Protein AF-0000000075851340 (afdb_homodimer)

Structure (mmCIF, N/CA/C/O backbone):
data_AF-0000000075851340-model_v1
#
loop_
_entity.id
_entity.type
_entity.pdbx_description
1 polymer 'Catechol O-methyltransferase domain-containing protein 1-like isoform X2'
#
loop_
_atom_site.group_PDB
_atom_site.id
_atom_site.type_symbol
_atom_site.label_atom_id
_atom_site.label_alt_id
_atom_site.label_comp_id
_atom_site.label_asym_id
_atom_site.label_entity_id
_atom_site.label_seq_id
_atom_site.pdbx_PDB_ins_code
_atom_site.Cartn_x
_atom_site.Cartn_y
_atom_site.Cartn_z
_atom_site.occupancy
_atom_site.B_iso_or_equiv
_atom_site.auth_seq_id
_atom_site.auth_comp_id
_atom_site.auth_asym_id
_atom_site.auth_atom_id
_atom_site.pdbx_PDB_model_num
ATOM 1 N N . MET A 1 1 ? 15.875 3.297 -7.43 1 50.62 1 MET A N 1
ATOM 2 C CA . MET A 1 1 ? 14.797 4.277 -7.371 1 50.62 1 MET A CA 1
ATOM 3 C C . MET A 1 1 ? 14.883 5.113 -6.098 1 50.62 1 MET A C 1
ATOM 5 O O . MET A 1 1 ? 15.352 4.629 -5.066 1 50.62 1 MET A O 1
ATOM 9 N N . SER A 1 2 ? 14.82 6.418 -6.262 1 59.5 2 SER A N 1
ATOM 10 C CA . SER A 1 2 ? 14.969 7.461 -5.254 1 59.5 2 SER A CA 1
ATOM 11 C C . SER A 1 2 ? 13.82 7.434 -4.254 1 59.5 2 SER A C 1
ATOM 13 O O . SER A 1 2 ? 12.695 7.066 -4.602 1 59.5 2 SER A O 1
ATOM 15 N N . ILE A 1 3 ? 14.031 7.121 -3 1 69.75 3 ILE A N 1
ATOM 16 C CA . ILE A 1 3 ? 13.062 7.348 -1.938 1 69.75 3 ILE A CA 1
ATOM 17 C C . ILE A 1 3 ? 12.836 8.844 -1.754 1 69.75 3 ILE A C 1
ATOM 19 O O . ILE A 1 3 ? 12.695 9.328 -0.626 1 69.75 3 ILE A O 1
ATOM 23 N N . ILE A 1 4 ? 12.969 9.539 -2.85 1 75.38 4 ILE A N 1
ATOM 24 C CA . ILE A 1 4 ? 12.625 10.953 -2.885 1 75.38 4 ILE A CA 1
ATOM 25 C C . ILE A 1 4 ? 11.219 11.125 -3.455 1 75.38 4 ILE A C 1
ATOM 27 O O . ILE A 1 4 ? 10.789 10.352 -4.316 1 75.38 4 ILE A O 1
ATOM 31 N N . LYS A 1 5 ? 10.578 12.086 -2.863 1 85.62 5 LYS A N 1
ATOM 32 C CA . LYS A 1 5 ? 9.234 12.359 -3.354 1 85.62 5 LYS A CA 1
ATOM 33 C C . LYS A 1 5 ? 9.242 12.672 -4.848 1 85.62 5 LYS A C 1
ATOM 35 O O . LYS A 1 5 ? 10.172 13.305 -5.348 1 85.62 5 LYS A O 1
ATOM 40 N N . SER A 1 6 ? 8.25 12.312 -5.516 1 82.44 6 SER A N 1
ATOM 41 C CA . SER A 1 6 ? 8.172 12.312 -6.973 1 82.44 6 SER A CA 1
ATOM 42 C C . SER A 1 6 ? 8.383 13.711 -7.539 1 82.44 6 SER A C 1
ATOM 44 O O . SER A 1 6 ? 8.891 13.867 -8.648 1 82.44 6 SER A O 1
ATOM 46 N N . HIS A 1 7 ? 7.973 14.711 -6.781 1 83.44 7 HIS A N 1
ATOM 47 C CA . HIS A 1 7 ? 8.055 16.078 -7.289 1 83.44 7 HIS A CA 1
ATOM 48 C C . HIS A 1 7 ? 9.414 16.703 -6.98 1 83.44 7 HIS A C 1
ATOM 50 O O . HIS A 1 7 ? 9.68 17.844 -7.371 1 83.44 7 HIS A O 1
ATOM 56 N N . CYS A 1 8 ? 10.242 16.031 -6.312 1 80.5 8 CYS A N 1
ATOM 57 C CA . CYS A 1 8 ? 11.547 16.562 -5.922 1 80.5 8 CYS A CA 1
ATOM 58 C C . CYS A 1 8 ? 12.641 16.062 -6.855 1 80.5 8 CYS A C 1
ATOM 60 O O . CYS A 1 8 ? 13.812 16.406 -6.68 1 80.5 8 CYS A O 1
ATOM 62 N N . GLY A 1 9 ? 12.328 15.312 -7.863 1 79.62 9 GLY A N 1
ATOM 63 C CA . GLY A 1 9 ? 13.352 14.797 -8.758 1 79.62 9 GLY A CA 1
ATOM 64 C C . GLY A 1 9 ? 12.844 14.555 -10.164 1 79.62 9 GLY A C 1
ATOM 65 O O . GLY A 1 9 ? 11.672 14.781 -10.453 1 79.62 9 GLY A O 1
ATOM 66 N N . ASP A 1 10 ? 13.797 14.219 -10.977 1 86 10 ASP A N 1
ATOM 67 C CA . ASP A 1 10 ? 13.469 13.93 -12.375 1 86 10 ASP A CA 1
ATOM 68 C C . ASP A 1 10 ? 13.758 12.469 -12.711 1 86 10 ASP A C 1
ATOM 70 O O . ASP A 1 10 ? 14.422 12.18 -13.703 1 86 10 ASP A O 1
ATOM 74 N N . ASP A 1 11 ? 13.344 11.602 -11.914 1 90.88 11 ASP A N 1
ATOM 75 C CA . ASP A 1 11 ? 13.5 10.164 -12.148 1 90.88 11 ASP A CA 1
ATOM 76 C C . ASP A 1 11 ? 12.539 9.68 -13.234 1 90.88 11 ASP A C 1
ATOM 78 O O . ASP A 1 11 ? 11.32 9.68 -13.031 1 90.88 11 ASP A O 1
ATOM 82 N N . PRO A 1 12 ? 13.086 9.211 -14.391 1 93.44 12 PRO A N 1
ATOM 83 C CA . PRO A 1 12 ? 12.219 8.797 -15.492 1 93.44 12 PRO A CA 1
ATOM 84 C C . PRO A 1 12 ? 11.25 7.688 -15.094 1 93.44 12 PRO A C 1
ATOM 86 O O . PRO A 1 12 ? 10.133 7.621 -15.617 1 93.44 12 PRO A O 1
ATOM 89 N N . LEU A 1 13 ? 11.688 6.816 -14.266 1 94.06 13 LEU A N 1
ATOM 90 C CA . LEU A 1 13 ? 10.812 5.738 -13.828 1 94.06 13 LEU A CA 1
ATOM 91 C C . LEU A 1 13 ? 9.648 6.281 -13 1 94.06 13 LEU A C 1
ATOM 93 O O . LEU A 1 13 ? 8.508 5.848 -13.172 1 94.06 13 LEU A O 1
ATOM 97 N N . MET A 1 14 ? 9.938 7.223 -12.078 1 94.75 14 MET A N 1
ATOM 98 C CA . MET A 1 14 ? 8.859 7.832 -11.312 1 94.75 14 MET A CA 1
ATOM 99 C C . MET A 1 14 ? 7.91 8.609 -12.219 1 94.75 14 MET A C 1
ATOM 101 O O . MET A 1 14 ? 6.695 8.594 -12.016 1 94.75 14 MET A O 1
ATOM 105 N N . GLN A 1 15 ? 8.477 9.289 -13.203 1 95.25 15 GLN A N 1
ATOM 106 C CA . GLN A 1 15 ? 7.625 9.961 -14.172 1 95.25 15 GLN A CA 1
ATOM 107 C C . GLN A 1 15 ? 6.707 8.969 -14.883 1 95.25 15 GLN A C 1
ATOM 109 O O . GLN A 1 15 ? 5.539 9.266 -15.133 1 95.25 15 GLN A O 1
ATOM 114 N N . TYR A 1 16 ? 7.309 7.805 -15.25 1 96.62 16 TYR A N 1
ATOM 115 C CA . TYR A 1 16 ? 6.496 6.746 -15.836 1 96.62 16 TYR A CA 1
ATOM 116 C C . TYR A 1 16 ? 5.352 6.363 -14.914 1 96.62 16 TYR A C 1
ATOM 118 O O . TYR A 1 16 ? 4.203 6.254 -15.352 1 96.62 16 TYR A O 1
ATOM 126 N N . VAL A 1 17 ? 5.594 6.137 -13.594 1 96.88 17 VAL A N 1
ATOM 127 C CA . VAL A 1 17 ? 4.586 5.777 -12.602 1 96.88 17 VAL A CA 1
ATOM 128 C C . VAL A 1 17 ? 3.496 6.844 -12.562 1 96.88 17 VAL A C 1
ATOM 130 O O . VAL A 1 17 ? 2.305 6.527 -12.633 1 96.88 17 VAL A O 1
ATOM 133 N N . LEU A 1 18 ? 3.92 8.078 -12.469 1 96.69 18 LEU A N 1
ATOM 134 C CA . LEU A 1 18 ? 2.965 9.172 -12.375 1 96.69 18 LEU A CA 1
ATOM 135 C C . LEU A 1 18 ? 2.109 9.258 -13.641 1 96.69 18 LEU A C 1
ATOM 137 O O . LEU A 1 18 ? 0.884 9.367 -13.555 1 96.69 18 LEU A O 1
ATOM 141 N N . ASN A 1 19 ? 2.701 9.133 -14.758 1 96.88 19 ASN A N 1
ATOM 142 C CA . ASN A 1 19 ? 2.023 9.312 -16.031 1 96.88 19 ASN A CA 1
ATOM 143 C C . ASN A 1 19 ? 1.035 8.18 -16.312 1 96.88 19 ASN A C 1
ATOM 145 O O . ASN A 1 19 ? 0.062 8.367 -17.047 1 96.88 19 ASN A O 1
ATOM 149 N N . HIS A 1 20 ? 1.25 7.043 -15.703 1 97.94 20 HIS A N 1
ATOM 150 C CA . HIS A 1 20 ? 0.432 5.895 -16.078 1 97.94 20 HIS A CA 1
ATOM 151 C C . HIS A 1 20 ? -0.328 5.348 -14.867 1 97.94 20 HIS A C 1
ATOM 153 O O . HIS A 1 20 ? -0.835 4.223 -14.906 1 97.94 20 HIS A O 1
ATOM 159 N N . SER A 1 21 ? -0.44 6.125 -13.82 1 97.25 21 SER A N 1
ATOM 160 C CA . SER A 1 21 ? -1.196 5.656 -12.664 1 97.25 21 SER A CA 1
ATOM 161 C C . SER A 1 21 ? -2.045 6.777 -12.07 1 97.25 21 SER A C 1
ATOM 163 O O . SER A 1 21 ? -3.131 6.527 -11.539 1 97.25 21 SER A O 1
ATOM 165 N N . MET A 1 22 ? -1.616 8.016 -12.125 1 97.88 22 MET A N 1
ATOM 166 C CA . MET A 1 22 ? -2.299 9.117 -11.453 1 97.88 22 MET A CA 1
ATOM 167 C C . MET A 1 22 ? -3.611 9.445 -12.156 1 97.88 22 MET A C 1
ATOM 169 O O . MET A 1 22 ? -3.662 9.531 -13.383 1 97.88 22 MET A O 1
ATOM 173 N N . ARG A 1 23 ? -4.633 9.547 -11.352 1 98 23 ARG A N 1
ATOM 174 C CA . ARG A 1 23 ? -5.953 10.016 -11.758 1 98 23 ARG A CA 1
ATOM 175 C C . ARG A 1 23 ? -6.41 11.195 -10.906 1 98 23 ARG A C 1
ATOM 177 O O . ARG A 1 23 ? -7.43 11.117 -10.219 1 98 23 ARG A O 1
ATOM 184 N N . GLU A 1 24 ? -5.812 12.273 -11.031 1 96.75 24 GLU A N 1
ATOM 185 C CA . GLU A 1 24 ? -6.07 13.43 -10.18 1 96.75 24 GLU A CA 1
ATOM 186 C C . GLU A 1 24 ? -7.363 14.141 -10.578 1 96.75 24 GLU A C 1
ATOM 188 O O . GLU A 1 24 ? -7.574 14.43 -11.758 1 96.75 24 GLU A O 1
ATOM 193 N N . HIS A 1 25 ? -8.25 14.375 -9.594 1 98.12 25 HIS A N 1
ATOM 194 C CA . HIS A 1 25 ? -9.32 15.344 -9.812 1 98.12 25 HIS A CA 1
ATOM 195 C C . HIS A 1 25 ? -8.773 16.656 -10.367 1 98.12 25 HIS A C 1
ATOM 197 O O . HIS A 1 25 ? -7.711 17.125 -9.945 1 98.12 25 HIS A O 1
ATOM 203 N N . PRO A 1 26 ? -9.469 17.266 -11.312 1 98.62 26 PRO A N 1
ATOM 204 C CA . PRO A 1 26 ? -8.938 18.484 -11.93 1 98.62 26 PRO A CA 1
ATOM 205 C C . PRO A 1 26 ? -8.57 19.547 -10.906 1 98.62 26 PRO A C 1
ATOM 207 O O . PRO A 1 26 ? -7.516 20.188 -11.016 1 98.62 26 PRO A O 1
ATOM 210 N N . VAL A 1 27 ? -9.414 19.781 -9.883 1 98.88 27 VAL A N 1
ATOM 211 C CA . VAL A 1 27 ? -9.148 20.797 -8.875 1 98.88 27 VAL A CA 1
ATOM 212 C C . VAL A 1 27 ? -7.949 20.391 -8.023 1 98.88 27 VAL A C 1
ATOM 214 O O . VAL A 1 27 ? -7.16 21.234 -7.605 1 98.88 27 VAL A O 1
ATOM 217 N N . LEU A 1 28 ? -7.82 19.094 -7.785 1 98.81 28 LEU A N 1
ATOM 218 C CA . LEU A 1 28 ? -6.656 18.594 -7.066 1 98.81 28 LEU A CA 1
ATOM 219 C C . LEU A 1 28 ? -5.375 18.859 -7.852 1 98.81 28 LEU A C 1
ATOM 221 O O . LEU A 1 28 ? -4.359 19.25 -7.277 1 98.81 28 LEU A O 1
ATOM 225 N N . LYS A 1 29 ? -5.375 18.641 -9.133 1 98.56 29 LYS A N 1
ATOM 226 C CA . LYS A 1 29 ? -4.242 18.953 -10 1 98.56 29 LYS A CA 1
ATOM 227 C C . LYS A 1 29 ? -3.896 20.438 -9.953 1 98.56 29 LYS A C 1
ATOM 229 O O . LYS A 1 29 ? -2.723 20.797 -9.883 1 98.56 29 LYS A O 1
ATOM 234 N N . GLU A 1 30 ? -4.93 21.266 -9.992 1 98.75 30 GLU A N 1
ATOM 235 C CA . GLU A 1 30 ? -4.711 22.703 -9.906 1 98.75 30 GLU A CA 1
ATOM 236 C C . GLU A 1 30 ? -4.027 23.078 -8.594 1 98.75 30 GLU A C 1
ATOM 238 O O . GLU A 1 30 ? -3.111 23.906 -8.586 1 98.75 30 GLU A O 1
ATOM 243 N N . LEU A 1 31 ? -4.508 22.484 -7.527 1 98.81 31 LEU A N 1
ATOM 244 C CA . LEU A 1 31 ? -3.893 22.766 -6.234 1 98.81 31 LEU A CA 1
ATOM 245 C C . LEU A 1 31 ? -2.445 22.281 -6.207 1 98.81 31 LEU A C 1
ATOM 247 O O . LEU A 1 31 ? -1.577 22.953 -5.641 1 98.81 31 LEU A O 1
ATOM 251 N N . ARG A 1 32 ? -2.156 21.094 -6.773 1 98.44 32 ARG A N 1
ATOM 252 C CA . ARG A 1 32 ? -0.779 20.609 -6.859 1 98.44 32 ARG A CA 1
ATOM 253 C C . ARG A 1 32 ? 0.107 21.625 -7.574 1 98.44 32 ARG A C 1
ATOM 255 O O . ARG A 1 32 ? 1.182 21.984 -7.082 1 98.44 32 ARG A O 1
ATOM 262 N N . LEU A 1 33 ? -0.328 22.109 -8.719 1 98.19 33 LEU A N 1
ATOM 263 C CA . LEU A 1 33 ? 0.446 23.062 -9.508 1 98.19 33 LEU A CA 1
ATOM 264 C C . LEU A 1 33 ? 0.667 24.359 -8.734 1 98.19 33 LEU A C 1
ATOM 266 O O . LEU A 1 33 ? 1.762 24.922 -8.766 1 98.19 33 LEU A O 1
ATOM 270 N N . ARG A 1 34 ? -0.391 24.828 -8.039 1 98.5 34 ARG A N 1
ATOM 271 C CA . ARG A 1 34 ? -0.259 26.016 -7.195 1 98.5 34 ARG A CA 1
ATOM 272 C C . ARG A 1 34 ? 0.759 25.781 -6.082 1 98.5 34 ARG A C 1
ATOM 274 O O . ARG A 1 34 ? 1.55 26.672 -5.766 1 98.5 34 ARG A O 1
ATOM 281 N N . THR A 1 35 ? 0.669 24.578 -5.453 1 98.5 35 THR A N 1
ATOM 282 C CA . THR A 1 35 ? 1.597 24.219 -4.383 1 98.5 35 THR A CA 1
ATOM 283 C C . THR A 1 35 ? 3.037 24.25 -4.887 1 98.5 35 THR A C 1
ATOM 285 O O . THR A 1 35 ? 3.945 24.672 -4.172 1 98.5 35 THR A O 1
ATOM 288 N N . MET A 1 36 ? 3.299 23.812 -6.168 1 96.81 36 MET A N 1
ATOM 289 C CA . MET A 1 36 ? 4.637 23.734 -6.75 1 96.81 36 MET A CA 1
ATOM 290 C C . MET A 1 36 ? 5.254 25.109 -6.883 1 96.81 36 MET A C 1
ATOM 292 O O . MET A 1 36 ? 6.477 25.25 -6.969 1 96.81 36 MET A O 1
ATOM 296 N N . GLU A 1 37 ? 4.457 26.141 -6.832 1 97.19 37 GLU A N 1
ATOM 297 C CA . GLU A 1 37 ? 4.945 27.516 -6.926 1 97.19 37 GLU A CA 1
ATOM 298 C C . GLU A 1 37 ? 5.457 28.016 -5.578 1 97.19 37 GLU A C 1
ATOM 300 O O . GLU A 1 37 ? 6.145 29.031 -5.504 1 97.19 37 GLU A O 1
ATOM 305 N N . HIS A 1 38 ? 5.062 27.359 -4.578 1 96.25 38 HIS A N 1
ATOM 306 C CA . HIS A 1 38 ? 5.496 27.766 -3.244 1 96.25 38 HIS A CA 1
ATOM 307 C C . HIS A 1 38 ? 6.938 27.344 -2.982 1 96.25 38 HIS A C 1
ATOM 309 O O . HIS A 1 38 ? 7.359 26.266 -3.408 1 96.25 38 HIS A O 1
ATOM 315 N N . SER A 1 39 ? 7.75 28.109 -2.221 1 95.31 39 SER A N 1
ATOM 316 C CA . SER A 1 39 ? 9.18 27.891 -2.02 1 95.31 39 SER A CA 1
ATOM 317 C C . SER A 1 39 ? 9.438 26.609 -1.21 1 95.31 39 SER A C 1
ATOM 319 O O . SER A 1 39 ? 10.508 26.016 -1.311 1 95.31 39 SER A O 1
ATOM 321 N N . TRP A 1 40 ? 8.43 26.219 -0.477 1 94.94 40 TRP A N 1
ATOM 322 C CA . TRP A 1 40 ? 8.602 25.031 0.361 1 94.94 40 TRP A CA 1
ATOM 323 C C . TRP A 1 40 ? 7.828 23.844 -0.209 1 94.94 40 TRP A C 1
ATOM 325 O O . TRP A 1 40 ? 7.301 23.031 0.542 1 94.94 40 TRP A O 1
ATOM 335 N N . ASN A 1 41 ? 7.707 23.75 -1.53 1 94.88 41 ASN A N 1
ATOM 336 C CA . ASN A 1 41 ? 6.871 22.734 -2.178 1 94.88 41 ASN A CA 1
ATOM 337 C C . ASN A 1 41 ? 7.379 21.328 -1.902 1 94.88 41 ASN A C 1
ATOM 339 O O . ASN A 1 41 ? 6.641 20.359 -2.064 1 94.88 41 ASN A O 1
ATOM 343 N N . ILE A 1 42 ? 8.625 21.172 -1.437 1 93 42 ILE A N 1
ATOM 344 C CA . ILE A 1 42 ? 9.188 19.875 -1.106 1 93 42 ILE A CA 1
ATOM 345 C C . ILE A 1 42 ? 8.391 19.234 0.037 1 93 42 ILE A C 1
ATOM 347 O O . ILE A 1 42 ? 8.43 18.016 0.229 1 93 42 ILE A O 1
ATOM 351 N N . MET A 1 43 ? 7.652 20.047 0.779 1 94.19 43 MET A N 1
ATOM 352 C CA . MET A 1 43 ? 6.906 19.578 1.94 1 94.19 43 MET A CA 1
ATOM 353 C C . MET A 1 43 ? 5.652 18.812 1.51 1 94.19 43 MET A C 1
ATOM 355 O O . MET A 1 43 ? 5.039 18.109 2.312 1 94.19 43 MET A O 1
ATOM 359 N N . MET A 1 44 ? 5.215 19.031 0.276 1 96.69 44 MET A N 1
ATOM 360 C CA . MET A 1 44 ? 3.984 18.391 -0.18 1 96.69 44 MET A CA 1
ATOM 361 C C . MET A 1 44 ? 4.133 16.875 -0.189 1 96.69 44 MET A C 1
ATOM 363 O O . MET A 1 44 ? 5.191 16.344 -0.549 1 96.69 44 MET A O 1
ATOM 367 N N . VAL A 1 45 ? 3.123 16.188 0.22 1 97.81 45 VAL A N 1
ATOM 368 C CA . VAL A 1 45 ? 3.088 14.742 0.092 1 97.81 45 VAL A CA 1
ATOM 369 C C . VAL A 1 45 ? 3.277 14.344 -1.371 1 97.81 45 VAL A C 1
ATOM 371 O O . VAL A 1 45 ? 2.879 15.078 -2.275 1 97.81 45 VAL A O 1
ATOM 374 N N . ALA A 1 46 ? 3.943 13.211 -1.587 1 96.75 46 ALA A N 1
ATOM 375 C CA . ALA A 1 46 ? 4.016 12.711 -2.957 1 96.75 46 ALA A CA 1
ATOM 376 C C . ALA A 1 46 ? 2.625 12.406 -3.506 1 96.75 46 ALA A C 1
ATOM 378 O O . ALA A 1 46 ? 1.794 11.812 -2.812 1 96.75 46 ALA A O 1
ATOM 379 N N . CYS A 1 47 ? 2.361 12.812 -4.734 1 97.12 47 CYS A N 1
ATOM 380 C CA . CYS A 1 47 ? 1.013 12.742 -5.285 1 97.12 47 CYS A CA 1
ATOM 381 C C . CYS A 1 47 ? 0.555 11.289 -5.414 1 97.12 47 CYS A C 1
ATOM 383 O O . CYS A 1 47 ? -0.599 10.977 -5.125 1 97.12 47 CYS A O 1
ATOM 385 N N . GLU A 1 48 ? 1.444 10.391 -5.895 1 97.06 48 GLU A N 1
ATOM 386 C CA . GLU A 1 48 ? 1.087 8.977 -6.027 1 97.06 48 GLU A CA 1
ATOM 387 C C . GLU A 1 48 ? 0.796 8.359 -4.664 1 97.06 48 GLU A C 1
ATOM 389 O O . GLU A 1 48 ? -0.044 7.461 -4.551 1 97.06 48 GLU A O 1
ATOM 394 N N . GLN A 1 49 ? 1.552 8.797 -3.625 1 98.19 49 GLN A N 1
ATOM 395 C CA . GLN A 1 49 ? 1.266 8.359 -2.264 1 98.19 49 GLN A CA 1
ATOM 396 C C . GLN A 1 49 ? -0.114 8.828 -1.812 1 98.19 49 GLN A C 1
ATOM 398 O O . GLN A 1 49 ? -0.869 8.062 -1.206 1 98.19 49 GLN A O 1
ATOM 403 N N . SER A 1 50 ? -0.407 10.102 -2.062 1 98.75 50 SER A N 1
ATOM 404 C CA . SER A 1 50 ? -1.715 10.648 -1.725 1 98.75 50 SER A CA 1
ATOM 405 C C . SER A 1 50 ? -2.836 9.867 -2.393 1 98.75 50 SER A C 1
ATOM 407 O O . SER A 1 50 ? -3.836 9.531 -1.752 1 98.75 50 SER A O 1
ATOM 409 N N . GLN A 1 51 ? -2.723 9.57 -3.67 1 98.81 51 GLN A N 1
ATOM 410 C CA . GLN A 1 51 ? -3.727 8.781 -4.379 1 98.81 51 GLN A CA 1
ATOM 411 C C . GLN A 1 51 ? -3.881 7.398 -3.752 1 98.81 51 GLN A C 1
ATOM 413 O O . GLN A 1 51 ? -5 6.906 -3.586 1 98.81 51 GLN A O 1
ATOM 418 N N . PHE A 1 52 ? -2.744 6.793 -3.457 1 98.88 52 PHE A N 1
ATOM 419 C CA . PHE A 1 52 ? -2.768 5.484 -2.818 1 98.88 52 PHE A CA 1
ATOM 420 C C . PHE A 1 52 ? -3.551 5.531 -1.514 1 98.88 52 PHE A C 1
ATOM 422 O O . PHE A 1 52 ? -4.426 4.695 -1.276 1 98.88 52 PHE A O 1
ATOM 429 N N . MET A 1 53 ? -3.291 6.508 -0.684 1 98.94 53 MET A N 1
ATOM 430 C CA . MET A 1 53 ? -3.977 6.652 0.597 1 98.94 53 MET A CA 1
ATOM 431 C C . MET A 1 53 ? -5.465 6.922 0.391 1 98.94 53 MET A C 1
ATOM 433 O O . MET A 1 53 ? -6.301 6.398 1.131 1 98.94 53 MET A O 1
ATOM 437 N N . ALA A 1 54 ? -5.809 7.73 -0.583 1 98.88 54 ALA A N 1
ATOM 438 C CA . ALA A 1 54 ? -7.215 7.988 -0.886 1 98.88 54 ALA A CA 1
ATOM 439 C C . ALA A 1 54 ? -7.926 6.703 -1.303 1 98.88 54 ALA A C 1
ATOM 441 O O . ALA A 1 54 ? -9.047 6.441 -0.866 1 98.88 54 ALA A O 1
ATOM 442 N N . ASN A 1 55 ? -7.293 5.926 -2.178 1 98.88 55 ASN A N 1
ATOM 443 C CA . ASN A 1 55 ? -7.863 4.652 -2.594 1 98.88 55 ASN A CA 1
ATOM 444 C C . ASN A 1 55 ? -8.039 3.703 -1.409 1 98.88 55 ASN A C 1
ATOM 446 O O . ASN A 1 55 ? -9.031 2.982 -1.327 1 98.88 55 ASN A O 1
ATOM 450 N N . LEU A 1 56 ? -7.051 3.682 -0.518 1 98.88 56 LEU A N 1
ATOM 451 C CA . LEU A 1 56 ? -7.133 2.863 0.688 1 98.88 56 LEU A CA 1
ATOM 452 C C . LEU A 1 56 ? -8.281 3.322 1.578 1 98.88 56 LEU A C 1
ATOM 454 O O . LEU A 1 56 ? -9.023 2.496 2.111 1 98.88 56 LEU A O 1
ATOM 458 N N . ALA A 1 57 ? -8.398 4.641 1.752 1 98.81 57 ALA A N 1
ATOM 459 C CA . ALA A 1 57 ? -9.492 5.195 2.543 1 98.81 57 ALA A CA 1
ATOM 460 C C . ALA A 1 57 ? -10.844 4.773 1.977 1 98.81 57 ALA A C 1
ATOM 462 O O . ALA A 1 57 ? -11.75 4.395 2.727 1 98.81 57 ALA A O 1
ATOM 463 N N . LYS A 1 58 ? -11.008 4.812 0.649 1 98.56 58 LYS A N 1
ATOM 464 C CA . LYS A 1 58 ? -12.25 4.355 0.019 1 98.56 58 LYS A CA 1
ATOM 465 C C . LYS A 1 58 ? -12.484 2.871 0.281 1 98.56 58 LYS A C 1
ATOM 467 O O . LYS A 1 58 ? -13.609 2.455 0.565 1 98.56 58 LYS A O 1
ATOM 472 N N . LEU A 1 59 ? -11.445 2.168 0.133 1 98.5 59 LEU A N 1
ATOM 473 C CA . LEU A 1 59 ? -11.516 0.718 0.273 1 98.5 59 LEU A CA 1
ATOM 474 C C . LEU A 1 59 ? -12.078 0.33 1.64 1 98.5 59 LEU A C 1
ATOM 476 O O . LEU A 1 59 ? -12.867 -0.612 1.748 1 98.5 59 LEU A O 1
ATOM 480 N N . ILE A 1 60 ? -11.68 1.041 2.701 1 98.31 60 ILE A N 1
ATOM 481 C CA . ILE A 1 60 ? -12.117 0.67 4.043 1 98.31 60 ILE A CA 1
ATOM 482 C C . ILE A 1 60 ? -13.328 1.516 4.445 1 98.31 60 ILE A C 1
ATOM 484 O O . ILE A 1 60 ? -13.688 1.571 5.621 1 98.31 60 ILE A O 1
ATOM 488 N N . LYS A 1 61 ? -13.852 2.295 3.51 1 98.06 61 LYS A N 1
ATOM 489 C CA . LYS A 1 61 ? -15.086 3.064 3.684 1 98.06 61 LYS A CA 1
ATOM 490 C C . LYS A 1 61 ? -14.922 4.121 4.773 1 98.06 61 LYS A C 1
ATOM 492 O O . LYS A 1 61 ? -15.766 4.238 5.66 1 98.06 61 LYS A O 1
ATOM 497 N N . THR A 1 62 ? -13.883 4.828 4.668 1 98.88 62 THR A N 1
ATOM 498 C CA . THR A 1 62 ? -13.547 5.875 5.629 1 98.88 62 THR A CA 1
ATOM 499 C C . THR A 1 62 ? -14.609 6.977 5.617 1 98.88 62 THR A C 1
ATOM 501 O O . THR A 1 62 ? -14.992 7.465 4.555 1 98.88 62 THR A O 1
ATOM 504 N N . LYS A 1 63 ? -15.062 7.32 6.773 1 98.81 63 LYS A N 1
ATOM 505 C CA . LYS A 1 63 ? -15.969 8.445 6.957 1 98.81 63 LYS A CA 1
ATOM 506 C C . LYS A 1 63 ? -15.312 9.555 7.77 1 98.81 63 LYS A C 1
ATOM 508 O O . LYS A 1 63 ? -15.602 10.742 7.57 1 98.81 63 LYS A O 1
ATOM 513 N N . LYS A 1 64 ? -14.508 9.188 8.68 1 98.94 64 LYS A N 1
ATOM 514 C CA . LYS A 1 64 ? -13.82 10.125 9.555 1 98.94 64 LYS A CA 1
ATOM 515 C C . LYS A 1 64 ? -12.305 9.961 9.469 1 98.94 64 LYS A C 1
ATOM 517 O O . LYS A 1 64 ? -11.766 8.93 9.859 1 98.94 64 LYS A O 1
ATOM 522 N N . ALA A 1 65 ? -11.648 10.992 8.961 1 98.94 65 ALA A N 1
ATOM 523 C CA . ALA A 1 65 ? -10.195 10.961 8.781 1 98.94 65 ALA A CA 1
ATOM 524 C C . ALA A 1 65 ? -9.516 12.062 9.594 1 98.94 65 ALA A C 1
ATOM 526 O O . ALA A 1 65 ? -10.141 13.086 9.906 1 98.94 65 ALA A O 1
ATOM 527 N N . LEU A 1 66 ? -8.297 11.812 9.984 1 98.94 66 LEU A N 1
ATOM 528 C CA . LEU A 1 66 ? -7.449 12.742 10.727 1 98.94 66 LEU A CA 1
ATOM 529 C C . LEU A 1 66 ? -6.16 13.023 9.969 1 98.94 66 LEU A C 1
ATOM 531 O O . LEU A 1 66 ? -5.543 12.102 9.422 1 98.94 66 LEU A O 1
ATOM 535 N N . GLU A 1 67 ? -5.812 14.242 9.812 1 98.94 67 GLU A N 1
ATOM 536 C CA . GLU A 1 67 ? -4.566 14.641 9.164 1 98.94 67 GLU A CA 1
ATOM 537 C C . GLU A 1 67 ? -3.744 15.555 10.055 1 98.94 67 GLU A C 1
ATOM 539 O O . GLU A 1 67 ? -4.188 16.656 10.406 1 98.94 67 GLU A O 1
ATOM 544 N N . ILE A 1 68 ? -2.576 15.109 10.438 1 98.88 68 ILE A N 1
ATOM 545 C CA . ILE A 1 68 ? -1.628 15.891 11.219 1 98.88 68 ILE A CA 1
ATOM 546 C C . ILE A 1 68 ? -0.591 16.516 10.289 1 98.88 68 ILE A C 1
ATOM 548 O O . ILE A 1 68 ? 0.328 15.844 9.828 1 98.88 68 ILE A O 1
ATOM 552 N N . GLY A 1 69 ? -0.637 17.812 10.141 1 98.62 69 GLY A N 1
ATOM 553 C CA . GLY A 1 69 ? 0.158 18.516 9.141 1 98.62 69 GLY A CA 1
ATOM 554 C C . GLY A 1 69 ? -0.554 18.656 7.805 1 98.62 69 GLY A C 1
ATOM 555 O O . GLY A 1 69 ? -0.745 17.672 7.09 1 98.62 69 GLY A O 1
ATOM 556 N N . VAL A 1 70 ? -0.918 19.938 7.473 1 98.56 70 VAL A N 1
ATOM 557 C CA . VAL A 1 70 ? -1.793 20.172 6.328 1 98.56 70 VAL A CA 1
ATOM 558 C C . VAL A 1 70 ? -0.987 20.766 5.172 1 98.56 70 VAL A C 1
ATOM 560 O O . VAL A 1 70 ? -1.188 20.391 4.012 1 98.56 70 VAL A O 1
ATOM 563 N N . TYR A 1 71 ? -0.004 21.75 5.48 1 97.94 71 TYR A N 1
ATOM 564 C CA . TYR A 1 71 ? 0.678 22.547 4.469 1 97.94 71 TYR A CA 1
ATOM 565 C C . TYR A 1 71 ? -0.324 23.219 3.541 1 97.94 71 TYR A C 1
ATOM 567 O O . TYR A 1 71 ? -1.2 23.953 3.994 1 97.94 71 TYR A O 1
ATOM 575 N N . THR A 1 72 ? -0.284 23.016 2.25 1 98.56 72 THR A N 1
ATOM 576 C CA . THR A 1 72 ? -1.213 23.703 1.362 1 98.56 72 THR A CA 1
ATOM 577 C C . THR A 1 72 ? -2.512 22.922 1.219 1 98.56 72 THR A C 1
ATOM 579 O O . THR A 1 72 ? -3.449 23.375 0.559 1 98.56 72 THR A O 1
ATOM 582 N N . GLY A 1 73 ? -2.619 21.797 1.783 1 98.75 73 GLY A N 1
ATOM 583 C CA . GLY A 1 73 ? -3.863 21.047 1.869 1 98.75 73 GLY A CA 1
ATOM 584 C C . GLY A 1 73 ? -4.109 20.156 0.669 1 98.75 73 GLY A C 1
ATOM 585 O O . GLY A 1 73 ? -5.254 19.828 0.36 1 98.75 73 GLY A O 1
ATOM 586 N N . TYR A 1 74 ? -3.049 19.766 -0.084 1 98.81 74 TYR A N 1
ATOM 587 C CA . TYR A 1 74 ? -3.197 18.875 -1.218 1 98.81 74 TYR A CA 1
ATOM 588 C C . TYR A 1 74 ? -3.777 17.531 -0.775 1 98.81 74 TYR A C 1
ATOM 590 O O . TYR A 1 74 ? -4.777 17.062 -1.326 1 98.81 74 TYR A O 1
ATOM 598 N N . ASN A 1 75 ? -3.141 16.875 0.232 1 98.88 75 ASN A N 1
ATOM 599 C CA . ASN A 1 75 ? -3.656 15.602 0.71 1 98.88 75 ASN A CA 1
ATOM 600 C C . ASN A 1 75 ? -5.016 15.766 1.386 1 98.88 75 ASN A C 1
ATOM 602 O O . ASN A 1 75 ? -5.871 14.883 1.286 1 98.88 75 ASN A O 1
ATOM 606 N N . THR A 1 76 ? -5.199 16.875 2.109 1 98.94 76 THR A N 1
ATOM 607 C CA . THR A 1 76 ? -6.496 17.156 2.715 1 98.94 76 THR A CA 1
ATOM 608 C C . THR A 1 76 ? -7.602 17.109 1.665 1 98.94 76 THR A C 1
ATOM 610 O O . THR A 1 76 ? -8.641 16.484 1.875 1 98.94 76 THR A O 1
ATOM 613 N N . LEU A 1 77 ? -7.371 17.797 0.57 1 98.94 77 LEU A N 1
ATOM 614 C CA . LEU A 1 77 ? -8.336 17.828 -0.528 1 98.94 77 LEU A CA 1
ATOM 615 C C . LEU A 1 77 ? -8.539 16.438 -1.106 1 98.94 77 LEU A C 1
ATOM 617 O O . LEU A 1 77 ? -9.672 16.016 -1.337 1 98.94 77 LEU A O 1
ATOM 621 N N . SER A 1 78 ? -7.438 15.719 -1.384 1 98.94 78 SER A N 1
ATOM 622 C CA . SER A 1 78 ? -7.496 14.359 -1.915 1 98.94 78 SER A CA 1
ATOM 623 C C . SER A 1 78 ? -8.359 13.461 -1.034 1 98.94 78 SER A C 1
ATOM 625 O O . SER A 1 78 ? -9.227 12.742 -1.532 1 98.94 78 SER A O 1
ATOM 627 N N . MET A 1 79 ? -8.133 13.516 0.308 1 98.94 79 MET A N 1
ATOM 628 C CA . MET A 1 79 ? -8.875 12.703 1.264 1 98.94 79 MET A CA 1
ATOM 629 C C . MET A 1 79 ? -10.344 13.109 1.303 1 98.94 79 MET A C 1
ATOM 631 O O . MET A 1 79 ? -11.227 12.258 1.284 1 98.94 79 MET A O 1
ATOM 635 N N . ALA A 1 80 ? -10.57 14.359 1.34 1 98.94 80 ALA A N 1
ATOM 636 C CA . ALA A 1 80 ? -11.945 14.844 1.379 1 98.94 80 ALA A CA 1
ATOM 637 C C . ALA A 1 80 ? -12.734 14.367 0.158 1 98.94 80 ALA A C 1
ATOM 639 O O . ALA A 1 80 ? -13.898 13.992 0.27 1 98.94 80 ALA A O 1
ATOM 640 N N . LEU A 1 81 ? -12.125 14.438 -1.03 1 98.88 81 LEU A N 1
ATOM 641 C CA . LEU A 1 81 ? -12.75 13.984 -2.264 1 98.88 81 LEU A CA 1
ATOM 642 C C . LEU A 1 81 ? -13.07 12.492 -2.195 1 98.88 81 LEU A C 1
ATOM 644 O O . LEU A 1 81 ? -14.031 12.031 -2.818 1 98.88 81 LEU A O 1
ATOM 648 N N . ALA A 1 82 ? -12.297 11.727 -1.452 1 98.56 82 ALA A N 1
ATOM 649 C CA . ALA A 1 82 ? -12.445 10.273 -1.366 1 98.56 82 ALA A CA 1
ATOM 650 C C . ALA A 1 82 ? -13.547 9.891 -0.387 1 98.56 82 ALA A C 1
ATOM 652 O O . ALA A 1 82 ? -14.086 8.781 -0.448 1 98.56 82 ALA A O 1
ATOM 653 N N . LEU A 1 83 ? -13.867 10.758 0.583 1 98.75 83 LEU A N 1
ATOM 654 C CA . LEU A 1 83 ? -14.852 10.461 1.621 1 98.75 83 LEU A CA 1
ATOM 655 C C . LEU A 1 83 ? -16.266 10.664 1.098 1 98.75 83 LEU A C 1
ATOM 657 O O . LEU A 1 83 ? -16.484 11.391 0.128 1 98.75 83 LEU A O 1
ATOM 661 N N . PRO A 1 84 ? -17.281 9.938 1.67 1 98.44 84 PRO A N 1
ATOM 662 C CA . PRO A 1 84 ? -18.672 10.211 1.312 1 98.44 84 PRO A CA 1
ATOM 663 C C . PRO A 1 84 ? -19.125 11.625 1.696 1 98.44 84 PRO A C 1
ATOM 665 O O . PRO A 1 84 ? -18.375 12.336 2.379 1 98.44 84 PRO A O 1
ATOM 668 N N . ASP A 1 85 ? -20.281 11.992 1.316 1 97.94 85 ASP A N 1
ATOM 669 C CA . ASP A 1 85 ? -20.766 13.359 1.494 1 97.94 85 ASP A CA 1
ATOM 670 C C . ASP A 1 85 ? -20.812 13.734 2.973 1 97.94 85 ASP A C 1
ATOM 672 O O . ASP A 1 85 ? -20.609 14.898 3.328 1 97.94 85 ASP A O 1
ATOM 676 N N . ASP A 1 86 ? -21.047 12.797 3.75 1 98.06 86 ASP A N 1
ATOM 677 C CA . ASP A 1 86 ? -21.156 13.07 5.18 1 98.06 86 ASP A CA 1
ATOM 678 C C . ASP A 1 86 ? -19.859 12.766 5.902 1 98.06 86 ASP A C 1
ATOM 680 O O . ASP A 1 86 ? -19.828 12.641 7.129 1 98.06 86 ASP A O 1
ATOM 684 N N . GLY A 1 87 ? -18.781 12.547 5.152 1 98.81 87 GLY A N 1
ATOM 685 C CA . GLY A 1 87 ? -17.484 12.312 5.75 1 98.81 87 GLY A CA 1
ATOM 686 C C . GLY A 1 87 ? -16.797 13.586 6.23 1 98.81 87 GLY A C 1
ATOM 687 O O . GLY A 1 87 ? -17.203 14.688 5.852 1 98.81 87 GLY A O 1
ATOM 688 N N . VAL A 1 88 ? -15.797 13.461 7.137 1 98.94 88 VAL A N 1
ATOM 689 C CA . VAL A 1 88 ? -15.086 14.617 7.68 1 98.94 88 VAL A CA 1
ATOM 690 C C . VAL A 1 88 ? -13.586 14.32 7.738 1 98.94 88 VAL A C 1
ATOM 692 O O . VAL A 1 88 ? -13.18 13.219 8.086 1 98.94 88 VAL A O 1
ATOM 695 N N . VAL A 1 89 ? -12.836 15.25 7.371 1 98.94 89 VAL A N 1
ATOM 696 C CA . VAL A 1 89 ? -11.398 15.281 7.602 1 98.94 89 VAL A CA 1
ATOM 697 C C . VAL A 1 89 ? -11.062 16.312 8.672 1 98.94 89 VAL A C 1
ATOM 699 O O . VAL A 1 89 ? -11.18 17.516 8.43 1 98.94 89 VAL A O 1
ATOM 702 N N . VAL A 1 90 ? -10.672 15.859 9.836 1 98.94 90 VAL A N 1
ATOM 703 C CA . VAL A 1 90 ? -10.102 16.781 10.82 1 98.94 90 VAL A CA 1
ATOM 704 C C . VAL A 1 90 ? -8.633 17.031 10.492 1 98.94 90 VAL A C 1
ATOM 706 O O . VAL A 1 90 ? -7.812 16.109 10.547 1 98.94 90 VAL A O 1
ATOM 709 N N . ALA A 1 91 ? -8.359 18.234 10.125 1 98.88 91 ALA A N 1
ATOM 710 C CA . ALA A 1 91 ? -7.023 18.625 9.672 1 98.88 91 ALA A CA 1
ATOM 711 C C . ALA A 1 91 ? -6.344 19.531 10.68 1 98.88 91 ALA A C 1
ATOM 713 O O . ALA A 1 91 ? -6.91 20.562 11.078 1 98.88 91 ALA A O 1
ATOM 714 N N . CYS A 1 92 ? -5.109 19.188 11.055 1 98.88 92 CYS A N 1
ATOM 715 C CA . CYS A 1 92 ? -4.406 19.906 12.109 1 98.88 92 CYS A CA 1
ATOM 716 C C . CYS A 1 92 ? -3.197 20.656 11.555 1 98.88 92 CYS A C 1
ATOM 718 O O . CYS A 1 92 ? -2.371 20.062 10.859 1 98.88 92 CYS A O 1
ATOM 720 N N . ASP A 1 93 ? -3.105 21.844 11.867 1 98.19 93 ASP A N 1
ATOM 721 C CA . ASP A 1 93 ? -1.893 22.609 11.602 1 98.19 93 ASP A CA 1
ATOM 722 C C . ASP A 1 93 ? -1.684 23.703 12.656 1 98.19 93 ASP A C 1
ATOM 724 O O . ASP A 1 93 ? -2.611 24.047 13.391 1 98.19 93 ASP A O 1
ATOM 728 N N . ILE A 1 94 ? -0.438 24.156 12.719 1 97.62 94 ILE A N 1
ATOM 729 C CA . ILE A 1 94 ? -0.093 25.141 13.734 1 97.62 94 ILE A CA 1
ATOM 730 C C . ILE A 1 94 ? -0.453 26.547 13.234 1 97.62 94 ILE A C 1
ATOM 732 O O . ILE A 1 94 ? -0.637 27.469 14.031 1 97.62 94 ILE A O 1
ATOM 736 N N . THR A 1 95 ? -0.535 26.703 11.992 1 97.06 95 THR A N 1
ATOM 737 C CA . THR A 1 95 ? -0.826 27.984 11.359 1 97.06 95 THR A CA 1
ATOM 738 C C . THR A 1 95 ? -1.76 27.797 10.164 1 97.06 95 THR A C 1
ATOM 740 O O . THR A 1 95 ? -1.887 26.688 9.633 1 97.06 95 THR A O 1
ATOM 743 N N . ASP A 1 96 ? -2.525 28.812 9.812 1 96.38 96 ASP A N 1
ATOM 744 C CA . ASP A 1 96 ? -3.393 28.734 8.641 1 96.38 96 ASP A CA 1
ATOM 745 C C . ASP A 1 96 ? -2.732 29.391 7.426 1 96.38 96 ASP A C 1
ATOM 747 O O . ASP A 1 96 ? -3.344 29.5 6.359 1 96.38 96 ASP A O 1
ATOM 751 N N . ASP A 1 97 ? -1.473 29.781 7.566 1 96.94 97 ASP A N 1
ATOM 752 C CA . ASP A 1 97 ? -0.776 30.453 6.477 1 96.94 97 ASP A CA 1
ATOM 753 C C . ASP A 1 97 ? -0.77 29.594 5.215 1 96.94 97 ASP A C 1
ATOM 755 O O . ASP A 1 97 ? -1.097 30.078 4.125 1 96.94 97 ASP A O 1
ATOM 759 N N . TYR A 1 98 ? -0.376 28.359 5.328 1 96.94 98 TYR A N 1
ATOM 760 C CA . TYR A 1 98 ? -0.244 27.484 4.172 1 96.94 98 TYR A CA 1
ATOM 761 C C . TYR A 1 98 ? -1.603 26.938 3.74 1 96.94 98 TYR A C 1
ATOM 763 O O . TYR A 1 98 ? -1.94 26.984 2.555 1 96.94 98 TYR A O 1
ATOM 771 N N . PRO A 1 99 ? -2.457 26.547 4.711 1 97.62 99 PRO A N 1
ATOM 772 C CA . PRO A 1 99 ? -3.781 26.062 4.316 1 97.62 99 PRO A CA 1
ATOM 773 C C . PRO A 1 99 ? -4.602 27.109 3.576 1 97.62 99 PRO A C 1
ATOM 775 O O . PRO A 1 99 ? -5.457 26.766 2.754 1 97.62 99 PRO A O 1
ATOM 778 N N . ASN A 1 100 ? -4.305 28.312 3.848 1 98.12 100 ASN A N 1
ATOM 779 C CA . ASN A 1 100 ? -5.023 29.391 3.156 1 98.12 100 ASN A CA 1
ATOM 780 C C . ASN A 1 100 ? -4.805 29.312 1.646 1 98.12 100 ASN A C 1
ATOM 782 O O . ASN A 1 100 ? -5.637 29.797 0.875 1 98.12 100 ASN A O 1
ATOM 786 N N . ILE A 1 101 ? -3.732 28.734 1.243 1 98.31 101 ILE A N 1
ATOM 787 C CA . ILE A 1 101 ? -3.479 28.531 -0.177 1 98.31 101 ILE A CA 1
ATOM 788 C C . ILE A 1 101 ? -4.457 27.484 -0.725 1 98.31 101 ILE A C 1
ATOM 790 O O . ILE A 1 101 ? -4.945 27.625 -1.85 1 98.31 101 ILE A O 1
ATOM 794 N N . GLY A 1 102 ? -4.746 26.469 -0.007 1 98.5 102 GLY A N 1
ATOM 795 C CA . GLY A 1 102 ? -5.559 25.344 -0.448 1 98.5 102 GLY A CA 1
ATOM 796 C C . GLY A 1 102 ? -7.047 25.594 -0.309 1 98.5 102 GLY A C 1
ATOM 797 O O . GLY A 1 102 ? -7.848 25.031 -1.066 1 98.5 102 GLY A O 1
ATOM 798 N N . LYS A 1 103 ? -7.488 26.484 0.595 1 98.62 103 LYS A N 1
ATOM 799 C CA . LYS A 1 103 ? -8.891 26.688 0.954 1 98.62 103 LYS A CA 1
ATOM 800 C C . LYS A 1 103 ? -9.734 27.016 -0.279 1 98.62 103 LYS A C 1
ATOM 802 O O . LYS A 1 103 ? -10.805 26.438 -0.468 1 98.62 103 LYS A O 1
ATOM 807 N N . PRO A 1 104 ? -9.289 27.922 -1.168 1 98.81 104 PRO A N 1
ATOM 808 C CA . PRO A 1 104 ? -10.109 28.203 -2.354 1 98.81 104 PRO A CA 1
ATOM 809 C C . PRO A 1 104 ? -10.336 26.953 -3.211 1 98.81 104 PRO A C 1
ATOM 811 O O . PRO A 1 104 ? -11.391 26.812 -3.836 1 98.81 104 PRO A O 1
ATOM 814 N N . PHE A 1 105 ? -9.414 26.047 -3.256 1 98.88 105 PHE A N 1
ATOM 815 C CA . PHE A 1 105 ? -9.531 24.828 -4.047 1 98.88 105 PHE A CA 1
ATOM 816 C C . PHE A 1 105 ? -10.477 23.828 -3.379 1 98.88 105 PHE A C 1
ATOM 818 O O . PHE A 1 105 ? -11.219 23.125 -4.059 1 98.88 105 PHE A O 1
ATOM 825 N N . TRP A 1 106 ? -10.422 23.766 -1.991 1 98.88 106 TRP A N 1
ATOM 826 C CA . TRP A 1 106 ? -11.398 22.938 -1.282 1 98.88 106 TRP A CA 1
ATOM 827 C C . TRP A 1 106 ? -12.82 23.375 -1.619 1 98.88 106 TRP A C 1
ATOM 829 O O . TRP A 1 106 ? -13.688 22.531 -1.856 1 98.88 106 TRP A O 1
ATOM 839 N N . LYS A 1 107 ? -12.984 24.672 -1.621 1 98.81 107 LYS A N 1
ATOM 840 C CA . LYS A 1 107 ? -14.289 25.219 -1.964 1 98.81 107 LYS A CA 1
ATOM 841 C C . LYS A 1 107 ? -14.656 24.922 -3.412 1 98.81 107 LYS A C 1
ATOM 843 O O . LYS A 1 107 ? -15.781 24.5 -3.697 1 98.81 107 LYS A O 1
ATOM 848 N N . GLU A 1 108 ? -13.734 25.156 -4.312 1 98.88 108 GLU A N 1
ATOM 849 C CA . GLU A 1 108 ? -13.977 24.906 -5.73 1 98.88 108 GLU A CA 1
ATOM 850 C C . GLU A 1 108 ? -14.359 23.453 -5.98 1 98.88 108 GLU A C 1
ATOM 852 O O . GLU A 1 108 ? -15.227 23.172 -6.812 1 98.88 108 GLU A O 1
ATOM 857 N N . ALA A 1 109 ? -13.75 22.531 -5.273 1 98.75 109 ALA A N 1
ATOM 858 C CA . ALA A 1 109 ? -14.023 21.094 -5.43 1 98.75 109 ALA A CA 1
ATOM 859 C C . ALA A 1 109 ? -15.328 20.703 -4.742 1 98.75 109 ALA A C 1
ATOM 861 O O . ALA A 1 109 ? -15.797 19.578 -4.891 1 98.75 109 ALA A O 1
ATOM 862 N N . GLY A 1 110 ? -15.891 21.594 -3.936 1 98.62 110 GLY A N 1
ATOM 863 C CA . GLY A 1 110 ? -17.172 21.359 -3.277 1 98.62 110 GLY A CA 1
ATOM 864 C C . GLY A 1 110 ? -17.047 20.5 -2.031 1 98.62 110 GLY A C 1
ATOM 865 O O . GLY A 1 110 ? -18 19.828 -1.636 1 98.62 110 GLY A O 1
ATOM 866 N N . VAL A 1 111 ? -15.867 20.516 -1.405 1 98.75 111 VAL A N 1
ATOM 867 C CA . VAL A 1 111 ? -15.695 19.594 -0.285 1 98.75 111 VAL A CA 1
ATOM 868 C C . VAL A 1 111 ? -15.336 20.375 0.976 1 98.75 111 VAL A C 1
ATOM 870 O O . VAL A 1 111 ? -14.969 19.781 1.995 1 98.75 111 VAL A O 1
ATOM 873 N N . GLU A 1 112 ? -15.352 21.672 0.96 1 98.31 112 GLU A N 1
ATOM 874 C CA . GLU A 1 112 ? -14.969 22.5 2.094 1 98.31 112 GLU A CA 1
ATOM 875 C C . GLU A 1 112 ? -15.742 22.109 3.352 1 98.31 112 GLU A C 1
ATOM 877 O O . GLU A 1 112 ? -15.203 22.172 4.461 1 98.31 112 GLU A O 1
ATOM 882 N N . LYS A 1 113 ? -16.984 21.734 3.193 1 98.38 113 LYS A N 1
ATOM 883 C CA . LYS A 1 113 ? -17.828 21.391 4.336 1 98.38 113 LYS A CA 1
ATOM 884 C C . LYS A 1 113 ? -17.328 20.125 5.027 1 98.38 113 LYS A C 1
ATOM 886 O O . LYS A 1 113 ? -17.688 19.859 6.176 1 98.38 113 LYS A O 1
ATOM 891 N N . LYS A 1 114 ? -16.562 19.297 4.332 1 98.81 114 LYS A N 1
ATOM 892 C CA . LYS A 1 114 ? -16.062 18.047 4.887 1 98.81 114 LYS A CA 1
ATOM 893 C C . LYS A 1 114 ? -14.766 18.266 5.66 1 98.81 114 LYS A C 1
ATOM 895 O O . LYS A 1 114 ? -14.258 17.359 6.324 1 98.81 114 LYS A O 1
ATOM 900 N N . ILE A 1 115 ? -14.18 19.453 5.59 1 98.88 115 ILE A N 1
ATOM 901 C CA . ILE A 1 115 ? -12.852 19.688 6.152 1 98.88 115 ILE A CA 1
ATOM 902 C C . ILE A 1 115 ? -12.984 20.531 7.422 1 98.88 115 ILE A C 1
ATOM 904 O O . ILE A 1 115 ? -13.453 21.672 7.375 1 98.88 115 ILE A O 1
ATOM 908 N N . ASP A 1 116 ? -12.633 19.984 8.531 1 98.88 116 ASP A N 1
ATOM 909 C CA . ASP A 1 116 ? -12.578 20.656 9.828 1 98.88 116 ASP A CA 1
ATOM 910 C C . ASP A 1 116 ? -11.141 21.047 10.18 1 98.88 116 ASP A C 1
ATOM 912 O O . ASP A 1 116 ? -10.445 20.297 10.875 1 98.88 116 ASP A O 1
ATOM 916 N N . LEU A 1 117 ? -10.703 22.203 9.789 1 98.88 117 LEU A N 1
ATOM 917 C CA . LEU A 1 117 ? -9.344 22.688 10.008 1 98.88 117 LEU A CA 1
ATOM 918 C C . LEU A 1 117 ? -9.188 23.25 11.422 1 98.88 117 LEU A C 1
ATOM 920 O O . LEU A 1 117 ? -9.93 24.156 11.82 1 98.88 117 LEU A O 1
ATOM 924 N N . ARG A 1 118 ? -8.273 22.672 12.117 1 98.81 118 ARG A N 1
ATOM 925 C CA . ARG A 1 118 ? -7.965 23.078 13.492 1 98.81 118 ARG A CA 1
ATOM 926 C C . ARG A 1 118 ? -6.574 23.703 13.578 1 98.81 118 ARG A C 1
ATOM 928 O O . ARG A 1 118 ? -5.57 23.031 13.344 1 98.81 118 ARG A O 1
ATOM 935 N N . ILE A 1 119 ? -6.535 25.016 13.992 1 98.69 119 ILE A N 1
ATOM 936 C CA . ILE A 1 119 ? -5.277 25.75 14.055 1 98.69 119 ILE A CA 1
ATOM 937 C C . ILE A 1 119 ? -4.805 25.844 15.5 1 98.69 119 ILE A C 1
ATOM 939 O O . ILE A 1 119 ? -5.246 26.719 16.25 1 98.69 119 ILE A O 1
ATOM 943 N N . GLN A 1 120 ? -3.934 25.109 15.891 1 98.5 120 GLN A N 1
ATOM 944 C CA . GLN A 1 120 ? -3.256 24.984 17.172 1 98.5 120 GLN A CA 1
ATOM 945 C C . GLN A 1 120 ? -2.27 23.812 17.172 1 98.5 120 GLN A C 1
ATOM 947 O O . GLN A 1 120 ? -2.217 23.047 16.203 1 98.5 120 GLN A O 1
ATOM 952 N N . PRO A 1 121 ? -1.376 23.719 18.172 1 98.56 121 PRO A N 1
ATOM 953 C CA . PRO A 1 121 ? -0.538 22.516 18.203 1 98.56 121 PRO A CA 1
ATOM 954 C C . PRO A 1 121 ? -1.346 21.234 18.047 1 98.56 121 PRO A C 1
ATOM 956 O O . PRO A 1 121 ? -2.35 21.047 18.75 1 98.56 121 PRO A O 1
ATOM 959 N N . ALA A 1 122 ? -0.979 20.375 17.156 1 98.75 122 ALA A N 1
ATOM 960 C CA . ALA A 1 122 ? -1.755 19.188 16.781 1 98.75 122 ALA A CA 1
ATOM 961 C C . ALA A 1 122 ? -2.037 18.312 18 1 98.75 122 ALA A C 1
ATOM 963 O O . ALA A 1 122 ? -3.129 17.75 18.141 1 98.75 122 ALA A O 1
ATOM 964 N N . LEU A 1 123 ? -1.037 18.188 18.906 1 98.88 123 LEU A N 1
ATOM 965 C CA . LEU A 1 123 ? -1.239 17.359 20.094 1 98.88 123 LEU A CA 1
ATOM 966 C C . LEU A 1 123 ? -2.404 17.891 20.922 1 98.88 123 LEU A C 1
ATOM 968 O O . LEU A 1 123 ? -3.125 17.109 21.547 1 98.88 123 LEU A O 1
ATOM 972 N N . LYS A 1 124 ? -2.537 19.219 20.969 1 98.81 124 LYS A N 1
ATOM 973 C CA . LYS A 1 124 ? -3.676 19.781 21.688 1 98.81 124 LYS A CA 1
ATOM 974 C C . LYS A 1 124 ? -4.992 19.406 21.016 1 98.81 124 LYS A C 1
ATOM 976 O O . LYS A 1 124 ? -5.973 19.078 21.688 1 98.81 124 LYS A O 1
ATOM 981 N N . THR A 1 125 ? -5.094 19.484 19.656 1 98.88 125 THR A N 1
ATOM 982 C CA . THR A 1 125 ? -6.289 19.062 18.938 1 98.88 125 THR A CA 1
ATOM 983 C C . THR A 1 125 ? -6.613 17.609 19.25 1 98.88 125 THR A C 1
ATOM 985 O O . THR A 1 125 ? -7.77 17.266 19.5 1 98.88 125 THR A O 1
ATOM 988 N N . LEU A 1 126 ? -5.602 16.719 19.219 1 98.94 126 LEU A N 1
ATOM 989 C CA . LEU A 1 126 ? -5.809 15.305 19.484 1 98.94 126 LEU A CA 1
ATOM 990 C C . LEU A 1 126 ? -6.312 15.078 20.906 1 98.94 126 LEU A C 1
ATOM 992 O O . LEU A 1 126 ? -7.219 14.273 21.125 1 98.94 126 LEU A O 1
ATOM 996 N N . ASP A 1 127 ? -5.734 15.836 21.844 1 98.88 127 ASP A N 1
ATOM 997 C CA . ASP A 1 127 ? -6.199 15.766 23.219 1 98.88 127 ASP A CA 1
ATOM 998 C C . ASP A 1 127 ? -7.648 16.234 23.328 1 98.88 127 ASP A C 1
ATOM 1000 O O . ASP A 1 127 ? -8.445 15.633 24.047 1 98.88 127 ASP A O 1
ATOM 1004 N N . ASP A 1 128 ? -7.961 17.312 22.688 1 98.88 128 ASP A N 1
ATOM 1005 C CA . ASP A 1 128 ? -9.328 17.844 22.703 1 98.88 128 ASP A CA 1
ATOM 1006 C C . ASP A 1 128 ? -10.312 16.812 22.156 1 98.88 128 ASP A C 1
ATOM 1008 O O . ASP A 1 128 ? -11.414 16.656 22.688 1 98.88 128 ASP A O 1
ATOM 1012 N N . LEU A 1 129 ? -9.961 16.172 21.047 1 98.88 129 LEU A N 1
ATOM 1013 C CA . LEU A 1 129 ? -10.82 15.148 20.453 1 98.88 129 LEU A CA 1
ATOM 1014 C C . LEU A 1 129 ? -11.047 13.992 21.422 1 98.88 129 LEU A C 1
ATOM 1016 O O . LEU A 1 129 ? -12.172 13.516 21.578 1 98.88 129 LEU A O 1
ATOM 1020 N N . LEU A 1 130 ? -9.93 13.555 22.062 1 98.88 130 LEU A N 1
ATOM 1021 C CA . LEU A 1 130 ? -10.055 12.477 23.031 1 98.88 130 LEU A CA 1
ATOM 1022 C C . LEU A 1 130 ? -10.953 12.891 24.188 1 98.88 130 LEU A C 1
ATOM 1024 O O . LEU A 1 130 ? -11.82 12.117 24.625 1 98.88 130 LEU A O 1
ATOM 1028 N N . ALA A 1 131 ? -10.75 14.102 24.703 1 98.75 131 ALA A N 1
ATOM 1029 C CA . ALA A 1 131 ? -11.547 14.625 25.812 1 98.75 131 ALA A CA 1
ATOM 1030 C C . ALA A 1 131 ? -13.023 14.734 25.422 1 98.75 131 ALA A C 1
ATOM 1032 O O . ALA A 1 131 ? -13.906 14.594 26.266 1 98.75 131 ALA A O 1
ATOM 1033 N N . ALA A 1 132 ? -13.266 14.945 24.172 1 98.62 132 ALA A N 1
ATOM 1034 C CA . ALA A 1 132 ? -14.625 15.102 23.672 1 98.62 132 ALA A CA 1
ATOM 1035 C C . ALA A 1 132 ? -15.273 13.742 23.406 1 98.62 132 ALA A C 1
ATOM 1037 O O . ALA A 1 132 ? -16.375 13.664 22.859 1 98.62 132 ALA A O 1
ATOM 1038 N N . GLY A 1 133 ? -14.609 12.633 23.719 1 98.62 133 GLY A N 1
ATOM 1039 C CA . GLY A 1 133 ? -15.172 11.297 23.594 1 98.62 133 GLY A CA 1
ATOM 1040 C C . GLY A 1 133 ? -15.016 10.695 22.219 1 98.62 133 GLY A C 1
ATOM 1041 O O . GLY A 1 133 ? -15.789 9.82 21.812 1 98.62 133 GLY A O 1
ATOM 1042 N N . GLU A 1 134 ? -14.039 11.125 21.453 1 98.75 134 GLU A N 1
ATOM 1043 C CA . GLU A 1 134 ? -13.891 10.672 20.078 1 98.75 134 GLU A CA 1
ATOM 1044 C C . GLU A 1 134 ? -12.945 9.484 19.984 1 98.75 134 GLU A C 1
ATOM 1046 O O . GLU A 1 134 ? -12.477 9.133 18.891 1 98.75 134 GLU A O 1
ATOM 1051 N N . ALA A 1 135 ? -12.633 8.883 21.078 1 98.81 135 ALA A N 1
ATOM 1052 C CA . ALA A 1 135 ? -11.836 7.668 21.031 1 98.81 135 ALA A CA 1
ATOM 1053 C C . ALA A 1 135 ? -12.469 6.625 20.109 1 98.81 135 ALA A C 1
ATOM 1055 O O . ALA A 1 135 ? -13.688 6.441 20.125 1 98.81 135 ALA A O 1
ATOM 1056 N N . GLU A 1 136 ? -11.633 5.992 19.297 1 98.81 136 GLU A N 1
ATOM 1057 C CA . GLU A 1 136 ? -11.977 4.867 18.438 1 98.81 136 GLU A CA 1
ATOM 1058 C C . GLU A 1 136 ? -13.086 5.238 17.469 1 98.81 136 GLU A C 1
ATOM 1060 O O . GLU A 1 136 ? -13.914 4.395 17.094 1 98.81 136 GLU A O 1
ATOM 1065 N N . THR A 1 137 ? -13.117 6.5 17.047 1 98.88 137 THR A N 1
ATOM 1066 C CA . THR A 1 137 ? -14.18 6.898 16.141 1 98.88 137 THR A CA 1
ATOM 1067 C C . THR A 1 137 ? -13.617 7.199 14.75 1 98.88 137 THR A C 1
ATOM 1069 O O . THR A 1 137 ? -14.375 7.305 13.781 1 98.88 137 THR A O 1
ATOM 1072 N N . PHE A 1 138 ? -12.32 7.371 14.633 1 98.94 138 PHE A N 1
ATOM 1073 C CA . PHE A 1 138 ? -11.695 7.68 13.352 1 98.94 138 PHE A CA 1
ATOM 1074 C C . PHE A 1 138 ? -11.367 6.406 12.586 1 98.94 138 PHE A C 1
ATOM 1076 O O . PHE A 1 138 ? -11.023 5.387 13.18 1 98.94 138 PHE A O 1
ATOM 1083 N N . ASP A 1 139 ? -11.469 6.48 11.258 1 98.94 139 ASP A N 1
ATOM 1084 C CA . ASP A 1 139 ? -11.211 5.344 10.383 1 98.94 139 ASP A CA 1
ATOM 1085 C C . ASP A 1 139 ? -9.789 5.391 9.82 1 98.94 139 ASP A C 1
ATOM 1087 O O . ASP A 1 139 ? -9.211 4.355 9.484 1 98.94 139 ASP A O 1
ATOM 1091 N N . PHE A 1 140 ? -9.258 6.594 9.625 1 98.94 140 PHE A N 1
ATOM 1092 C CA . PHE A 1 140 ? -7.996 6.809 8.938 1 98.94 140 PHE A CA 1
ATOM 1093 C C . PHE A 1 140 ? -7.258 8.008 9.516 1 98.94 140 PHE A C 1
ATOM 1095 O O . PHE A 1 140 ? -7.875 9.023 9.844 1 98.94 140 PHE A O 1
ATOM 1102 N N . ALA A 1 141 ? -5.965 7.93 9.727 1 99 141 ALA A N 1
ATOM 1103 C CA . ALA A 1 141 ? -5.129 9.047 10.164 1 99 141 ALA A CA 1
ATOM 1104 C C . ALA A 1 141 ? -3.859 9.141 9.32 1 99 141 ALA A C 1
ATOM 1106 O O . ALA A 1 141 ? -3.264 8.125 8.969 1 99 141 ALA A O 1
ATOM 1107 N N . PHE A 1 142 ? -3.508 10.336 8.984 1 99 142 PHE A N 1
ATOM 1108 C CA . PHE A 1 142 ? -2.26 10.609 8.273 1 99 142 PHE A CA 1
ATOM 1109 C C . PHE A 1 142 ? -1.364 11.531 9.094 1 99 142 PHE A C 1
ATOM 1111 O O . PHE A 1 142 ? -1.785 12.617 9.492 1 99 142 PHE A O 1
ATOM 1118 N N . ILE A 1 143 ? -0.151 11.078 9.344 1 98.94 143 ILE A N 1
ATOM 1119 C CA . ILE A 1 143 ? 0.799 11.828 10.156 1 98.94 143 ILE A CA 1
ATOM 1120 C C . ILE A 1 143 ? 1.936 12.344 9.273 1 98.94 143 ILE A C 1
ATOM 1122 O O . ILE A 1 143 ? 2.705 11.555 8.719 1 98.94 143 ILE A O 1
ATOM 1126 N N . ASP A 1 144 ? 2.141 13.586 9.109 1 98.62 144 ASP A N 1
ATOM 1127 C CA . ASP A 1 144 ? 3.205 14.242 8.359 1 98.62 144 ASP A CA 1
ATOM 1128 C C . ASP A 1 144 ? 3.449 15.656 8.875 1 98.62 144 ASP A C 1
ATOM 1130 O O . ASP A 1 144 ? 3.148 16.641 8.195 1 98.62 144 ASP A O 1
ATOM 1134 N N . ALA A 1 145 ? 3.986 15.805 10.07 1 98.12 145 ALA A N 1
ATOM 1135 C CA . ALA A 1 145 ? 4.273 17.078 10.734 1 98.12 145 ALA A CA 1
ATOM 1136 C C . ALA A 1 145 ? 5.695 17.094 11.281 1 98.12 145 ALA A C 1
ATOM 1138 O O . ALA A 1 145 ? 6.637 16.656 10.617 1 98.12 145 ALA A O 1
ATOM 1139 N N . ASP A 1 146 ? 5.938 17.891 12.469 1 98.19 146 ASP A N 1
ATOM 1140 C CA . ASP A 1 146 ? 7.27 17.891 13.062 1 98.19 146 ASP A CA 1
ATOM 1141 C C . ASP A 1 146 ? 7.676 16.5 13.531 1 98.19 146 ASP A C 1
ATOM 1143 O O . ASP A 1 146 ? 6.961 15.867 14.312 1 98.19 146 ASP A O 1
ATOM 1147 N N . LYS A 1 147 ? 8.828 16.031 13.164 1 98.62 147 LYS A N 1
ATOM 1148 C CA . LYS A 1 147 ? 9.234 14.633 13.266 1 98.62 147 LYS A CA 1
ATOM 1149 C C . LYS A 1 147 ? 9.5 14.242 14.711 1 98.62 147 LYS A C 1
ATOM 1151 O O . LYS A 1 147 ? 9.242 13.102 15.109 1 98.62 147 LYS A O 1
ATOM 1156 N N . VAL A 1 148 ? 9.945 15.125 15.523 1 98.62 148 VAL A N 1
ATOM 1157 C CA . VAL A 1 148 ? 10.312 14.812 16.906 1 98.62 148 VAL A CA 1
ATOM 1158 C C . VAL A 1 148 ? 9.07 14.391 17.688 1 98.62 148 VAL A C 1
ATOM 1160 O O . VAL A 1 148 ? 9.172 13.711 18.703 1 98.62 148 VAL A O 1
ATOM 1163 N N . ASN A 1 149 ? 7.859 14.695 17.203 1 98.69 149 ASN A N 1
ATOM 1164 C CA . ASN A 1 149 ? 6.617 14.375 17.891 1 98.69 149 ASN A CA 1
ATOM 1165 C C . ASN A 1 149 ? 5.906 13.188 17.25 1 98.69 149 ASN A C 1
ATOM 1167 O O . ASN A 1 149 ? 4.766 12.875 17.609 1 98.69 149 ASN A O 1
ATOM 1171 N N . TYR A 1 150 ? 6.484 12.484 16.312 1 98.88 150 TYR A N 1
ATOM 1172 C CA . TYR A 1 150 ? 5.84 11.406 15.586 1 98.88 150 TYR A CA 1
ATOM 1173 C C . TYR A 1 150 ? 5.32 10.336 16.531 1 98.88 150 TYR A C 1
ATOM 1175 O O . TYR A 1 150 ? 4.211 9.82 16.359 1 98.88 150 TYR A O 1
ATOM 1183 N N . ASP A 1 151 ? 6.121 10 17.516 1 98.88 151 ASP A N 1
ATOM 1184 C CA . ASP A 1 151 ? 5.676 8.984 18.469 1 98.88 151 ASP A CA 1
ATOM 1185 C C . ASP A 1 151 ? 4.438 9.453 19.219 1 98.88 151 ASP A C 1
ATOM 1187 O O . ASP A 1 151 ? 3.496 8.68 19.422 1 98.88 151 ASP A O 1
ATOM 1191 N N . ASN A 1 152 ? 4.461 10.703 19.656 1 98.88 152 ASN A N 1
ATOM 1192 C CA . ASN A 1 152 ? 3.307 11.258 20.359 1 98.88 152 ASN A CA 1
ATOM 1193 C C . ASN A 1 152 ? 2.07 11.281 19.469 1 98.88 152 ASN A C 1
ATOM 1195 O O . ASN A 1 152 ? 0.973 10.938 19.906 1 98.88 152 ASN A O 1
ATOM 1199 N N . TYR A 1 153 ? 2.23 11.75 18.219 1 98.94 153 TYR A N 1
ATOM 1200 C CA . TYR A 1 153 ? 1.123 11.742 17.281 1 98.94 153 TYR A CA 1
ATOM 1201 C C . TYR A 1 153 ? 0.588 10.328 17.078 1 98.94 153 TYR A C 1
ATOM 1203 O O . TYR A 1 153 ? -0.625 10.109 17.094 1 98.94 153 TYR A O 1
ATOM 1211 N N . PHE A 1 154 ? 1.516 9.336 16.922 1 98.94 154 PHE A N 1
ATOM 1212 C CA . PHE A 1 154 ? 1.114 7.957 16.688 1 98.94 154 PHE A CA 1
ATOM 1213 C C . PHE A 1 154 ? 0.252 7.441 17.828 1 98.94 154 PHE A C 1
ATOM 1215 O O . PHE A 1 154 ? -0.827 6.887 17.609 1 98.94 154 PHE A O 1
ATOM 1222 N N . GLU A 1 155 ? 0.671 7.664 19.047 1 98.94 155 GLU A N 1
ATOM 1223 C CA . GLU A 1 155 ? -0.033 7.141 20.219 1 98.94 155 GLU A CA 1
ATOM 1224 C C . GLU A 1 155 ? -1.427 7.75 20.344 1 98.94 155 GLU A C 1
ATOM 1226 O O . GLU A 1 155 ? -2.398 7.043 20.625 1 98.94 155 GLU A O 1
ATOM 1231 N N . LYS A 1 156 ? -1.517 9.016 20.156 1 98.94 156 LYS A N 1
ATOM 1232 C CA . LYS A 1 156 ? -2.816 9.672 20.25 1 98.94 156 LYS A CA 1
ATOM 1233 C C . LYS A 1 156 ? -3.723 9.266 19.094 1 98.94 156 LYS A C 1
ATOM 1235 O O . LYS A 1 156 ? -4.914 9.023 19.281 1 98.94 156 LYS A O 1
ATOM 1240 N N . CYS A 1 157 ? -3.168 9.195 17.875 1 98.94 157 CYS A N 1
ATOM 1241 C CA . CYS A 1 157 ? -3.941 8.727 16.734 1 98.94 157 CYS A CA 1
ATOM 1242 C C . CYS A 1 157 ? -4.453 7.312 16.953 1 98.94 157 CYS A C 1
ATOM 1244 O O . CYS A 1 157 ? -5.59 6.992 16.594 1 98.94 157 CYS A O 1
ATOM 1246 N N . LEU A 1 158 ? -3.582 6.465 17.531 1 98.94 158 LEU A N 1
ATOM 1247 C CA . LEU A 1 158 ? -3.986 5.082 17.781 1 98.94 158 LEU A CA 1
ATOM 1248 C C . LEU A 1 158 ? -5.176 5.023 18.734 1 98.94 158 LEU A C 1
ATOM 1250 O O . LEU A 1 158 ? -6.066 4.188 18.562 1 98.94 158 LEU A O 1
ATOM 1254 N N . GLN A 1 159 ? -5.207 5.922 19.719 1 98.94 159 GLN A N 1
ATOM 1255 C CA . GLN A 1 159 ? -6.336 5.984 20.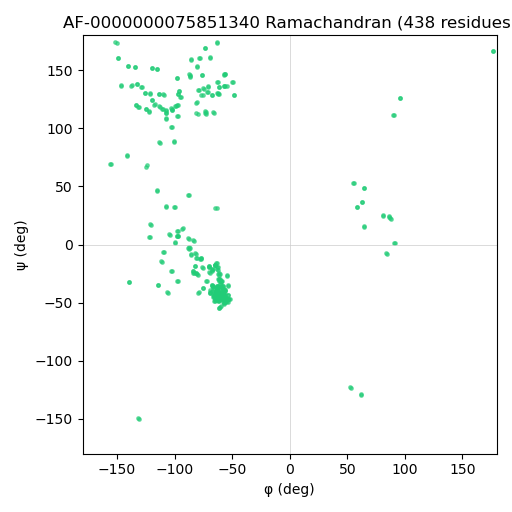625 1 98.94 159 GLN A CA 1
ATOM 1256 C C . GLN A 1 159 ? -7.602 6.445 19.922 1 98.94 159 GLN A C 1
ATOM 1258 O O . GLN A 1 159 ? -8.703 5.98 20.219 1 98.94 159 GLN A O 1
ATOM 1263 N N . LEU A 1 160 ? -7.488 7.285 19.016 1 98.94 160 LEU A N 1
ATOM 1264 C CA . LEU A 1 160 ? -8.617 7.867 18.297 1 98.94 160 LEU A CA 1
ATOM 1265 C C . LEU A 1 160 ? -9.117 6.918 17.219 1 98.94 160 LEU A C 1
ATOM 1267 O O . LEU A 1 160 ? -10.281 6.988 16.812 1 98.94 160 LEU A O 1
ATOM 1271 N N . LEU A 1 161 ? -8.297 6.066 16.719 1 98.94 161 LEU A N 1
ATOM 1272 C CA 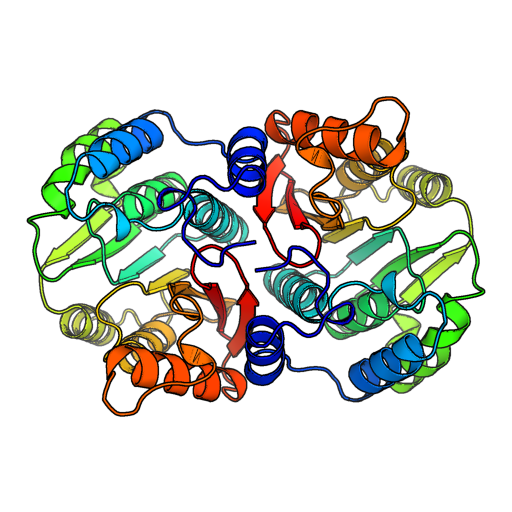. LEU A 1 161 ? -8.562 5.172 15.594 1 98.94 161 LEU A CA 1
ATOM 1273 C C . LEU A 1 161 ? -9.375 3.963 16.047 1 98.94 161 LEU A C 1
ATOM 1275 O O . LEU A 1 161 ? -9.062 3.35 17.062 1 98.94 161 LEU A O 1
ATOM 1279 N N . ARG A 1 162 ? -10.398 3.635 15.32 1 98.88 162 ARG A N 1
ATOM 1280 C CA . ARG A 1 162 ? -11.156 2.412 15.578 1 98.88 162 ARG A CA 1
ATOM 1281 C C . ARG A 1 162 ? -10.336 1.177 15.227 1 98.88 162 ARG A C 1
ATOM 1283 O O . ARG A 1 162 ? -9.367 1.263 14.461 1 98.88 162 ARG A O 1
ATOM 1290 N N . LYS A 1 163 ? -10.758 0.024 15.773 1 98.5 163 LYS A N 1
ATOM 1291 C CA . LYS A 1 163 ? -10.18 -1.234 15.32 1 98.5 163 LYS A CA 1
ATOM 1292 C C . LYS A 1 163 ? -10.367 -1.41 13.812 1 98.5 163 LYS A C 1
ATOM 1294 O O . LYS A 1 163 ? -11.438 -1.115 13.281 1 98.5 163 LYS A O 1
ATOM 1299 N N . GLY A 1 164 ? -9.344 -1.854 13.125 1 98.38 164 GLY A N 1
ATOM 1300 C CA . GLY A 1 164 ? -9.398 -2.018 11.688 1 98.38 164 GLY A CA 1
ATOM 1301 C C . GLY A 1 164 ? -9.109 -0.738 10.922 1 98.38 164 GLY A C 1
ATOM 1302 O O . GLY A 1 164 ? -8.992 -0.75 9.695 1 98.38 164 GLY A O 1
ATOM 1303 N N . GLY A 1 165 ? -8.992 0.398 11.656 1 98.88 165 GLY A N 1
ATOM 1304 C CA . GLY A 1 165 ? -8.578 1.644 11.031 1 98.88 165 GLY A CA 1
ATOM 1305 C C . GLY A 1 165 ? -7.098 1.675 10.68 1 98.88 165 GLY A C 1
ATOM 1306 O O . GLY A 1 165 ? -6.344 0.784 11.078 1 98.88 165 GLY A O 1
ATOM 1307 N N . VAL A 1 166 ? -6.672 2.689 9.898 1 98.94 166 VAL A N 1
ATOM 1308 C CA . VAL A 1 166 ? -5.309 2.736 9.383 1 98.94 166 VAL A CA 1
ATOM 1309 C C . VAL A 1 166 ? -4.656 4.066 9.758 1 98.94 166 VAL A C 1
ATOM 1311 O O . VAL A 1 166 ? -5.273 5.125 9.617 1 98.94 166 VAL A O 1
ATOM 1314 N N . ILE A 1 167 ? -3.479 4.039 10.305 1 99 167 ILE A N 1
ATOM 1315 C CA . ILE A 1 167 ? -2.611 5.203 10.438 1 99 167 ILE A CA 1
ATOM 1316 C C . ILE A 1 167 ? -1.511 5.148 9.375 1 99 167 ILE A C 1
ATOM 1318 O O . ILE A 1 167 ? -0.741 4.184 9.328 1 99 167 ILE A O 1
ATOM 1322 N N . ALA A 1 168 ? -1.487 6.094 8.492 1 99 168 ALA A N 1
ATOM 1323 C CA . ALA A 1 168 ? -0.392 6.293 7.543 1 99 168 ALA A CA 1
ATOM 1324 C C . ALA A 1 168 ? 0.615 7.309 8.07 1 99 168 ALA A C 1
ATOM 1326 O O . ALA A 1 168 ? 0.239 8.414 8.477 1 99 168 ALA A O 1
ATOM 1327 N N . ILE A 1 169 ? 1.87 6.965 8.109 1 98.94 169 ILE A N 1
ATOM 1328 C CA . ILE A 1 169 ? 2.932 7.828 8.617 1 98.94 169 ILE A CA 1
ATOM 1329 C C . ILE A 1 169 ? 3.924 8.141 7.5 1 98.94 169 ILE A C 1
ATOM 1331 O O . ILE A 1 169 ? 4.547 7.23 6.945 1 98.94 169 ILE A O 1
ATOM 1335 N N . ASP A 1 170 ? 4.074 9.367 7.207 1 98.62 170 ASP A N 1
ATOM 1336 C CA . ASP A 1 170 ? 4.898 9.812 6.09 1 98.62 170 ASP A CA 1
ATOM 1337 C C . ASP A 1 170 ? 6.363 9.953 6.508 1 98.62 170 ASP A C 1
ATOM 1339 O O . ASP A 1 170 ? 6.668 10.031 7.699 1 98.62 170 ASP A O 1
ATOM 1343 N N . ASN A 1 171 ? 7.328 9.938 5.555 1 98.19 171 ASN A N 1
ATOM 1344 C CA . ASN A 1 171 ? 8.742 10.281 5.672 1 98.19 171 ASN A CA 1
ATOM 1345 C C . ASN A 1 171 ? 9.469 9.352 6.645 1 98.19 171 ASN A C 1
ATOM 1347 O O . ASN A 1 171 ? 10.344 9.797 7.395 1 98.19 171 ASN A O 1
ATOM 1351 N N . VAL A 1 172 ? 9.102 8.117 6.656 1 98.56 172 VAL A N 1
ATOM 1352 C CA . VAL A 1 172 ? 9.641 7.227 7.68 1 98.56 172 VAL A CA 1
ATOM 1353 C C . VAL A 1 172 ? 11.031 6.754 7.266 1 98.56 172 VAL A C 1
ATOM 1355 O O . VAL A 1 172 ? 11.75 6.16 8.07 1 98.56 172 VAL A O 1
ATOM 1358 N N . LEU A 1 173 ? 11.438 6.988 6.02 1 97.62 173 LEU A N 1
ATOM 1359 C CA . LEU A 1 173 ? 12.781 6.617 5.586 1 97.62 173 LEU A CA 1
ATOM 1360 C C . LEU A 1 173 ? 13.695 7.836 5.531 1 97.62 173 LEU A C 1
ATOM 1362 O O . LEU A 1 173 ? 14.922 7.703 5.543 1 97.62 173 LEU A O 1
ATOM 1366 N N . TRP A 1 174 ? 13.164 9.023 5.402 1 97.12 174 TRP A N 1
ATOM 1367 C CA . TRP A 1 174 ? 13.82 10.305 5.617 1 97.12 174 TRP A CA 1
ATOM 1368 C C . TRP A 1 174 ? 15.07 10.43 4.758 1 97.12 174 TRP A C 1
ATOM 1370 O O . TRP A 1 174 ? 16.156 10.727 5.27 1 97.12 174 TRP A O 1
ATOM 1380 N N . GLY A 1 175 ? 14.828 10.188 3.453 1 93.88 175 GLY A N 1
ATOM 1381 C CA . GLY A 1 175 ? 15.93 10.289 2.516 1 93.88 175 GLY A CA 1
ATOM 1382 C C . GLY A 1 175 ? 17.016 9.266 2.764 1 93.88 175 GLY A C 1
ATOM 1383 O O . GLY A 1 175 ? 18.156 9.445 2.326 1 93.88 175 GLY A O 1
ATOM 1384 N N . GLY A 1 176 ? 16.766 8.25 3.514 1 95.38 176 GLY A N 1
ATOM 1385 C CA . GLY A 1 176 ? 17.719 7.195 3.801 1 95.38 176 GLY A CA 1
ATOM 1386 C C . GLY A 1 176 ? 18.547 7.461 5.043 1 95.38 176 GLY A C 1
ATOM 1387 O O . GLY A 1 176 ? 19.344 6.613 5.461 1 95.38 176 GLY A O 1
ATOM 1388 N N . GLN A 1 177 ? 18.312 8.516 5.695 1 96.69 177 GLN A N 1
ATOM 1389 C CA . GLN A 1 177 ? 19.125 8.922 6.84 1 96.69 177 GLN A CA 1
ATOM 1390 C C . GLN A 1 177 ? 18.906 7.992 8.031 1 96.69 177 GLN A C 1
ATOM 1392 O O . GLN A 1 177 ? 19.734 7.91 8.93 1 96.69 177 GLN A O 1
ATOM 1397 N N . VAL A 1 178 ? 17.844 7.293 8.031 1 97.88 178 VAL A N 1
ATOM 1398 C CA . VAL A 1 178 ? 17.484 6.422 9.148 1 97.88 178 VAL A CA 1
ATOM 1399 C C . VAL A 1 178 ? 18.438 5.227 9.188 1 97.88 178 VAL A C 1
ATOM 1401 O O . VAL A 1 178 ? 18.531 4.527 10.203 1 97.88 178 VAL A O 1
ATOM 1404 N N . VAL A 1 179 ? 19.156 4.902 8.117 1 97.12 179 VAL A N 1
ATOM 1405 C CA . VAL A 1 179 ? 20.078 3.77 8.039 1 97.12 179 VAL A CA 1
ATOM 1406 C C . VAL A 1 179 ? 21.219 3.965 9.031 1 97.12 179 VAL A C 1
ATOM 1408 O O . VAL A 1 179 ? 21.688 3.004 9.641 1 97.12 179 VAL A O 1
ATOM 1411 N N . ASN A 1 180 ? 21.656 5.156 9.164 1 97 180 ASN A N 1
ATOM 1412 C CA . ASN A 1 180 ? 22.703 5.547 10.109 1 97 180 ASN A CA 1
ATOM 1413 C C . ASN A 1 180 ? 22.406 6.898 10.75 1 97 180 ASN A C 1
ATOM 1415 O O . ASN A 1 180 ? 23.062 7.895 10.445 1 97 180 ASN A O 1
ATOM 1419 N N . PRO A 1 181 ? 21.484 6.867 11.695 1 97.06 181 PRO A N 1
ATOM 1420 C CA . PRO A 1 181 ? 21.047 8.141 12.273 1 97.06 181 PRO A CA 1
ATOM 1421 C C . PRO A 1 181 ? 22.156 8.828 13.086 1 97.06 181 PRO A C 1
ATOM 1423 O O . PRO A 1 181 ? 22.766 8.203 13.953 1 97.06 181 PRO A O 1
ATOM 1426 N N . SER A 1 182 ? 22.406 10.062 12.797 1 96.5 182 SER A N 1
ATOM 1427 C CA . SER A 1 182 ? 23.281 10.875 13.633 1 96.5 182 SER A CA 1
ATOM 1428 C C . SER A 1 182 ? 22.594 11.297 14.93 1 96.5 182 SER A C 1
ATOM 1430 O O . SER A 1 182 ? 21.484 11.805 14.898 1 96.5 182 SER A O 1
ATOM 1432 N N . PRO A 1 183 ? 23.25 11.172 16.031 1 96.12 183 PRO A N 1
ATOM 1433 C CA . PRO A 1 183 ? 22.641 11.594 17.297 1 96.12 183 PRO A CA 1
ATOM 1434 C C . PRO A 1 183 ? 22.344 13.086 17.328 1 96.12 183 PRO A C 1
ATOM 1436 O O . PRO A 1 183 ? 21.5 13.531 18.109 1 96.12 183 PRO A O 1
ATOM 1439 N N . ASP A 1 184 ? 23.016 13.891 16.5 1 97.44 184 ASP A N 1
ATOM 1440 C CA . ASP A 1 184 ? 22.844 15.344 16.484 1 97.44 184 ASP A CA 1
ATOM 1441 C C . ASP A 1 184 ? 21.703 15.742 15.539 1 97.44 184 ASP A C 1
ATOM 1443 O O . ASP A 1 184 ? 21.453 16.938 15.32 1 97.44 184 ASP A O 1
ATOM 1447 N N . ASP A 1 185 ? 21.016 14.82 14.992 1 98.06 185 ASP A N 1
ATOM 1448 C CA . ASP A 1 185 ? 19.844 15.039 14.148 1 98.06 185 ASP A CA 1
ATOM 1449 C C . ASP A 1 185 ? 18.578 14.531 14.812 1 98.06 185 ASP A C 1
ATOM 1451 O O . ASP A 1 185 ? 18.156 13.398 14.57 1 98.06 185 ASP A O 1
ATOM 1455 N N . PRO A 1 186 ? 17.938 15.367 15.609 1 98.31 186 PRO A N 1
ATOM 1456 C CA . PRO A 1 186 ? 16.797 14.914 16.422 1 98.31 186 PRO A CA 1
ATOM 1457 C C . PRO A 1 186 ? 15.656 14.367 15.57 1 98.31 186 PRO A C 1
ATOM 1459 O O . PRO A 1 186 ? 14.945 13.453 16 1 98.31 186 PRO A O 1
ATOM 1462 N N . ASP A 1 187 ? 15.43 14.93 14.375 1 98.44 187 ASP A N 1
ATOM 1463 C CA . ASP A 1 187 ? 14.383 14.422 13.508 1 98.44 187 ASP A CA 1
ATOM 1464 C C . ASP A 1 187 ? 14.648 12.977 13.109 1 9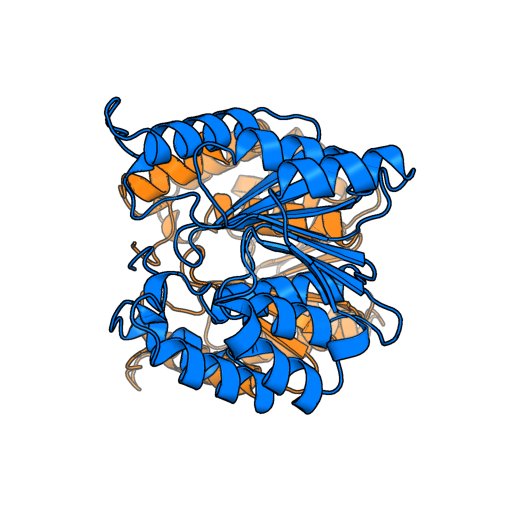8.44 187 ASP A C 1
ATOM 1466 O O . ASP A 1 187 ? 13.789 12.109 13.273 1 98.44 187 ASP A O 1
ATOM 1470 N N . THR A 1 188 ? 15.836 12.711 12.539 1 98.62 188 THR A N 1
ATOM 1471 C CA . THR A 1 188 ? 16.203 11.367 12.117 1 98.62 188 THR A CA 1
ATOM 1472 C C . THR A 1 188 ? 16.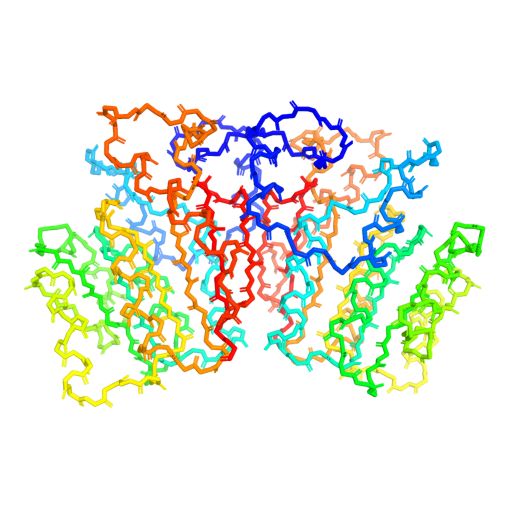125 10.391 13.289 1 98.62 188 THR A C 1
ATOM 1474 O O . THR A 1 188 ? 15.641 9.266 13.133 1 98.62 188 THR A O 1
ATOM 1477 N N . VAL A 1 189 ? 16.641 10.805 14.438 1 98.69 189 VAL A N 1
ATOM 1478 C CA . VAL A 1 189 ? 16.625 9.977 15.633 1 98.69 189 VAL A CA 1
ATOM 1479 C C . VAL A 1 189 ? 15.18 9.625 16 1 98.69 189 VAL A C 1
ATOM 1481 O O . VAL A 1 189 ? 14.867 8.477 16.312 1 98.69 189 VAL A O 1
ATOM 1484 N N . ALA A 1 190 ? 14.266 10.617 15.977 1 98.81 190 ALA A N 1
ATOM 1485 C CA . ALA A 1 190 ? 12.867 10.406 16.328 1 98.81 190 ALA A CA 1
ATOM 1486 C C . ALA A 1 190 ? 12.203 9.414 15.367 1 98.81 190 ALA A C 1
ATOM 1488 O O . ALA A 1 190 ? 11.469 8.523 15.805 1 98.81 190 ALA A O 1
ATOM 1489 N N . ILE A 1 191 ? 12.453 9.547 14.117 1 98.81 191 ILE A N 1
ATOM 1490 C CA . ILE A 1 191 ? 11.867 8.672 13.109 1 98.81 191 ILE A CA 1
ATOM 1491 C C . ILE A 1 191 ? 12.383 7.246 13.297 1 98.81 191 ILE A C 1
ATOM 1493 O O . ILE A 1 191 ? 11.602 6.293 13.297 1 98.81 191 ILE A O 1
ATOM 1497 N N . ASP A 1 192 ? 13.727 7.109 13.43 1 98.81 192 ASP A N 1
ATOM 1498 C CA . ASP A 1 192 ? 14.336 5.801 13.641 1 98.81 192 ASP A CA 1
ATOM 1499 C C . ASP A 1 192 ? 13.758 5.113 14.875 1 98.81 192 ASP A C 1
ATOM 1501 O O . ASP A 1 192 ? 13.453 3.92 14.844 1 98.81 192 ASP A O 1
ATOM 1505 N N . LYS A 1 193 ? 13.641 5.875 15.945 1 98.69 193 LYS A N 1
ATOM 1506 C CA . LYS A 1 193 ? 13.078 5.336 17.172 1 98.69 193 LYS A CA 1
ATOM 1507 C C . LYS A 1 193 ? 11.641 4.871 16.969 1 98.69 193 LYS A C 1
ATOM 1509 O O . LYS A 1 193 ? 11.25 3.805 17.453 1 98.69 193 LYS A O 1
ATOM 1514 N N . LEU A 1 194 ? 10.852 5.625 16.297 1 98.88 194 LEU A N 1
ATOM 1515 C CA . LEU A 1 194 ? 9.469 5.242 16.031 1 98.88 194 LEU A CA 1
ATOM 1516 C C . LEU A 1 194 ? 9.422 3.969 15.188 1 98.88 194 LEU A C 1
ATOM 1518 O O . LEU A 1 194 ? 8.625 3.066 15.469 1 98.88 194 LEU A O 1
ATOM 1522 N N . ASN A 1 195 ? 10.219 3.918 14.086 1 98.88 195 ASN A N 1
ATOM 1523 C CA . ASN A 1 195 ? 10.25 2.732 13.234 1 98.88 195 ASN A CA 1
ATOM 1524 C C . ASN A 1 195 ? 10.523 1.469 14.047 1 98.88 195 ASN A C 1
ATOM 1526 O O . ASN A 1 195 ? 9.82 0.465 13.883 1 98.88 195 ASN A O 1
ATOM 1530 N N . LYS A 1 196 ? 11.484 1.533 14.891 1 98.75 196 LYS A N 1
ATOM 1531 C CA . LYS A 1 196 ? 11.859 0.384 15.711 1 98.75 196 LYS A CA 1
ATOM 1532 C C . LYS A 1 196 ? 10.758 0.031 16.703 1 98.75 196 LYS A C 1
ATOM 1534 O O . LYS A 1 196 ? 10.484 -1.147 16.938 1 98.75 196 LYS A O 1
ATOM 1539 N N . LYS A 1 197 ? 10.148 1.048 17.266 1 98.88 197 LYS A N 1
ATOM 1540 C CA . LYS A 1 197 ? 9.031 0.83 18.172 1 98.88 197 LYS A CA 1
ATOM 1541 C C . LYS A 1 197 ? 7.871 0.134 17.469 1 98.88 197 LYS A C 1
ATOM 1543 O O . LYS A 1 197 ? 7.305 -0.826 18 1 98.88 197 LYS A O 1
ATOM 1548 N N . LEU A 1 198 ? 7.461 0.59 16.297 1 98.88 198 LEU A N 1
ATOM 1549 C CA . LEU A 1 198 ? 6.324 0.051 15.57 1 98.88 198 LEU A CA 1
ATOM 1550 C C . LEU A 1 198 ? 6.566 -1.403 15.18 1 98.88 198 LEU A C 1
ATOM 1552 O O . LEU A 1 198 ? 5.629 -2.203 15.133 1 98.88 198 LEU A O 1
ATOM 1556 N N . HIS A 1 199 ? 7.801 -1.72 14.828 1 98.75 199 HIS A N 1
ATOM 1557 C CA . HIS A 1 199 ? 8.148 -3.086 14.453 1 98.75 199 HIS A CA 1
ATOM 1558 C C . HIS A 1 199 ? 7.75 -4.074 15.547 1 98.75 199 HIS A C 1
ATOM 1560 O O . HIS A 1 199 ? 7.344 -5.199 15.25 1 98.75 199 HIS A O 1
ATOM 1566 N N . ARG A 1 200 ? 7.68 -3.676 16.766 1 98.06 200 ARG A N 1
ATOM 1567 C CA . ARG A 1 200 ? 7.422 -4.566 17.891 1 98.06 200 ARG A CA 1
ATOM 1568 C C . ARG A 1 200 ? 6.031 -4.336 18.469 1 98.06 200 ARG A C 1
ATOM 1570 O O . ARG A 1 200 ? 5.625 -5.016 19.406 1 98.06 200 ARG A O 1
ATOM 1577 N N . ASP A 1 201 ? 5.316 -3.348 18.016 1 98.75 201 ASP A N 1
ATOM 1578 C CA . ASP A 1 201 ? 4.031 -2.961 18.594 1 98.75 201 ASP A CA 1
ATOM 1579 C C . ASP A 1 201 ? 2.945 -3.975 18.234 1 98.75 201 ASP A C 1
ATOM 1581 O O . ASP A 1 201 ? 2.521 -4.066 17.094 1 98.75 201 ASP A O 1
ATOM 1585 N N . VAL A 1 202 ? 2.389 -4.727 19.156 1 98.25 202 VAL A N 1
ATOM 1586 C CA . VAL A 1 202 ? 1.477 -5.844 18.938 1 98.25 202 VAL A CA 1
ATOM 1587 C C . VAL A 1 202 ? 0.059 -5.316 18.719 1 98.25 202 VAL A C 1
ATOM 1589 O O . VAL A 1 202 ? -0.837 -6.074 18.328 1 98.25 202 VAL A O 1
ATOM 1592 N N . ARG A 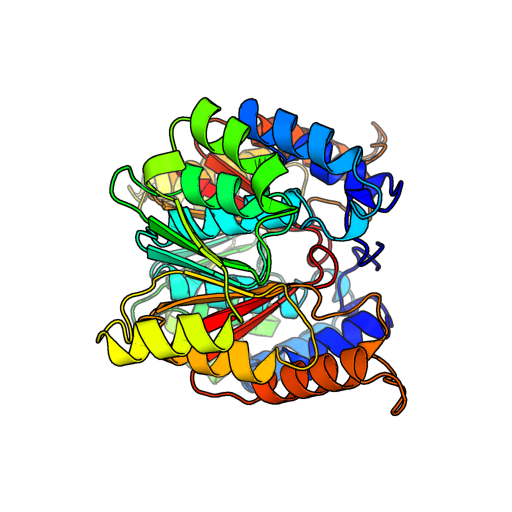1 203 ? -0.168 -4.008 18.922 1 98.81 203 ARG A N 1
ATOM 1593 C CA . ARG A 1 203 ? -1.493 -3.412 18.766 1 98.81 203 ARG A CA 1
ATOM 1594 C C . ARG A 1 203 ? -1.847 -3.213 17.297 1 98.81 203 ARG A C 1
ATOM 1596 O O . ARG A 1 203 ? -3.004 -2.947 16.969 1 98.81 203 ARG A O 1
ATOM 1603 N N . ILE A 1 204 ? -0.826 -3.363 16.406 1 98.88 204 ILE A N 1
ATOM 1604 C CA . ILE A 1 204 ? -1.048 -3.035 15.008 1 98.88 204 ILE A CA 1
ATOM 1605 C C . ILE A 1 204 ? -0.478 -4.141 14.117 1 98.88 204 ILE A C 1
ATOM 1607 O O . ILE A 1 204 ? 0.387 -4.906 14.555 1 98.88 204 ILE A O 1
ATOM 1611 N N . ASN A 1 205 ? -1.034 -4.328 12.898 1 98.69 205 ASN A N 1
ATOM 1612 C CA . ASN A 1 205 ? -0.281 -4.883 11.781 1 98.69 205 ASN A CA 1
ATOM 1613 C C . ASN A 1 205 ? 0.48 -3.801 11.023 1 98.69 205 ASN A C 1
ATOM 1615 O O . ASN A 1 205 ? -0.022 -2.689 10.852 1 98.69 205 ASN A O 1
ATOM 1619 N N . LEU A 1 206 ? 1.628 -4.129 10.547 1 98.25 206 LEU A N 1
ATOM 1620 C CA . LEU A 1 206 ? 2.553 -3.096 10.094 1 98.25 206 LEU A CA 1
ATOM 1621 C C . LEU A 1 206 ? 3.057 -3.395 8.688 1 98.25 206 LEU A C 1
ATOM 1623 O O . LEU A 1 206 ? 3.371 -4.543 8.367 1 98.25 206 LEU A O 1
ATOM 1627 N N . SER A 1 207 ? 3.1 -2.416 7.801 1 98.69 207 SER A N 1
ATOM 1628 C CA . SER A 1 207 ? 3.83 -2.416 6.535 1 98.69 207 SER A CA 1
ATOM 1629 C C . SER A 1 207 ? 4.613 -1.119 6.352 1 98.69 207 SER A C 1
ATOM 1631 O O . SER A 1 207 ? 4.039 -0.029 6.406 1 98.69 207 SER A O 1
ATOM 1633 N N . MET A 1 208 ? 5.906 -1.169 6.219 1 98.44 208 MET A N 1
ATOM 1634 C CA . MET A 1 208 ? 6.73 -0.039 5.801 1 98.44 208 MET A CA 1
ATOM 1635 C C . MET A 1 208 ? 7.074 -0.135 4.32 1 98.44 208 MET A C 1
ATOM 1637 O O . MET A 1 208 ? 7.672 -1.12 3.879 1 98.44 208 MET A O 1
ATOM 1641 N N . LEU A 1 209 ? 6.672 0.833 3.547 1 97.38 209 LEU A N 1
ATOM 1642 C CA . LEU A 1 209 ? 6.785 0.793 2.092 1 97.38 209 LEU A CA 1
ATOM 1643 C C . LEU A 1 209 ? 7.738 1.873 1.593 1 97.38 209 LEU A C 1
ATOM 1645 O O . LEU A 1 209 ? 7.848 2.941 2.197 1 97.38 209 LEU A O 1
ATOM 1649 N N . THR A 1 210 ? 8.375 1.611 0.495 1 95 210 THR A N 1
ATOM 1650 C CA . THR A 1 210 ? 9.273 2.568 -0.131 1 95 210 THR A CA 1
ATOM 1651 C C . THR A 1 210 ? 8.516 3.49 -1.08 1 95 210 THR A C 1
ATOM 1653 O O . THR A 1 210 ? 8.953 3.719 -2.211 1 95 210 THR A O 1
ATOM 1656 N N . VAL A 1 211 ? 7.426 3.943 -0.73 1 95.5 211 VAL A N 1
ATOM 1657 C CA . VAL A 1 211 ? 6.598 4.906 -1.443 1 95.5 211 VAL A CA 1
ATOM 1658 C C . VAL A 1 211 ? 6.867 6.312 -0.912 1 95.5 211 VAL A C 1
ATOM 1660 O O . VAL A 1 211 ? 6.895 6.531 0.302 1 95.5 211 VAL A O 1
ATOM 1663 N N . GLY A 1 212 ? 7.078 7.293 -1.812 1 94.56 212 GLY A N 1
ATOM 1664 C CA . GLY A 1 212 ? 7.484 8.617 -1.37 1 94.56 212 GLY A CA 1
ATOM 1665 C C . GLY A 1 212 ? 8.82 8.625 -0.643 1 94.56 212 GLY A C 1
ATOM 1666 O O . GLY A 1 212 ? 9.805 8.094 -1.148 1 94.56 212 GLY A O 1
ATOM 1667 N N . ASP A 1 213 ? 8.898 9.227 0.511 1 95.88 213 ASP A N 1
ATOM 1668 C CA . ASP A 1 213 ? 10.07 9.227 1.381 1 95.88 213 ASP A CA 1
ATOM 1669 C C . ASP A 1 213 ? 9.914 8.203 2.504 1 95.88 213 ASP A C 1
ATOM 1671 O O . ASP A 1 213 ? 10.344 8.445 3.635 1 95.88 213 ASP A O 1
ATOM 1675 N N . GLY A 1 214 ? 9.195 7.117 2.141 1 96.94 214 GLY A N 1
ATOM 1676 C CA . GLY A 1 214 ? 8.844 6.105 3.121 1 96.94 214 GLY A CA 1
ATOM 1677 C C . GLY A 1 214 ? 7.453 6.297 3.705 1 96.94 214 GLY A C 1
ATOM 1678 O O . GLY A 1 214 ? 7.105 7.398 4.141 1 96.94 214 GLY A O 1
ATOM 1679 N N . LEU A 1 215 ? 6.68 5.273 3.619 1 98.5 215 LEU A N 1
ATOM 1680 C CA . LEU A 1 215 ? 5.309 5.293 4.125 1 98.5 215 LEU A CA 1
ATOM 1681 C C . LEU A 1 215 ? 5.031 4.062 4.984 1 98.5 215 LEU A C 1
ATOM 1683 O O . LEU A 1 215 ? 5.141 2.932 4.508 1 98.5 215 LEU A O 1
ATOM 1687 N N . THR A 1 216 ? 4.727 4.25 6.242 1 98.88 216 THR A N 1
ATOM 1688 C CA . THR A 1 216 ? 4.273 3.146 7.082 1 98.88 216 THR A CA 1
ATOM 1689 C C . THR A 1 216 ? 2.75 3.121 7.168 1 98.88 216 THR A C 1
ATOM 1691 O O . THR A 1 216 ? 2.115 4.164 7.328 1 98.88 216 THR A O 1
ATOM 1694 N N . LEU A 1 217 ? 2.184 2.006 6.93 1 98.94 217 LEU A N 1
ATOM 1695 C CA . LEU A 1 217 ? 0.782 1.729 7.23 1 98.94 217 LEU A CA 1
ATOM 1696 C C . LEU A 1 217 ? 0.654 0.887 8.492 1 98.94 217 LEU A C 1
ATOM 1698 O O . LEU A 1 217 ? 1.193 -0.22 8.57 1 98.94 217 LEU A O 1
ATOM 1702 N N . ALA A 1 218 ? 0.063 1.43 9.508 1 98.94 218 ALA A N 1
ATOM 1703 C CA . ALA A 1 218 ? -0.264 0.727 10.742 1 98.94 218 ALA A CA 1
ATOM 1704 C C . ALA A 1 218 ? -1.764 0.465 10.852 1 98.94 218 ALA A C 1
ATOM 1706 O O . ALA A 1 218 ? -2.559 1.402 10.953 1 98.94 218 ALA A O 1
ATOM 1707 N N . ILE A 1 219 ? -2.168 -0.789 10.797 1 98.94 219 ILE A N 1
ATOM 1708 C CA . ILE A 1 219 ? -3.57 -1.175 10.922 1 98.94 219 ILE A CA 1
ATOM 1709 C C . ILE A 1 219 ? -3.863 -1.604 12.352 1 98.94 219 ILE A C 1
ATOM 1711 O O . ILE A 1 219 ? -3.258 -2.549 12.867 1 98.94 219 ILE A O 1
ATOM 1715 N N . LYS A 1 220 ? -4.746 -0.91 12.938 1 98.88 220 LYS A N 1
ATOM 1716 C CA . LYS A 1 220 ? -5.035 -1.186 14.344 1 98.88 220 LYS A CA 1
ATOM 1717 C C . LYS A 1 220 ? -5.762 -2.518 14.5 1 98.88 220 LYS A C 1
ATOM 1719 O O . LYS A 1 220 ? -6.699 -2.814 13.758 1 98.88 220 LYS A O 1
ATOM 1724 N N . LEU A 1 221 ? -5.352 -3.287 15.445 1 98.06 221 LEU A N 1
ATOM 1725 C CA . LEU A 1 221 ? -5.957 -4.582 15.742 1 98.06 221 LEU A CA 1
ATOM 1726 C C . LEU A 1 221 ? -6.996 -4.461 16.844 1 98.06 221 LEU A C 1
ATOM 1728 O O . LEU A 1 221 ? -6.906 -3.572 17.703 1 98.06 221 LEU A O 1
ATOM 1732 N N . MET B 1 1 ? 16.609 4.367 -4.785 1 50.19 1 MET B N 1
ATOM 1733 C CA . MET B 1 1 ? 16.234 3.035 -4.316 1 50.19 1 MET B CA 1
ATOM 1734 C C . MET B 1 1 ? 15.828 2.143 -5.484 1 50.19 1 MET B C 1
ATOM 1736 O O . MET B 1 1 ? 15.297 2.629 -6.488 1 50.19 1 MET B O 1
ATOM 1740 N N . SER B 1 2 ? 16.438 0.972 -5.543 1 58.78 2 SER B N 1
ATOM 1741 C CA . SER B 1 2 ? 16.328 -0.042 -6.59 1 58.78 2 SER B CA 1
ATOM 1742 C C . SER B 1 2 ? 14.922 -0.642 -6.641 1 58.78 2 SER B C 1
ATOM 1744 O O . SER B 1 2 ? 14.25 -0.734 -5.613 1 58.78 2 SER B O 1
ATOM 1746 N N . ILE B 1 3 ? 14.156 -0.432 -7.68 1 69.81 3 ILE B N 1
ATOM 1747 C CA . ILE B 1 3 ? 12.938 -1.189 -7.941 1 69.81 3 ILE B CA 1
ATOM 1748 C C . ILE B 1 3 ? 13.281 -2.66 -8.164 1 69.81 3 ILE B C 1
ATOM 1750 O O . ILE B 1 3 ? 12.688 -3.32 -9.023 1 69.81 3 ILE B O 1
ATOM 1754 N N . ILE B 1 4 ? 14.32 -3.072 -7.484 1 74.31 4 ILE B N 1
ATOM 1755 C CA . ILE B 1 4 ? 14.688 -4.484 -7.449 1 74.31 4 ILE B CA 1
ATOM 1756 C C . ILE B 1 4 ? 14.141 -5.129 -6.176 1 74.31 4 ILE B C 1
ATOM 1758 O O . ILE B 1 4 ? 14.055 -4.48 -5.133 1 74.31 4 ILE B O 1
ATOM 1762 N N . LYS B 1 5 ? 13.742 -6.328 -6.391 1 85.44 5 LYS B N 1
ATOM 1763 C CA . LYS B 1 5 ? 13.227 -7.055 -5.23 1 85.44 5 LYS B CA 1
ATOM 1764 C C . LYS B 1 5 ? 14.266 -7.105 -4.113 1 85.44 5 LYS B C 1
ATOM 1766 O O . LYS B 1 5 ? 15.461 -7.227 -4.379 1 85.44 5 LYS B O 1
ATOM 1771 N N . SER B 1 6 ? 13.844 -7.078 -2.939 1 82.19 6 SER B N 1
ATOM 1772 C CA . SER B 1 6 ? 14.672 -6.887 -1.754 1 82.19 6 SER B CA 1
ATOM 1773 C C . SER B 1 6 ? 15.734 -7.977 -1.64 1 82.19 6 SER B C 1
ATOM 1775 O O . SER B 1 6 ? 16.812 -7.742 -1.101 1 82.19 6 SER B O 1
ATOM 1777 N N . HIS B 1 7 ? 15.414 -9.156 -2.121 1 83.31 7 HIS B N 1
ATOM 1778 C CA . HIS B 1 7 ? 16.344 -10.273 -1.976 1 83.31 7 HIS B CA 1
ATOM 1779 C C . HIS B 1 7 ? 17.328 -10.32 -3.129 1 83.31 7 HIS B C 1
ATOM 1781 O O . HIS B 1 7 ? 18.219 -11.18 -3.156 1 83.31 7 HIS B O 1
ATOM 1787 N N . CYS B 1 8 ? 17.219 -9.477 -4.055 1 80.25 8 CYS B N 1
ATOM 1788 C CA . CYS B 1 8 ? 18.094 -9.484 -5.227 1 80.25 8 CYS B CA 1
ATOM 1789 C C . CYS B 1 8 ? 19.203 -8.461 -5.082 1 80.25 8 CYS B C 1
ATOM 1791 O O . CYS B 1 8 ? 20.062 -8.328 -5.969 1 80.25 8 CYS B O 1
ATOM 1793 N N . GLY B 1 9 ? 19.297 -7.746 -4.016 1 79.25 9 GLY B N 1
ATOM 1794 C CA . GLY B 1 9 ? 20.328 -6.738 -3.863 1 79.25 9 GLY B CA 1
ATOM 1795 C C . GLY B 1 9 ? 20.75 -6.52 -2.42 1 79.25 9 GLY B C 1
ATOM 1796 O O . GLY B 1 9 ? 20.219 -7.164 -1.512 1 79.25 9 GLY B O 1
ATOM 1797 N N . ASP B 1 10 ? 21.75 -5.719 -2.32 1 85.94 10 ASP B N 1
ATOM 1798 C CA . ASP B 1 10 ? 22.266 -5.387 -0.995 1 85.94 10 ASP B CA 1
ATOM 1799 C C . ASP B 1 10 ? 22.078 -3.906 -0.683 1 85.94 10 ASP B C 1
ATOM 1801 O O . ASP B 1 10 ? 23.016 -3.223 -0.274 1 85.94 10 ASP B O 1
ATOM 1805 N N . ASP B 1 11 ? 20.953 -3.402 -0.935 1 90.88 11 ASP B N 1
ATOM 1806 C CA . ASP B 1 11 ? 20.609 -2.014 -0.636 1 90.88 11 ASP B CA 1
ATOM 1807 C C . ASP B 1 11 ? 20.422 -1.808 0.864 1 90.88 11 ASP B C 1
ATOM 1809 O O . ASP B 1 11 ? 19.469 -2.334 1.449 1 90.88 11 ASP B O 1
ATOM 1813 N N . PRO B 1 12 ? 21.312 -0.993 1.515 1 93.38 12 PRO B N 1
ATOM 1814 C CA . PRO B 1 12 ? 21.219 -0.81 2.965 1 93.38 12 PRO B CA 1
ATOM 1815 C C . PRO B 1 12 ? 19.859 -0.261 3.402 1 93.38 12 PRO B C 1
ATOM 1817 O O . PRO B 1 12 ? 19.375 -0.58 4.496 1 93.38 12 PRO B O 1
ATOM 1820 N N . LEU B 1 13 ? 19.297 0.577 2.607 1 94.12 13 LEU B N 1
ATOM 1821 C CA . LEU B 1 13 ? 18 1.129 2.955 1 94.12 13 LEU B CA 1
ATOM 1822 C C . LEU B 1 13 ? 16.922 0.044 2.938 1 94.12 13 LEU B C 1
ATOM 1824 O O . LEU B 1 13 ? 16.078 -0.01 3.83 1 94.12 13 LEU B O 1
ATOM 1828 N N . MET B 1 14 ? 16.938 -0.818 1.904 1 94.69 14 MET B N 1
ATOM 1829 C CA . MET B 1 14 ? 15.984 -1.921 1.87 1 94.69 14 MET B CA 1
ATOM 1830 C C . MET B 1 14 ? 16.203 -2.869 3.045 1 94.69 14 MET B C 1
ATOM 1832 O O . MET B 1 14 ? 15.242 -3.379 3.625 1 94.69 14 MET B O 1
ATOM 1836 N N . GLN B 1 15 ? 17.469 -3.123 3.365 1 95.25 15 GLN B N 1
ATOM 1837 C CA . GLN B 1 15 ? 17.75 -3.934 4.547 1 95.25 15 GLN B CA 1
ATOM 1838 C C . GLN B 1 15 ? 17.141 -3.309 5.801 1 95.25 15 GLN B C 1
ATOM 1840 O O . GLN B 1 15 ? 16.625 -4.016 6.66 1 95.25 15 GLN B O 1
ATOM 1845 N N . TYR B 1 16 ? 17.312 -1.954 5.898 1 96.62 16 TYR B N 1
ATOM 1846 C CA . TYR B 1 16 ? 16.672 -1.244 7.008 1 96.62 16 TYR B CA 1
ATOM 1847 C C . TYR B 1 16 ? 15.18 -1.502 7.035 1 96.62 16 TYR B C 1
ATOM 1849 O O . TYR B 1 16 ? 14.609 -1.81 8.086 1 96.62 16 TYR B O 1
ATOM 1857 N N . VAL B 1 17 ? 14.453 -1.395 5.887 1 96.88 17 VAL B N 1
ATOM 1858 C CA . VAL B 1 17 ? 13.016 -1.624 5.773 1 96.88 17 VAL B CA 1
ATOM 1859 C C . VAL B 1 17 ? 12.68 -3.037 6.242 1 96.88 17 VAL B C 1
ATOM 1861 O O . VAL B 1 17 ? 11.781 -3.227 7.066 1 96.88 17 VAL B O 1
ATOM 1864 N N . LEU B 1 18 ? 13.414 -3.99 5.73 1 96.62 18 LEU B N 1
ATOM 1865 C CA . LEU B 1 18 ? 13.156 -5.387 6.074 1 96.62 18 LEU B CA 1
ATOM 1866 C C . LEU B 1 18 ? 13.367 -5.625 7.566 1 96.62 18 LEU B C 1
ATOM 1868 O O . LEU B 1 18 ? 12.523 -6.23 8.227 1 96.62 18 LEU B O 1
ATOM 1872 N N . ASN B 1 19 ? 14.398 -5.109 8.102 1 96.88 19 ASN B N 1
ATOM 1873 C CA . ASN B 1 19 ? 14.789 -5.355 9.492 1 96.88 19 ASN B CA 1
ATOM 1874 C C . ASN B 1 19 ? 13.812 -4.703 10.469 1 96.88 19 ASN B C 1
ATOM 1876 O O . ASN B 1 19 ? 13.664 -5.164 11.602 1 96.88 19 ASN B O 1
ATOM 1880 N N . HIS B 1 20 ? 13.133 -3.676 10.039 1 97.88 20 HIS B N 1
ATOM 1881 C CA . HIS B 1 20 ? 12.336 -2.918 10.992 1 97.88 20 HIS B CA 1
ATOM 1882 C C . HIS B 1 20 ? 10.859 -2.914 10.594 1 97.88 20 HIS B C 1
ATOM 1884 O O . HIS B 1 20 ? 10.078 -2.107 11.102 1 97.88 20 HIS B O 1
ATOM 1890 N N . SER B 1 21 ? 10.461 -3.811 9.727 1 97.25 21 SER B N 1
ATOM 1891 C CA . SER B 1 21 ? 9.055 -3.867 9.352 1 97.25 21 SER B CA 1
ATOM 1892 C C . SER B 1 21 ? 8.57 -5.309 9.234 1 97.25 21 SER B C 1
ATOM 1894 O O . SER B 1 21 ? 7.406 -5.605 9.508 1 97.25 21 SER B O 1
ATOM 1896 N N . MET B 1 22 ? 9.398 -6.242 8.828 1 97.88 22 MET B N 1
ATOM 1897 C CA . MET B 1 22 ? 8.984 -7.617 8.562 1 97.88 22 MET B CA 1
ATOM 1898 C C . MET B 1 22 ? 8.648 -8.344 9.867 1 97.88 22 MET B C 1
ATOM 1900 O O . MET B 1 22 ? 9.391 -8.242 10.844 1 97.88 22 MET B O 1
ATOM 1904 N N . ARG B 1 23 ? 7.512 -8.977 9.844 1 97.94 23 ARG B N 1
ATOM 1905 C CA . ARG B 1 23 ? 7.055 -9.875 10.898 1 97.94 23 ARG B CA 1
ATOM 1906 C C . ARG B 1 23 ? 6.715 -11.25 10.352 1 97.94 23 ARG B C 1
ATOM 1908 O O . ARG B 1 23 ? 5.578 -11.711 10.469 1 97.94 23 ARG B O 1
ATOM 1915 N N . GLU B 1 24 ? 7.633 -11.953 9.898 1 96.62 24 GLU B N 1
ATOM 1916 C CA . GLU B 1 24 ? 7.414 -13.227 9.227 1 96.62 24 GLU B CA 1
ATOM 1917 C C . GLU B 1 24 ? 7.066 -14.328 10.219 1 96.62 24 GLU B C 1
ATOM 1919 O O . GLU B 1 24 ? 7.754 -14.492 11.234 1 96.62 24 GLU B O 1
ATOM 1924 N N . HIS B 1 25 ? 5.965 -15.062 9.961 1 98.06 25 HIS B N 1
ATOM 1925 C CA . HIS B 1 25 ? 5.766 -16.328 10.641 1 98.06 25 HIS B CA 1
ATOM 1926 C C . HIS B 1 25 ? 7.008 -17.219 10.547 1 98.06 25 HIS B C 1
ATOM 1928 O O . HIS B 1 25 ? 7.66 -17.266 9.5 1 98.06 25 HIS B O 1
ATOM 1934 N N . PRO B 1 26 ? 7.352 -17.906 11.609 1 98.62 26 PRO B N 1
ATOM 1935 C CA . PRO B 1 26 ? 8.586 -18.688 11.594 1 98.62 26 PRO B CA 1
ATOM 1936 C C . PRO B 1 26 ? 8.656 -19.656 10.414 1 98.62 26 PRO B C 1
ATOM 1938 O O . PRO B 1 26 ? 9.695 -19.766 9.766 1 98.62 26 PRO B O 1
ATOM 1941 N N . VAL B 1 27 ? 7.551 -20.375 10.102 1 98.88 27 VAL B N 1
ATOM 1942 C CA . VAL B 1 27 ? 7.535 -21.328 9 1 98.88 27 VAL B CA 1
ATOM 1943 C C . VAL B 1 27 ? 7.672 -20.594 7.672 1 98.88 27 VAL B C 1
ATOM 1945 O O . VAL B 1 27 ? 8.297 -21.094 6.734 1 98.88 27 VAL B O 1
ATOM 1948 N N . LEU B 1 28 ? 7.082 -19.406 7.59 1 98.81 28 LEU B N 1
ATOM 1949 C CA . LEU B 1 28 ? 7.234 -18.578 6.398 1 98.81 28 LEU B CA 1
ATOM 1950 C C . LEU B 1 28 ? 8.695 -18.188 6.199 1 98.81 28 LEU B C 1
ATOM 1952 O O . LEU B 1 28 ? 9.195 -18.203 5.074 1 98.81 28 LEU B O 1
ATOM 1956 N N . LYS B 1 29 ? 9.383 -17.797 7.23 1 98.56 29 LYS B N 1
ATOM 1957 C CA . LYS B 1 29 ? 10.812 -17.484 7.176 1 98.56 29 LYS B CA 1
ATOM 1958 C C . LYS B 1 29 ? 11.617 -18.688 6.707 1 98.56 29 LYS B C 1
ATOM 1960 O O . LYS B 1 29 ? 12.531 -18.547 5.887 1 98.56 29 LYS B O 1
ATOM 1965 N N . GLU B 1 30 ? 11.281 -19.844 7.238 1 98.75 30 GLU B N 1
ATOM 1966 C CA . GLU B 1 30 ? 11.969 -21.062 6.828 1 98.75 30 GLU B CA 1
ATOM 1967 C C . GLU B 1 30 ? 11.797 -21.328 5.332 1 98.75 30 GLU B C 1
ATOM 1969 O O . GLU B 1 30 ? 12.75 -21.688 4.645 1 98.75 30 GLU B O 1
ATOM 1974 N N . LEU B 1 31 ? 10.57 -21.141 4.879 1 98.81 31 LEU B N 1
ATOM 1975 C CA . LEU B 1 31 ? 10.328 -21.328 3.453 1 98.81 31 LEU B CA 1
ATOM 1976 C C . LEU B 1 31 ? 11.102 -20.312 2.621 1 98.81 31 LEU B C 1
ATOM 1978 O O . LEU B 1 31 ? 11.617 -20.656 1.555 1 98.81 31 LEU B O 1
ATOM 1982 N N . ARG B 1 32 ? 11.148 -19.031 3.062 1 98.44 32 ARG B N 1
ATOM 1983 C CA . ARG B 1 32 ? 11.945 -18.031 2.363 1 98.44 32 ARG B CA 1
ATOM 1984 C C . ARG B 1 32 ? 13.398 -18.484 2.234 1 98.44 32 ARG B C 1
ATOM 1986 O O . ARG B 1 32 ? 13.977 -18.422 1.147 1 98.44 32 ARG B O 1
ATOM 1993 N N . LEU B 1 33 ? 13.992 -18.922 3.332 1 98.12 33 LEU B N 1
ATOM 1994 C CA . LEU B 1 33 ? 15.383 -19.344 3.338 1 98.12 33 LEU B CA 1
ATOM 1995 C C . LEU B 1 33 ? 15.594 -20.547 2.406 1 98.12 33 LEU B C 1
ATOM 1997 O O . LEU B 1 33 ? 16.594 -20.594 1.679 1 98.12 33 LEU B O 1
ATOM 2001 N N . ARG B 1 34 ? 14.656 -21.5 2.434 1 98.44 34 ARG B N 1
ATOM 2002 C CA . ARG B 1 34 ? 14.719 -22.641 1.52 1 98.44 34 ARG B CA 1
ATOM 2003 C C . ARG B 1 34 ? 14.641 -22.172 0.068 1 98.44 34 ARG B C 1
ATOM 2005 O O . ARG B 1 34 ? 15.352 -22.703 -0.793 1 98.44 34 ARG B O 1
ATOM 2012 N N . THR B 1 35 ? 13.695 -21.219 -0.198 1 98.44 35 THR B N 1
ATOM 2013 C CA . THR B 1 35 ? 13.539 -20.672 -1.543 1 98.44 35 THR B CA 1
ATOM 2014 C C . THR B 1 35 ? 14.836 -20.031 -2.025 1 98.44 35 THR B C 1
ATOM 2016 O O . THR B 1 35 ? 15.195 -20.156 -3.199 1 98.44 35 THR B O 1
ATOM 2019 N N . MET B 1 36 ? 15.602 -19.344 -1.12 1 96.69 36 MET B N 1
ATOM 2020 C CA . MET B 1 36 ? 16.828 -18.641 -1.464 1 96.69 36 MET B CA 1
ATOM 2021 C C . MET B 1 36 ? 17.906 -19.609 -1.939 1 96.69 36 MET B C 1
ATOM 2023 O O . MET B 1 36 ? 18.844 -19.219 -2.633 1 96.69 36 MET B O 1
ATOM 2027 N N . GLU B 1 37 ? 17.75 -20.875 -1.642 1 97.12 37 GLU B N 1
ATOM 2028 C CA . GLU B 1 37 ? 18.703 -21.891 -2.068 1 97.12 37 GLU B CA 1
ATOM 2029 C C . GLU B 1 37 ? 18.438 -22.328 -3.506 1 97.12 37 GLU B C 1
ATOM 2031 O O . GLU B 1 37 ? 19.281 -22.969 -4.133 1 97.12 37 GLU B O 1
ATOM 2036 N N . HIS B 1 38 ? 17.312 -22.062 -3.957 1 96.19 38 HIS B N 1
ATOM 2037 C CA . HIS B 1 38 ? 16.953 -22.438 -5.32 1 96.19 38 HIS B CA 1
ATOM 2038 C C . HIS B 1 38 ? 17.594 -21.5 -6.336 1 96.19 38 HIS B C 1
ATOM 2040 O O . HIS B 1 38 ? 17.703 -20.297 -6.098 1 96.19 38 HIS B O 1
ATOM 2046 N N . SER B 1 39 ? 18 -21.969 -7.547 1 95.31 39 SER B N 1
ATOM 2047 C CA . SER B 1 39 ? 18.75 -21.219 -8.539 1 95.31 39 SER B CA 1
ATOM 2048 C C . SER B 1 39 ? 17.922 -20.094 -9.133 1 95.31 39 SER B C 1
ATOM 2050 O O . SER B 1 39 ? 18.453 -19.094 -9.617 1 95.31 39 SER B O 1
ATOM 2052 N N . TRP B 1 40 ? 16.625 -20.25 -9.031 1 94.88 40 TRP B N 1
ATOM 2053 C CA . TRP B 1 40 ? 15.742 -19.234 -9.609 1 94.88 40 TRP B CA 1
ATOM 2054 C C . TRP B 1 40 ? 15.086 -18.391 -8.516 1 94.88 40 TRP B C 1
ATOM 2056 O O . TRP B 1 40 ? 13.938 -17.969 -8.664 1 94.88 40 TRP B O 1
ATOM 2066 N N . ASN B 1 41 ? 15.766 -18.172 -7.395 1 94.81 41 ASN B N 1
ATOM 2067 C CA . ASN B 1 41 ? 15.18 -17.5 -6.234 1 94.81 41 ASN B CA 1
ATOM 2068 C C . ASN B 1 41 ? 14.789 -16.062 -6.551 1 94.81 41 ASN B C 1
ATOM 2070 O O . ASN B 1 41 ? 13.984 -15.461 -5.832 1 94.81 41 ASN B O 1
ATOM 2074 N N . ILE B 1 42 ? 15.289 -15.492 -7.648 1 92.94 42 ILE B N 1
ATOM 2075 C CA . ILE B 1 42 ? 14.945 -14.133 -8.055 1 92.94 42 ILE B CA 1
ATOM 2076 C C . ILE B 1 42 ? 13.453 -14.055 -8.375 1 92.94 42 ILE B C 1
ATOM 2078 O O . ILE B 1 42 ? 12.867 -12.969 -8.375 1 92.94 42 ILE B O 1
ATOM 2082 N N . MET B 1 43 ? 12.812 -15.188 -8.625 1 94.12 43 MET B N 1
ATOM 2083 C CA . MET B 1 43 ? 11.406 -15.234 -9.008 1 94.12 43 MET B CA 1
ATOM 2084 C C . MET B 1 43 ? 10.508 -15.008 -7.801 1 94.12 43 MET B C 1
ATOM 2086 O O . MET B 1 43 ? 9.312 -14.742 -7.953 1 94.12 43 MET B O 1
ATOM 2090 N N . MET B 1 44 ? 11.031 -15.203 -6.605 1 96.69 44 MET B N 1
ATOM 2091 C CA . MET B 1 44 ? 10.211 -15.062 -5.406 1 96.69 44 MET B CA 1
ATOM 2092 C C . MET B 1 44 ? 9.695 -13.633 -5.262 1 96.69 44 MET B C 1
ATOM 2094 O O . MET B 1 44 ? 10.422 -12.68 -5.543 1 96.69 44 MET B O 1
ATOM 2098 N N . VAL B 1 45 ? 8.484 -13.492 -4.867 1 97.81 45 VAL B N 1
ATOM 2099 C CA . VAL B 1 45 ? 7.945 -12.18 -4.531 1 97.81 45 VAL B CA 1
ATOM 2100 C C . VAL B 1 45 ? 8.805 -11.531 -3.451 1 97.81 45 VAL B C 1
ATOM 2102 O O . VAL B 1 45 ? 9.383 -12.219 -2.611 1 97.81 45 VAL B O 1
ATOM 2105 N N . ALA B 1 46 ? 8.914 -10.211 -3.52 1 96.81 46 ALA B N 1
ATOM 2106 C CA . ALA B 1 46 ? 9.594 -9.523 -2.422 1 96.81 46 ALA B CA 1
ATOM 2107 C C . ALA B 1 46 ? 8.859 -9.734 -1.103 1 96.81 46 ALA B C 1
ATOM 2109 O O . ALA B 1 46 ? 7.629 -9.648 -1.049 1 96.81 46 ALA B O 1
ATOM 2110 N N . CYS B 1 47 ? 9.594 -10.023 -0.045 1 97.06 47 CYS B N 1
ATOM 2111 C CA . CYS B 1 47 ? 8.984 -10.422 1.222 1 97.06 47 CYS B CA 1
ATOM 2112 C C . CYS B 1 47 ? 8.156 -9.289 1.81 1 97.06 47 CYS B C 1
ATOM 2114 O O . CYS B 1 47 ? 7.062 -9.523 2.326 1 97.06 47 CYS B O 1
ATOM 2116 N N . GLU B 1 48 ? 8.688 -8.047 1.777 1 97 48 GLU B N 1
ATOM 2117 C CA . GLU B 1 48 ? 7.941 -6.902 2.305 1 97 48 GLU B CA 1
ATOM 2118 C C . GLU B 1 48 ? 6.66 -6.664 1.513 1 97 48 GLU B C 1
ATOM 2120 O O . GLU B 1 48 ? 5.652 -6.219 2.068 1 97 48 GLU B O 1
ATOM 2125 N N . GLN B 1 49 ? 6.723 -6.906 0.174 1 98.19 49 GLN B N 1
ATOM 2126 C CA . GLN B 1 49 ? 5.523 -6.832 -0.652 1 98.19 49 GLN B CA 1
ATOM 2127 C C . GLN B 1 49 ? 4.504 -7.891 -0.238 1 98.19 49 GLN B C 1
ATOM 2129 O O . GLN B 1 49 ? 3.309 -7.602 -0.137 1 98.19 49 GLN B O 1
ATOM 2134 N N . SER B 1 50 ? 4.977 -9.109 -0.046 1 98.75 50 SER B N 1
ATOM 2135 C CA . SER B 1 50 ? 4.105 -10.195 0.402 1 98.75 50 SER B CA 1
ATOM 2136 C C . SER B 1 50 ? 3.426 -9.844 1.722 1 98.75 50 SER B C 1
ATOM 2138 O O . SER B 1 50 ? 2.221 -10.047 1.878 1 98.75 50 SER B O 1
ATOM 2140 N N . GLN B 1 51 ? 4.156 -9.352 2.689 1 98.81 51 GLN B N 1
ATOM 2141 C CA . GLN B 1 51 ? 3.578 -8.953 3.969 1 98.81 51 GLN B CA 1
ATOM 2142 C C . GLN B 1 51 ? 2.529 -7.859 3.777 1 98.81 51 GLN B C 1
ATOM 2144 O O . GLN B 1 51 ? 1.467 -7.898 4.398 1 98.81 51 GLN B O 1
ATOM 2149 N N . PHE B 1 52 ? 2.881 -6.887 2.953 1 98.88 52 PHE B N 1
ATOM 2150 C CA . PHE B 1 52 ? 1.943 -5.812 2.66 1 98.88 52 PHE B CA 1
ATOM 2151 C C . PHE B 1 52 ? 0.635 -6.367 2.111 1 98.88 52 PHE B C 1
ATOM 2153 O O . PHE B 1 52 ? -0.446 -6 2.578 1 98.88 52 PHE B O 1
ATOM 2160 N N . MET B 1 53 ? 0.706 -7.262 1.167 1 98.94 53 MET B N 1
ATOM 2161 C CA . MET B 1 53 ? -0.48 -7.863 0.563 1 98.94 53 MET B CA 1
ATOM 2162 C C . MET B 1 53 ? -1.259 -8.68 1.588 1 98.94 53 MET B C 1
ATOM 2164 O O . MET B 1 53 ? -2.492 -8.664 1.597 1 98.94 53 MET B O 1
ATOM 2168 N N . ALA B 1 54 ? -0.567 -9.406 2.436 1 98.88 54 ALA B N 1
ATOM 2169 C CA . ALA B 1 54 ? -1.236 -10.164 3.488 1 98.88 54 ALA B CA 1
ATOM 2170 C C . ALA B 1 54 ? -1.993 -9.242 4.438 1 98.88 54 ALA B C 1
ATOM 2172 O O . ALA B 1 54 ? -3.131 -9.523 4.816 1 98.88 54 ALA B O 1
ATOM 2173 N N . ASN B 1 55 ? -1.345 -8.148 4.844 1 98.88 55 ASN B N 1
ATOM 2174 C CA . ASN B 1 55 ? -2.002 -7.172 5.707 1 98.88 55 ASN B CA 1
ATOM 2175 C C . ASN B 1 55 ? -3.225 -6.562 5.027 1 98.88 55 ASN B C 1
ATOM 2177 O O . ASN B 1 55 ? -4.246 -6.332 5.676 1 98.88 55 ASN B O 1
ATOM 2181 N N . LEU B 1 56 ? -3.098 -6.27 3.732 1 98.88 56 LEU B N 1
ATOM 2182 C CA . LEU B 1 56 ? -4.219 -5.746 2.963 1 98.88 56 LEU B CA 1
ATOM 2183 C C . LEU B 1 56 ? -5.359 -6.758 2.9 1 98.88 56 LEU B C 1
ATOM 2185 O O . LEU B 1 56 ? -6.527 -6.395 3.062 1 98.88 56 LEU B O 1
ATOM 2189 N N . ALA B 1 57 ? -5.012 -8.016 2.643 1 98.81 57 ALA B N 1
ATOM 2190 C CA . ALA B 1 57 ? -6.012 -9.078 2.609 1 98.81 57 ALA B CA 1
ATOM 2191 C C . ALA B 1 57 ? -6.762 -9.172 3.936 1 98.81 57 ALA B C 1
ATOM 2193 O O . ALA B 1 57 ? -7.988 -9.305 3.955 1 98.81 57 ALA B O 1
ATOM 2194 N N . LYS B 1 58 ? -6.047 -9.078 5.066 1 98.56 58 LYS B N 1
ATOM 2195 C CA . LYS B 1 58 ? -6.691 -9.086 6.375 1 98.56 58 LYS B CA 1
ATOM 2196 C C . LYS B 1 58 ? -7.617 -7.879 6.535 1 98.56 58 LYS B C 1
ATOM 2198 O O . LYS B 1 58 ? -8.727 -8.008 7.062 1 98.56 58 LYS B O 1
ATOM 2203 N N . LEU B 1 59 ? -7.113 -6.805 6.125 1 98.5 59 LEU B N 1
ATOM 2204 C CA . LEU B 1 59 ? -7.84 -5.547 6.277 1 98.5 59 LEU B CA 1
ATOM 2205 C C . LEU B 1 59 ? -9.203 -5.625 5.605 1 98.5 59 LEU B C 1
ATOM 2207 O O . LEU B 1 59 ? -10.195 -5.113 6.141 1 98.5 59 LEU B O 1
ATOM 2211 N N . ILE B 1 60 ? -9.297 -6.258 4.434 1 98.31 60 ILE B N 1
ATOM 2212 C CA . ILE B 1 60 ? -10.562 -6.301 3.709 1 98.31 60 ILE B CA 1
ATOM 2213 C C . ILE B 1 60 ? -11.281 -7.617 4.004 1 98.31 60 ILE B C 1
ATOM 2215 O O . ILE B 1 60 ? -12.219 -7.988 3.299 1 98.31 60 ILE B O 1
ATOM 2219 N N . LYS B 1 61 ? -10.75 -8.398 4.938 1 98.06 61 LYS B N 1
ATOM 2220 C CA . LYS B 1 61 ? -11.383 -9.617 5.43 1 98.06 61 LYS B CA 1
ATOM 2221 C C . LYS B 1 61 ? -11.5 -10.664 4.324 1 98.06 61 LYS B C 1
ATOM 2223 O O . LYS B 1 61 ? -12.57 -11.25 4.129 1 98.06 61 LYS B O 1
ATOM 2228 N N . THR B 1 62 ? -10.445 -10.859 3.666 1 98.81 62 THR B N 1
ATOM 2229 C CA . THR B 1 62 ? -10.367 -11.805 2.559 1 98.81 62 THR B CA 1
ATOM 2230 C C . THR B 1 62 ? -10.641 -13.227 3.045 1 98.81 62 THR B C 1
ATOM 2232 O O . THR B 1 62 ? -10.055 -13.672 4.035 1 98.81 62 THR B O 1
ATOM 2235 N N . LYS B 1 63 ? -11.508 -13.898 2.371 1 98.81 63 LYS B N 1
ATOM 2236 C CA . LYS B 1 63 ? -11.773 -15.312 2.611 1 98.81 63 LYS B CA 1
ATOM 2237 C C . LYS B 1 63 ? -11.359 -16.156 1.413 1 98.81 63 LYS B C 1
ATOM 2239 O O . LYS B 1 63 ? -10.953 -17.312 1.574 1 98.81 63 LYS B O 1
ATOM 2244 N N . LYS B 1 64 ? -11.523 -15.633 0.264 1 98.94 64 LYS B N 1
ATOM 2245 C CA . LYS B 1 64 ? -11.211 -16.328 -0.977 1 98.94 64 LYS B CA 1
ATOM 2246 C C . LYS B 1 64 ? -10.188 -15.547 -1.802 1 98.94 64 LYS B C 1
ATOM 2248 O O . LYS B 1 64 ? -10.484 -14.453 -2.287 1 98.94 64 LYS B O 1
ATOM 2253 N N . ALA B 1 65 ? -9.008 -16.141 -1.964 1 98.94 65 ALA B N 1
ATOM 2254 C CA . ALA B 1 65 ? -7.926 -15.492 -2.699 1 98.94 65 ALA B CA 1
ATOM 2255 C C . ALA B 1 65 ? -7.504 -16.328 -3.904 1 98.94 65 ALA B C 1
ATOM 2257 O O . ALA B 1 65 ? -7.711 -17.547 -3.928 1 98.94 65 ALA B O 1
ATOM 2258 N N . LEU B 1 66 ? -7.008 -15.656 -4.914 1 98.94 66 LEU B N 1
ATOM 2259 C CA . LEU B 1 66 ? -6.504 -16.25 -6.148 1 98.94 66 LEU B CA 1
ATOM 2260 C C . LEU B 1 66 ? -5.047 -15.867 -6.379 1 98.94 66 LEU B C 1
ATOM 2262 O O . LEU B 1 66 ? -4.668 -14.703 -6.191 1 98.94 66 LEU B O 1
ATOM 2266 N N . GLU B 1 67 ? -4.211 -16.812 -6.645 1 98.94 67 GLU B N 1
ATOM 2267 C CA . GLU B 1 67 ? -2.809 -16.562 -6.949 1 98.94 67 GLU B CA 1
ATOM 2268 C C . GLU B 1 67 ? -2.416 -17.188 -8.289 1 98.94 67 GLU B C 1
ATOM 2270 O O . GLU B 1 67 ? -2.477 -18.406 -8.453 1 98.94 67 GLU B O 1
ATOM 2275 N N . ILE B 1 68 ? -2.041 -16.344 -9.234 1 98.88 68 ILE B N 1
ATOM 2276 C CA . ILE B 1 68 ? -1.547 -16.781 -10.531 1 98.88 68 ILE B CA 1
ATOM 2277 C C . ILE B 1 68 ? -0.02 -16.781 -10.531 1 98.88 68 ILE B C 1
ATOM 2279 O O . ILE B 1 68 ? 0.612 -15.727 -10.625 1 98.88 68 ILE B O 1
ATOM 2283 N N . GLY B 1 69 ? 0.576 -17.953 -10.57 1 98.62 69 GLY B N 1
ATOM 2284 C CA . GLY B 1 69 ? 2.01 -18.109 -10.375 1 98.62 69 GLY B CA 1
ATOM 2285 C C . GLY B 1 69 ? 2.391 -18.328 -8.922 1 98.62 69 GLY B C 1
ATOM 2286 O O . GLY B 1 69 ? 2.303 -17.406 -8.102 1 98.62 69 GLY B O 1
ATOM 2287 N N . VAL B 1 70 ? 2.867 -19.578 -8.633 1 98.56 70 VAL B N 1
ATOM 2288 C CA . VAL B 1 70 ? 3.062 -19.984 -7.238 1 98.56 70 VAL B CA 1
ATOM 2289 C C . VAL B 1 70 ? 4.555 -20 -6.914 1 98.56 70 VAL B C 1
ATOM 2291 O O . VAL B 1 70 ? 4.969 -19.578 -5.836 1 98.56 70 VAL B O 1
ATOM 2294 N N . TYR B 1 71 ? 5.438 -20.547 -7.898 1 97.94 71 TYR B N 1
ATOM 2295 C CA . TYR B 1 71 ? 6.84 -20.828 -7.637 1 97.94 71 TYR B CA 1
ATOM 2296 C C . TYR B 1 71 ? 6.996 -21.719 -6.398 1 97.94 71 TYR B C 1
ATOM 2298 O O . TYR B 1 71 ? 6.426 -22.797 -6.328 1 97.94 71 TYR B O 1
ATOM 2306 N N . THR B 1 72 ? 7.738 -21.328 -5.398 1 98.56 72 THR B N 1
ATOM 2307 C CA . THR B 1 72 ? 7.93 -22.203 -4.242 1 98.56 72 THR B CA 1
ATOM 2308 C C . THR B 1 72 ? 6.809 -22 -3.227 1 98.56 72 THR B C 1
ATOM 2310 O O . THR B 1 72 ? 6.75 -22.703 -2.213 1 98.56 72 THR B O 1
ATOM 2313 N N . GLY B 1 73 ? 5.926 -21.125 -3.424 1 98.75 73 GLY B N 1
ATOM 2314 C CA . GLY B 1 73 ? 4.719 -20.969 -2.625 1 98.75 73 GLY B CA 1
ATOM 2315 C C . GLY B 1 73 ? 4.91 -20.078 -1.41 1 98.75 73 GLY B C 1
ATOM 2316 O O . GLY B 1 73 ? 4.176 -20.203 -0.427 1 98.75 73 GLY B O 1
ATOM 2317 N N . TYR B 1 74 ? 5.934 -19.188 -1.406 1 98.81 74 TYR B N 1
ATOM 2318 C CA . TYR B 1 74 ? 6.148 -18.266 -0.298 1 98.81 74 TYR B CA 1
ATOM 2319 C C . TYR B 1 74 ? 4.938 -17.359 -0.096 1 98.81 74 TYR B C 1
ATOM 2321 O O . TYR B 1 74 ? 4.398 -17.281 1.011 1 98.81 74 TYR B O 1
ATOM 2329 N N . ASN B 1 75 ? 4.496 -16.672 -1.176 1 98.88 75 ASN B N 1
ATOM 2330 C CA . ASN B 1 75 ? 3.332 -15.805 -1.048 1 98.88 75 ASN B CA 1
ATOM 2331 C C . ASN B 1 75 ? 2.061 -16.609 -0.776 1 98.88 75 ASN B C 1
ATOM 2333 O O . ASN B 1 75 ? 1.178 -16.141 -0.05 1 98.88 75 ASN B O 1
ATOM 2337 N N . THR B 1 76 ? 1.951 -17.781 -1.388 1 98.94 76 THR B N 1
ATOM 2338 C CA . THR B 1 76 ? 0.814 -18.656 -1.114 1 98.94 76 THR B CA 1
ATOM 2339 C C . THR B 1 76 ? 0.684 -18.922 0.383 1 98.94 76 THR B C 1
ATOM 2341 O O . THR B 1 76 ? -0.408 -18.812 0.946 1 98.94 76 THR B O 1
ATOM 2344 N N . LEU B 1 77 ? 1.783 -19.281 0.993 1 98.94 77 LEU B N 1
ATOM 2345 C CA . LEU B 1 77 ? 1.809 -19.531 2.43 1 98.94 77 LEU B CA 1
ATOM 2346 C C . LEU B 1 77 ? 1.448 -18.281 3.211 1 98.94 77 LEU B C 1
ATOM 2348 O O . LEU B 1 77 ? 0.643 -18.328 4.145 1 98.94 77 LEU B O 1
ATOM 2352 N N . SER B 1 78 ? 2.076 -17.141 2.863 1 98.94 78 SER B N 1
ATOM 2353 C CA . SER B 1 78 ? 1.802 -15.867 3.514 1 98.94 78 SER B CA 1
ATOM 2354 C C . SER B 1 78 ? 0.313 -15.539 3.48 1 98.94 78 SER B C 1
ATOM 2356 O O . SER B 1 78 ? -0.271 -15.188 4.508 1 98.94 78 SER B O 1
ATOM 2358 N N . MET B 1 79 ? -0.321 -15.695 2.293 1 98.94 79 MET B N 1
ATOM 2359 C CA . MET B 1 79 ? -1.74 -15.406 2.117 1 98.94 79 MET B CA 1
ATOM 2360 C C . MET B 1 79 ? -2.6 -16.375 2.916 1 98.94 79 MET B C 1
ATOM 2362 O O . MET B 1 79 ? -3.543 -15.969 3.596 1 98.94 79 MET B O 1
ATOM 2366 N N . ALA B 1 80 ? -2.27 -17.594 2.844 1 98.94 80 ALA B N 1
ATOM 2367 C CA . ALA B 1 80 ? -3.033 -18.609 3.578 1 98.94 80 ALA B CA 1
ATOM 2368 C C . ALA B 1 80 ? -3.02 -18.312 5.078 1 98.94 80 ALA B C 1
ATOM 2370 O O . ALA B 1 80 ? -4.039 -18.469 5.754 1 98.94 80 ALA B O 1
ATOM 2371 N N . LEU B 1 81 ? -1.858 -17.969 5.625 1 98.88 81 LEU B N 1
ATOM 2372 C CA . LEU B 1 81 ? -1.724 -17.625 7.039 1 98.88 81 LEU B CA 1
ATOM 2373 C C . LEU B 1 81 ? -2.59 -16.422 7.398 1 98.88 81 LEU B C 1
ATOM 2375 O O . LEU B 1 81 ? -3.055 -16.312 8.531 1 98.88 81 LEU B O 1
ATOM 2379 N N . ALA B 1 82 ? -2.828 -15.531 6.457 1 98.56 82 ALA B N 1
ATOM 2380 C CA . ALA B 1 82 ? -3.572 -14.297 6.695 1 98.56 82 ALA B CA 1
ATOM 2381 C C . ALA B 1 82 ? -5.078 -14.547 6.66 1 98.56 82 ALA B C 1
ATOM 2383 O O . ALA B 1 82 ? -5.855 -13.758 7.195 1 98.56 82 ALA B O 1
ATOM 2384 N N . LEU B 1 83 ? -5.531 -15.594 5.98 1 98.75 83 LEU B N 1
ATOM 2385 C CA . LEU B 1 83 ? -6.949 -15.883 5.809 1 98.75 83 LEU B CA 1
ATOM 2386 C C . LEU B 1 83 ? -7.52 -16.562 7.047 1 98.75 83 LEU B C 1
ATOM 2388 O O . LEU B 1 83 ? -6.773 -17.172 7.828 1 98.75 83 LEU B O 1
ATOM 2392 N N . PRO B 1 84 ? -8.852 -16.422 7.312 1 98.44 84 PRO B N 1
ATOM 2393 C CA . PRO B 1 84 ? -9.477 -17.188 8.391 1 98.44 84 PRO B CA 1
ATOM 2394 C C . PRO B 1 84 ? -9.438 -18.688 8.148 1 98.44 84 PRO B C 1
ATOM 2396 O O . PRO B 1 84 ? -9.055 -19.125 7.062 1 98.44 84 PRO B O 1
ATOM 2399 N N . ASP B 1 85 ? -9.852 -19.453 9.094 1 97.94 85 ASP B N 1
ATOM 2400 C CA . ASP B 1 85 ? -9.734 -20.906 9.047 1 97.94 85 ASP B CA 1
ATOM 2401 C C . ASP B 1 85 ? -10.516 -21.484 7.859 1 97.94 85 ASP B C 1
ATOM 2403 O O . ASP B 1 85 ? -10.117 -22.5 7.285 1 97.94 85 ASP B O 1
ATOM 2407 N N . ASP B 1 86 ? -11.539 -20.844 7.535 1 98.12 86 ASP B N 1
ATOM 2408 C CA . ASP B 1 86 ? -12.367 -21.344 6.445 1 98.12 86 ASP B CA 1
ATOM 2409 C C . ASP B 1 86 ? -12.031 -20.641 5.133 1 98.12 86 ASP B C 1
ATOM 2411 O O . ASP B 1 86 ? -12.805 -20.688 4.176 1 98.12 86 ASP B O 1
ATOM 2415 N N . GLY B 1 87 ? -10.93 -19.891 5.102 1 98.81 87 GLY B N 1
ATOM 2416 C CA . GLY B 1 87 ? -10.492 -19.234 3.883 1 98.81 87 GLY B CA 1
ATOM 2417 C C . GLY B 1 87 ? -9.805 -20.172 2.908 1 98.81 87 GLY B C 1
ATOM 2418 O O . GLY B 1 87 ? -9.406 -21.281 3.281 1 98.81 87 GLY B O 1
ATOM 2419 N N . VAL B 1 88 ? -9.719 -19.781 1.609 1 98.94 88 VAL B N 1
ATOM 2420 C CA . VAL B 1 88 ? -9.094 -20.609 0.583 1 98.94 88 VAL B CA 1
ATOM 2421 C C . VAL B 1 88 ? -8.227 -19.75 -0.324 1 98.94 88 VAL B C 1
ATOM 2423 O O . VAL B 1 88 ? -8.617 -18.625 -0.682 1 98.94 88 VAL B O 1
ATOM 2426 N N . VAL B 1 89 ? -7.105 -20.219 -0.621 1 98.94 89 VAL B N 1
ATOM 2427 C CA . VAL B 1 89 ? -6.254 -19.688 -1.678 1 98.94 89 VAL B CA 1
ATOM 2428 C C . VAL B 1 89 ? -6.246 -20.641 -2.869 1 98.94 89 VAL B C 1
ATOM 2430 O O . VAL B 1 89 ? -5.688 -21.734 -2.791 1 98.94 89 VAL B O 1
ATOM 2433 N N . VAL B 1 90 ? -6.891 -20.25 -3.957 1 98.94 90 VAL B N 1
ATOM 2434 C CA . VAL B 1 90 ? -6.723 -20.984 -5.207 1 98.94 90 VAL B CA 1
ATOM 2435 C C . VAL B 1 90 ? -5.418 -20.562 -5.879 1 98.94 90 VAL B C 1
ATOM 2437 O O . VAL B 1 90 ? -5.262 -19.406 -6.285 1 98.94 90 VAL B O 1
ATOM 2440 N N . ALA B 1 91 ? -4.504 -21.484 -5.926 1 98.88 91 ALA B N 1
ATOM 2441 C CA . ALA B 1 91 ? -3.16 -21.219 -6.438 1 98.88 91 ALA B CA 1
ATOM 2442 C C . ALA B 1 91 ? -2.936 -21.906 -7.773 1 98.88 91 ALA B C 1
ATOM 2444 O O . ALA B 1 91 ? -3.143 -23.125 -7.891 1 98.88 91 ALA B O 1
ATOM 2445 N N . CYS B 1 92 ? -2.463 -21.141 -8.773 1 98.88 92 CYS B N 1
ATOM 2446 C CA . CYS B 1 92 ? -2.334 -21.656 -10.133 1 98.88 92 CYS B CA 1
ATOM 2447 C C . CYS B 1 92 ? -0.87 -21.75 -10.539 1 98.88 92 CYS B C 1
ATOM 2449 O O . CYS B 1 92 ? -0.122 -20.781 -10.406 1 98.88 92 CYS B O 1
ATOM 2451 N N . ASP B 1 93 ? -0.512 -22.844 -11.016 1 98.19 93 ASP B N 1
ATOM 2452 C CA . ASP B 1 93 ? 0.789 -23 -11.656 1 98.19 93 ASP B CA 1
ATOM 2453 C C . ASP B 1 93 ? 0.734 -24.047 -12.766 1 98.19 93 ASP B C 1
ATOM 2455 O O . ASP B 1 93 ? -0.207 -24.844 -12.828 1 98.19 93 ASP B O 1
ATOM 2459 N N . ILE B 1 94 ? 1.728 -23.953 -13.641 1 97.69 94 ILE B N 1
ATOM 2460 C CA . ILE B 1 94 ? 1.752 -24.859 -14.789 1 97.69 94 ILE B CA 1
ATOM 2461 C C . ILE B 1 94 ? 2.385 -26.188 -14.383 1 97.69 94 ILE B C 1
ATOM 2463 O O . ILE B 1 94 ? 2.152 -27.203 -15.031 1 97.69 94 ILE B O 1
ATOM 2467 N N . THR B 1 95 ? 3.15 -26.188 -13.383 1 97.06 95 THR B N 1
ATOM 2468 C CA . THR B 1 95 ? 3.863 -27.359 -12.906 1 97.06 95 THR B CA 1
ATOM 2469 C C . THR B 1 95 ? 3.871 -27.406 -11.375 1 97.06 95 THR B C 1
ATOM 2471 O O . THR B 1 95 ? 3.641 -26.391 -10.727 1 97.06 95 THR B O 1
ATOM 2474 N N . ASP B 1 96 ? 3.984 -28.578 -10.789 1 96.31 96 ASP B N 1
ATOM 2475 C CA . ASP B 1 96 ? 4.074 -28.703 -9.344 1 96.31 96 ASP B CA 1
ATOM 2476 C C . ASP B 1 96 ? 5.523 -28.844 -8.891 1 96.31 96 ASP B C 1
ATOM 2478 O O . ASP B 1 96 ? 5.793 -29.031 -7.699 1 96.31 96 ASP B O 1
ATOM 2482 N N . ASP B 1 97 ? 6.453 -28.688 -9.828 1 96.94 97 ASP B N 1
ATOM 2483 C CA . ASP B 1 97 ? 7.863 -28.844 -9.492 1 96.94 97 ASP B CA 1
ATOM 2484 C C . ASP B 1 97 ? 8.281 -27.891 -8.383 1 96.94 97 ASP B C 1
ATOM 2486 O O . ASP B 1 97 ? 8.898 -28.297 -7.398 1 96.94 97 ASP B O 1
ATOM 2490 N N . TYR B 1 98 ? 7.988 -26.625 -8.531 1 96.88 98 TYR B N 1
ATOM 2491 C CA . TYR B 1 98 ? 8.422 -25.625 -7.578 1 96.88 98 TYR B CA 1
ATOM 2492 C C . TYR B 1 98 ? 7.539 -25.625 -6.336 1 96.88 98 TYR B C 1
ATOM 2494 O O . TYR B 1 98 ? 8.039 -25.609 -5.211 1 96.88 98 TYR B O 1
ATOM 2502 N N . PRO B 1 99 ? 6.199 -25.766 -6.52 1 97.62 99 PRO B N 1
ATOM 2503 C CA . PRO B 1 99 ? 5.336 -25.797 -5.336 1 97.62 99 PRO B CA 1
ATOM 2504 C C . PRO B 1 99 ? 5.652 -26.984 -4.418 1 97.62 99 PRO B C 1
ATOM 2506 O O . PRO B 1 99 ? 5.426 -26.891 -3.207 1 97.62 99 PRO B O 1
ATOM 2509 N N . ASN B 1 100 ? 6.191 -27.984 -4.984 1 98.12 100 ASN B N 1
ATOM 2510 C CA . ASN B 1 100 ? 6.555 -29.141 -4.164 1 98.12 100 ASN B CA 1
ATOM 2511 C C . ASN B 1 100 ? 7.594 -28.766 -3.107 1 98.12 100 ASN B C 1
ATOM 2513 O O . ASN B 1 100 ? 7.691 -29.422 -2.072 1 98.12 100 ASN B O 1
ATOM 2517 N N . ILE B 1 101 ? 8.32 -27.75 -3.361 1 98.25 101 ILE B N 1
ATOM 2518 C CA . ILE B 1 101 ? 9.266 -27.25 -2.373 1 98.25 101 ILE B CA 1
ATOM 2519 C C . ILE B 1 101 ? 8.508 -26.641 -1.198 1 98.25 101 ILE B C 1
ATOM 2521 O O . ILE B 1 101 ? 8.906 -26.781 -0.043 1 98.25 101 ILE B O 1
ATOM 2525 N N . GLY B 1 102 ? 7.469 -25.938 -1.434 1 98.5 102 GLY B N 1
ATOM 2526 C CA . GLY B 1 102 ? 6.727 -25.188 -0.432 1 98.5 102 GLY B CA 1
ATOM 2527 C C . GLY B 1 102 ? 5.727 -26.031 0.328 1 98.5 102 GLY B C 1
ATOM 2528 O O . GLY B 1 102 ? 5.414 -25.75 1.487 1 98.5 102 GLY B O 1
ATOM 2529 N N . LYS B 1 103 ? 5.242 -27.156 -0.242 1 98.62 103 LYS B N 1
ATOM 2530 C CA . LYS B 1 103 ? 4.152 -27.969 0.298 1 98.62 103 LYS B CA 1
ATOM 2531 C C . LYS B 1 103 ? 4.457 -28.422 1.724 1 98.62 103 LYS B C 1
ATOM 2533 O O . LYS B 1 103 ? 3.605 -28.312 2.607 1 98.62 103 LYS B O 1
ATOM 2538 N N . PRO B 1 104 ? 5.672 -28.938 2.016 1 98.75 104 PRO B N 1
ATOM 2539 C CA . PRO B 1 104 ? 5.945 -29.344 3.398 1 98.75 104 PRO B CA 1
ATOM 2540 C C . PRO B 1 104 ? 5.801 -28.188 4.387 1 98.75 104 PRO B C 1
ATOM 2542 O O . PRO B 1 104 ? 5.41 -28.391 5.535 1 98.75 104 PRO B O 1
ATOM 2545 N N . PHE B 1 105 ? 6.086 -26.969 3.998 1 98.88 105 PHE B N 1
ATOM 2546 C CA . PHE B 1 105 ? 5.988 -25.812 4.867 1 98.88 105 PHE B CA 1
ATOM 2547 C C . PHE B 1 105 ? 4.531 -25.406 5.062 1 98.88 105 PHE B C 1
ATOM 2549 O O . PHE B 1 105 ? 4.145 -24.953 6.148 1 98.88 105 PHE B O 1
ATOM 2556 N N . TRP B 1 106 ? 3.703 -25.531 3.965 1 98.88 106 TRP B N 1
ATOM 2557 C CA . TRP B 1 106 ? 2.271 -25.281 4.121 1 98.88 106 TRP B CA 1
ATOM 2558 C C . TRP B 1 106 ? 1.681 -26.203 5.188 1 98.88 106 TRP B C 1
ATOM 2560 O O . TRP B 1 106 ? 0.889 -25.766 6.023 1 98.88 106 TRP B O 1
ATOM 2570 N N . LYS B 1 107 ? 2.102 -27.438 5.098 1 98.81 107 LYS B N 1
ATOM 2571 C CA . LYS B 1 107 ? 1.649 -28.422 6.074 1 98.81 107 LYS B CA 1
ATOM 2572 C C . LYS B 1 107 ? 2.152 -28.078 7.473 1 98.81 107 LYS B C 1
ATOM 2574 O O . LYS B 1 107 ? 1.392 -28.125 8.445 1 98.81 107 LYS B O 1
ATOM 2579 N N . GLU B 1 108 ? 3.426 -27.781 7.582 1 98.88 108 GLU B N 1
ATOM 2580 C CA . GLU B 1 108 ? 4.023 -27.453 8.867 1 98.88 108 GLU B CA 1
ATOM 2581 C C . GLU B 1 108 ? 3.312 -26.266 9.516 1 98.88 108 GLU B C 1
ATOM 2583 O O . GLU B 1 108 ? 3.117 -26.234 10.727 1 98.88 108 GLU B O 1
ATOM 2588 N N . ALA B 1 109 ? 2.914 -25.281 8.727 1 98.75 109 ALA B N 1
ATOM 2589 C CA . ALA B 1 109 ? 2.238 -24.094 9.227 1 98.75 109 ALA B CA 1
ATOM 2590 C C . ALA B 1 109 ? 0.773 -24.375 9.539 1 98.75 109 ALA B C 1
ATOM 2592 O O . ALA B 1 109 ? 0.075 -23.531 10.102 1 98.75 109 ALA B O 1
ATOM 2593 N N . GLY B 1 110 ? 0.252 -25.516 9.125 1 98.62 110 GLY B N 1
ATOM 2594 C CA . GLY B 1 110 ? -1.112 -25.922 9.422 1 98.62 110 GLY B CA 1
ATOM 2595 C C . GLY B 1 110 ? -2.137 -25.297 8.5 1 98.62 110 GLY B C 1
ATOM 2596 O O . GLY B 1 110 ? -3.303 -25.141 8.867 1 98.62 110 GLY B O 1
ATOM 2597 N N . VAL B 1 111 ? -1.7 -24.906 7.289 1 98.75 111 VAL B N 1
ATOM 2598 C CA . VAL B 1 111 ? -2.643 -24.172 6.449 1 98.75 111 VAL B CA 1
ATOM 2599 C C . VAL B 1 111 ? -2.842 -24.922 5.129 1 98.75 111 VAL B C 1
ATOM 2601 O O . VAL B 1 111 ? -3.451 -24.391 4.199 1 98.75 111 VAL B O 1
ATOM 2604 N N . GLU B 1 112 ? -2.312 -26.094 4.957 1 98.31 112 GLU B N 1
ATOM 2605 C CA . GLU B 1 112 ? -2.398 -26.844 3.715 1 98.31 112 GLU B CA 1
ATOM 2606 C C . GLU B 1 112 ? -3.848 -27 3.264 1 98.31 112 GLU B C 1
ATOM 2608 O O . GLU B 1 112 ? -4.133 -27.016 2.064 1 98.31 112 GLU B O 1
ATOM 2613 N N . LYS B 1 113 ? -4.754 -27.141 4.188 1 98.38 113 LYS B N 1
ATOM 2614 C CA . LYS B 1 113 ? -6.16 -27.359 3.861 1 98.38 113 LYS B CA 1
ATOM 2615 C C . LYS B 1 113 ? -6.766 -26.109 3.213 1 98.38 113 LYS B C 1
ATOM 2617 O O . LYS B 1 113 ? -7.82 -26.188 2.576 1 98.38 113 LYS B O 1
ATOM 2622 N N . LYS B 1 114 ? -6.164 -24.938 3.412 1 98.81 114 LYS B N 1
ATOM 2623 C CA . LYS B 1 114 ? -6.66 -23.688 2.857 1 98.81 114 LYS B CA 1
ATOM 2624 C C . LYS B 1 114 ? -6.152 -23.469 1.434 1 98.81 114 LYS B C 1
ATOM 2626 O O . LYS B 1 114 ? -6.578 -22.547 0.75 1 98.81 114 LYS B O 1
ATOM 2631 N N . ILE B 1 115 ? -5.234 -24.297 0.959 1 98.88 115 ILE B N 1
ATOM 2632 C CA . ILE B 1 115 ? -4.574 -24.062 -0.32 1 98.88 115 ILE B CA 1
ATOM 2633 C C . ILE B 1 115 ? -5.086 -25.047 -1.358 1 98.88 115 ILE B C 1
ATOM 2635 O O . ILE B 1 115 ? -4.918 -26.266 -1.203 1 98.88 115 ILE B O 1
ATOM 2639 N N . ASP B 1 116 ? -5.75 -24.578 -2.361 1 98.88 116 ASP B N 1
ATOM 2640 C CA . ASP B 1 116 ? -6.219 -25.344 -3.51 1 98.88 116 ASP B CA 1
ATOM 2641 C C . ASP B 1 116 ? -5.297 -25.156 -4.711 1 98.88 116 ASP B C 1
ATOM 2643 O O . ASP B 1 116 ? -5.547 -24.297 -5.566 1 98.88 116 ASP B O 1
ATOM 2647 N N . LEU B 1 117 ? -4.273 -25.969 -4.828 1 98.88 117 LEU B N 1
ATOM 2648 C CA . LEU B 1 117 ? -3.285 -25.875 -5.898 1 98.88 117 LEU B CA 1
ATOM 2649 C C . LEU B 1 117 ? -3.807 -26.531 -7.176 1 98.88 117 LEU B C 1
ATOM 2651 O O . LEU B 1 117 ? -4.184 -27.703 -7.168 1 98.88 117 LEU B O 1
ATOM 2655 N N . ARG B 1 118 ? -3.84 -25.75 -8.195 1 98.81 118 ARG B N 1
ATOM 2656 C CA . ARG B 1 118 ? -4.297 -26.203 -9.508 1 98.81 118 ARG B CA 1
ATOM 2657 C C . ARG B 1 118 ? -3.15 -26.188 -10.516 1 98.81 118 ARG B C 1
ATOM 2659 O O . ARG B 1 118 ? -2.604 -25.141 -10.844 1 98.81 118 ARG B O 1
ATOM 2666 N N . ILE B 1 119 ? -2.84 -27.406 -11.055 1 98.69 119 ILE B N 1
ATOM 2667 C CA . ILE B 1 119 ? -1.718 -27.562 -11.977 1 98.69 119 ILE B CA 1
ATOM 2668 C C . ILE B 1 119 ? -2.236 -27.672 -13.406 1 98.69 119 ILE B C 1
ATOM 2670 O O . ILE B 1 119 ? -2.629 -28.766 -13.844 1 98.69 119 ILE B O 1
ATOM 2674 N N . GLN B 1 120 ? -2.186 -26.719 -14.133 1 98.5 120 GLN B N 1
ATOM 2675 C CA . GLN B 1 120 ? -2.559 -26.516 -15.531 1 98.5 120 GLN B CA 1
ATOM 2676 C C . GLN B 1 120 ? -2.361 -25.062 -15.953 1 98.5 120 GLN B C 1
ATOM 2678 O O . GLN B 1 120 ? -2.053 -24.203 -15.117 1 98.5 120 GLN B O 1
ATOM 2683 N N . PRO B 1 121 ? -2.395 -24.75 -17.266 1 98.56 121 PRO B N 1
ATOM 2684 C CA . PRO B 1 121 ? -2.332 -23.344 -17.609 1 98.56 121 PRO B CA 1
ATOM 2685 C C . PRO B 1 121 ? -3.316 -22.484 -16.812 1 98.56 121 PRO B C 1
ATOM 2687 O O . PRO B 1 121 ? -4.496 -22.828 -16.719 1 98.56 121 PRO B O 1
ATOM 2690 N N . ALA B 1 122 ? -2.879 -21.438 -16.203 1 98.75 122 ALA B N 1
ATOM 2691 C CA . ALA B 1 122 ? -3.666 -20.641 -15.273 1 98.75 122 ALA B CA 1
ATOM 2692 C C . ALA B 1 122 ? -4.953 -20.141 -15.93 1 98.75 122 ALA B C 1
ATOM 2694 O O . ALA B 1 122 ? -6.008 -20.094 -15.289 1 98.75 122 ALA B O 1
ATOM 2695 N N . LEU B 1 123 ? -4.871 -19.734 -17.219 1 98.88 123 LEU B N 1
ATOM 2696 C CA . LEU B 1 123 ? -6.066 -19.25 -17.906 1 98.88 123 LEU B CA 1
ATOM 2697 C C . LEU B 1 123 ? -7.152 -20.328 -17.922 1 98.88 123 LEU B C 1
ATOM 2699 O O . LEU B 1 123 ? -8.344 -20.016 -17.859 1 98.88 123 LEU B O 1
ATOM 2703 N N . LYS B 1 124 ? -6.727 -21.578 -18.062 1 98.81 124 LYS B N 1
ATOM 2704 C CA . LYS B 1 124 ? -7.707 -22.656 -18.016 1 98.81 124 LYS B CA 1
ATOM 2705 C C . LYS B 1 124 ? -8.352 -22.766 -16.641 1 98.81 124 LYS B C 1
ATOM 2707 O O . LYS B 1 124 ? -9.562 -22.969 -16.531 1 98.81 124 LYS B O 1
ATOM 2712 N N . THR B 1 125 ? -7.559 -22.688 -15.531 1 98.88 125 THR B N 1
ATOM 2713 C CA . THR B 1 125 ? -8.117 -22.688 -14.18 1 98.88 125 THR B CA 1
ATOM 2714 C C . THR B 1 125 ? -9.125 -21.547 -14.016 1 98.88 125 THR B C 1
ATOM 2716 O O . THR B 1 125 ? -10.211 -21.75 -13.469 1 98.88 125 THR B O 1
ATOM 2719 N N . LEU B 1 126 ? -8.773 -20.328 -14.477 1 98.94 126 LEU B N 1
ATOM 2720 C CA . LEU B 1 126 ? -9.656 -19.172 -14.352 1 98.94 126 LEU B CA 1
ATOM 2721 C C . LEU B 1 126 ? -10.953 -19.391 -15.125 1 98.94 126 LEU B C 1
ATOM 2723 O O . LEU B 1 126 ? -12.039 -19.078 -14.625 1 98.94 126 LEU B O 1
ATOM 2727 N N . ASP B 1 127 ? -10.82 -19.984 -16.312 1 98.88 127 ASP B N 1
ATOM 2728 C CA . ASP B 1 127 ? -12 -20.312 -17.094 1 98.88 127 ASP B CA 1
ATOM 2729 C C . ASP B 1 127 ? -12.867 -21.344 -16.375 1 98.88 127 ASP B C 1
ATOM 2731 O O . ASP B 1 127 ? -14.094 -21.234 -16.359 1 98.88 127 ASP B O 1
ATOM 2735 N N . ASP B 1 128 ? -12.258 -22.344 -15.836 1 98.88 128 ASP B N 1
ATOM 2736 C CA . ASP B 1 128 ? -12.984 -23.375 -15.094 1 98.88 128 ASP B CA 1
ATOM 2737 C C . ASP B 1 128 ? -13.742 -22.781 -13.914 1 98.88 128 ASP B C 1
ATOM 2739 O O . ASP B 1 128 ? -14.883 -23.156 -13.641 1 98.88 128 ASP B O 1
ATOM 2743 N N . LEU B 1 129 ? -13.086 -21.891 -13.18 1 98.88 129 LEU B N 1
ATOM 2744 C CA . LEU B 1 129 ? -13.727 -21.234 -12.039 1 98.88 129 LEU B CA 1
ATOM 2745 C C . LEU B 1 129 ? -14.938 -20.422 -12.492 1 98.88 129 LEU B C 1
ATOM 2747 O O . LEU B 1 129 ? -15.992 -20.484 -11.852 1 98.88 129 LEU B O 1
ATOM 2751 N N . LEU B 1 130 ? -14.742 -19.672 -13.602 1 98.88 130 LEU B N 1
ATOM 2752 C CA . LEU B 1 130 ? -15.859 -18.891 -14.125 1 98.88 130 LEU B CA 1
ATOM 2753 C C . LEU B 1 130 ? -17 -19.797 -14.547 1 98.88 130 LEU B C 1
ATOM 2755 O O . LEU B 1 130 ? -18.172 -19.531 -14.242 1 98.88 130 LEU B O 1
ATOM 2759 N N . ALA B 1 131 ? -16.688 -20.891 -15.25 1 98.75 131 ALA B N 1
ATOM 2760 C CA . ALA B 1 131 ? -17.688 -21.844 -15.703 1 98.75 131 ALA B CA 1
ATOM 2761 C C . ALA B 1 131 ? -18.406 -22.484 -14.516 1 98.75 131 ALA B C 1
ATOM 2763 O O . ALA B 1 131 ? -19.578 -22.844 -14.617 1 98.75 131 ALA B O 1
ATOM 2764 N N . ALA B 1 132 ? -17.734 -22.594 -13.43 1 98.62 132 ALA B N 1
ATOM 2765 C CA . ALA B 1 132 ? -18.281 -23.219 -12.227 1 98.62 132 ALA B CA 1
ATOM 2766 C C . ALA B 1 132 ? -19.125 -22.219 -11.438 1 98.62 132 ALA B C 1
ATOM 2768 O O . ALA B 1 132 ? -19.578 -22.516 -10.328 1 98.62 132 ALA B O 1
ATOM 2769 N N . GLY B 1 133 ? -19.312 -21 -11.914 1 98.62 133 GLY B N 1
ATOM 2770 C CA . GLY B 1 133 ? -20.172 -20 -11.289 1 98.62 133 GLY B CA 1
ATOM 2771 C C . GLY B 1 133 ? -19.469 -19.188 -10.219 1 98.62 133 GLY B C 1
ATOM 2772 O O . GLY B 1 133 ? -20.125 -18.656 -9.305 1 98.62 133 GLY B O 1
ATOM 2773 N N . GLU B 1 134 ? -18.156 -19.078 -10.266 1 98.75 134 GLU B N 1
ATOM 2774 C CA . GLU B 1 134 ? -17.406 -18.406 -9.211 1 98.75 134 GLU B CA 1
ATOM 2775 C C . GLU B 1 134 ? -17.188 -16.938 -9.539 1 98.75 134 GLU B C 1
ATOM 2777 O O . GLU B 1 134 ? -16.359 -16.266 -8.93 1 98.75 134 GLU B O 1
ATOM 2782 N N . ALA B 1 135 ? -17.906 -16.422 -10.5 1 98.81 135 ALA B N 1
ATOM 2783 C CA . ALA B 1 135 ? -17.812 -14.984 -10.773 1 98.81 135 ALA B CA 1
ATOM 2784 C C . ALA B 1 135 ? -18.125 -14.172 -9.523 1 98.81 135 ALA B C 1
ATOM 2786 O O . ALA B 1 135 ? -19.047 -14.508 -8.766 1 98.81 135 ALA B O 1
ATOM 2787 N N . GLU B 1 136 ? -17.312 -13.141 -9.305 1 98.81 136 GLU B N 1
ATOM 2788 C CA . GLU B 1 136 ? -17.484 -12.141 -8.25 1 98.81 136 GLU B CA 1
ATOM 2789 C C . GLU B 1 136 ? -17.5 -12.789 -6.871 1 98.81 136 GLU B C 1
ATOM 2791 O O . GLU B 1 136 ? -18.188 -12.312 -5.965 1 98.81 136 GLU B O 1
ATOM 2796 N N . THR B 1 137 ? -16.75 -13.875 -6.719 1 98.88 137 THR B N 1
ATOM 2797 C CA . THR B 1 137 ? -16.766 -14.531 -5.418 1 98.88 137 THR B CA 1
ATOM 2798 C C . THR B 1 137 ? -15.414 -14.375 -4.723 1 98.88 137 THR B C 1
ATOM 2800 O O . THR B 1 137 ? -15.297 -14.633 -3.523 1 98.88 137 THR B O 1
ATOM 2803 N N . PHE B 1 138 ? -14.391 -13.977 -5.441 1 98.94 138 PHE B N 1
ATOM 2804 C CA . PHE B 1 138 ? -13.055 -13.812 -4.867 1 98.94 138 PHE B CA 1
ATOM 2805 C C . PHE B 1 138 ? -12.891 -12.414 -4.277 1 98.94 138 PHE B C 1
ATOM 2807 O O . PHE B 1 138 ? -13.438 -11.445 -4.805 1 98.94 138 PHE B O 1
ATOM 2814 N N . ASP B 1 139 ? -12.117 -12.328 -3.197 1 98.94 139 ASP B N 1
ATOM 2815 C CA . ASP B 1 139 ? -11.875 -11.07 -2.502 1 98.94 139 ASP B CA 1
ATOM 2816 C C . ASP B 1 139 ? -10.547 -10.453 -2.939 1 98.94 139 ASP B C 1
ATOM 2818 O O . ASP B 1 139 ? -10.375 -9.234 -2.871 1 98.94 139 ASP B O 1
ATOM 2822 N N . PHE B 1 140 ? -9.578 -11.289 -3.281 1 98.94 140 PHE B N 1
ATOM 2823 C CA . PHE B 1 140 ? -8.203 -10.867 -3.539 1 98.94 140 PHE B CA 1
ATOM 2824 C C . PHE B 1 140 ? -7.562 -11.734 -4.617 1 98.94 140 PHE B C 1
ATOM 2826 O O . PHE B 1 140 ? -7.762 -12.953 -4.641 1 98.94 140 PHE B O 1
ATOM 2833 N N . ALA B 1 141 ? -6.848 -11.172 -5.562 1 99 141 ALA B N 1
ATOM 2834 C CA . ALA B 1 141 ? -6.09 -11.898 -6.578 1 99 141 ALA B CA 1
ATOM 2835 C C . ALA B 1 141 ? -4.672 -11.344 -6.703 1 99 141 ALA B C 1
ATOM 2837 O O . ALA B 1 141 ? -4.469 -10.125 -6.645 1 99 141 ALA B O 1
ATOM 2838 N N . PHE B 1 142 ? -3.738 -12.227 -6.82 1 99 142 PHE B N 1
ATOM 2839 C CA . PHE B 1 142 ? -2.35 -11.859 -7.062 1 99 142 PHE B CA 1
ATOM 2840 C C . PHE B 1 142 ? -1.854 -12.445 -8.375 1 99 142 PHE B C 1
ATOM 2842 O O . PHE B 1 142 ? -1.939 -13.656 -8.594 1 99 142 PHE B O 1
ATOM 2849 N N . ILE B 1 143 ? -1.362 -11.57 -9.258 1 98.94 143 ILE B N 1
ATOM 2850 C CA . ILE B 1 143 ? -0.898 -11.984 -10.578 1 98.94 143 ILE B CA 1
ATOM 2851 C C . ILE B 1 143 ? 0.622 -11.852 -10.656 1 98.94 143 ILE B C 1
ATOM 2853 O O . ILE B 1 143 ? 1.16 -10.742 -10.57 1 98.94 143 ILE B O 1
ATOM 2857 N N . ASP B 1 144 ? 1.372 -12.867 -10.828 1 98.62 144 ASP B N 1
ATOM 2858 C CA . ASP B 1 144 ? 2.822 -12.914 -10.984 1 98.62 144 ASP B CA 1
ATOM 2859 C C . ASP B 1 144 ? 3.252 -14.164 -11.75 1 98.62 144 ASP B C 1
ATOM 2861 O O . ASP B 1 144 ? 3.863 -15.07 -1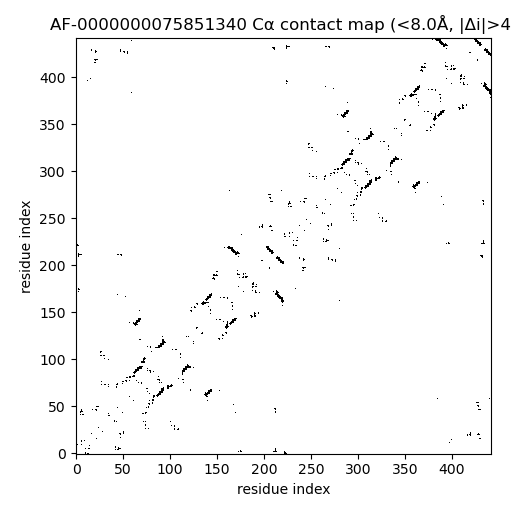1.172 1 98.62 144 ASP B O 1
ATOM 2865 N N . ALA B 1 145 ? 2.955 -14.242 -13.039 1 98.06 145 ALA B N 1
ATOM 2866 C CA . ALA B 1 145 ? 3.27 -15.367 -13.922 1 98.06 145 ALA B CA 1
ATOM 2867 C C . ALA B 1 145 ? 3.91 -14.891 -15.219 1 98.06 145 ALA B C 1
ATOM 2869 O O . ALA B 1 145 ? 4.773 -14.008 -15.203 1 98.06 145 ALA B O 1
ATOM 2870 N N . ASP B 1 146 ? 3.682 -15.664 -16.406 1 98.19 146 ASP B N 1
ATOM 2871 C CA . ASP B 1 146 ? 4.234 -15.219 -17.672 1 98.19 146 ASP B CA 1
ATOM 2872 C C . ASP B 1 146 ? 3.654 -13.867 -18.078 1 98.19 146 ASP B C 1
ATOM 2874 O O . ASP B 1 146 ? 2.434 -13.703 -18.172 1 98.19 146 ASP B O 1
ATOM 2878 N N . LYS B 1 147 ? 4.477 -12.922 -18.422 1 98.62 147 LYS B N 1
ATOM 2879 C CA . LYS B 1 147 ? 4.121 -11.508 -18.547 1 98.62 147 LYS B CA 1
ATOM 2880 C C . LYS B 1 147 ? 3.26 -11.266 -19.781 1 98.62 147 LYS B C 1
ATOM 2882 O O . LYS B 1 147 ? 2.377 -10.398 -19.766 1 98.62 147 LYS B O 1
ATOM 2887 N N . VAL B 1 148 ? 3.434 -12 -20.812 1 98.62 148 VAL B N 1
ATOM 2888 C CA . VAL B 1 148 ? 2.717 -11.773 -22.062 1 98.62 148 VAL B CA 1
ATOM 2889 C C . VAL B 1 148 ? 1.225 -12.016 -21.859 1 98.62 148 VAL B C 1
ATOM 2891 O O . VAL B 1 148 ? 0.395 -11.508 -22.609 1 98.62 148 VAL B O 1
ATOM 2894 N N . ASN B 1 149 ? 0.817 -12.711 -20.781 1 98.69 149 ASN B N 1
ATOM 2895 C CA . ASN B 1 149 ? -0.584 -13.031 -20.531 1 98.69 149 ASN B CA 1
ATOM 2896 C C . ASN B 1 149 ? -1.165 -12.164 -19.422 1 98.69 149 ASN B C 1
ATOM 2898 O O . ASN B 1 149 ? -2.285 -12.398 -18.969 1 98.69 149 ASN B O 1
ATOM 2902 N N . TYR B 1 150 ? -0.49 -11.156 -18.938 1 98.88 150 TYR B N 1
ATOM 2903 C CA . TYR B 1 150 ? -0.928 -10.336 -17.812 1 98.88 150 TYR B CA 1
ATOM 2904 C C . TYR B 1 150 ? -2.297 -9.727 -18.094 1 98.88 150 TYR B C 1
ATOM 2906 O O . TYR B 1 150 ? -3.158 -9.695 -17.203 1 98.88 150 TYR B O 1
ATOM 2914 N N . ASP B 1 151 ? -2.492 -9.242 -19.281 1 98.88 151 ASP B N 1
ATOM 2915 C CA . ASP B 1 151 ? -3.787 -8.648 -19.594 1 98.88 151 ASP B CA 1
ATOM 2916 C C . ASP B 1 151 ? -4.902 -9.68 -19.516 1 98.88 151 ASP B C 1
ATOM 2918 O O . ASP B 1 151 ? -5.977 -9.398 -18.984 1 98.88 151 ASP B O 1
ATOM 2922 N N . ASN B 1 152 ? -4.637 -10.875 -20.062 1 98.88 152 ASN B N 1
ATOM 2923 C CA . ASN B 1 152 ? -5.629 -11.945 -19.984 1 98.88 152 ASN B CA 1
ATOM 2924 C C . ASN B 1 152 ? -5.918 -12.344 -18.547 1 98.88 152 ASN B C 1
ATOM 2926 O O . ASN B 1 152 ? -7.074 -12.539 -18.172 1 98.88 152 ASN B O 1
ATOM 2930 N 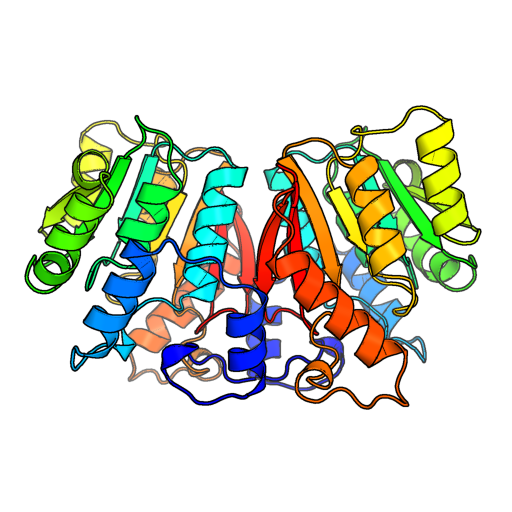N . TYR B 1 153 ? -4.859 -12.508 -17.734 1 98.94 153 TYR B N 1
ATOM 2931 C CA . TYR B 1 153 ? -5.043 -12.812 -16.312 1 98.94 153 TYR B CA 1
ATOM 2932 C C . TYR B 1 153 ? -5.863 -11.727 -15.633 1 98.94 153 TYR B C 1
ATOM 2934 O O . TYR B 1 153 ? -6.785 -12.023 -14.867 1 98.94 153 TYR B O 1
ATOM 2942 N N . PHE B 1 154 ? -5.539 -10.438 -15.93 1 98.94 154 PHE B N 1
ATOM 2943 C CA . PHE B 1 154 ? -6.23 -9.32 -15.297 1 98.94 154 PHE B CA 1
ATOM 2944 C C . PHE B 1 154 ? -7.727 -9.375 -15.594 1 98.94 154 PHE B C 1
ATOM 2946 O O . PHE B 1 154 ? -8.547 -9.289 -14.672 1 98.94 154 PHE B O 1
ATOM 2953 N N . GLU B 1 155 ? -8.102 -9.594 -16.828 1 98.94 155 GLU B N 1
ATOM 2954 C CA . GLU B 1 155 ? -9.5 -9.586 -17.234 1 98.94 155 GLU B CA 1
ATOM 2955 C C . GLU B 1 155 ? -10.273 -10.719 -16.578 1 98.94 155 GLU B C 1
ATOM 2957 O O . GLU B 1 155 ? -11.391 -10.523 -16.094 1 98.94 155 GLU B O 1
ATOM 2962 N N . LYS B 1 156 ? -9.711 -11.867 -16.562 1 98.94 156 LYS B N 1
ATOM 2963 C CA . LYS B 1 156 ? -10.383 -13 -15.938 1 98.94 156 LYS B CA 1
ATOM 2964 C C . LYS B 1 156 ? -10.461 -12.836 -14.422 1 98.94 156 LYS B C 1
ATOM 2966 O O . LYS B 1 156 ? -11.492 -13.133 -13.812 1 98.94 156 LYS B O 1
ATOM 2971 N N . CYS B 1 157 ? -9.375 -12.359 -13.797 1 98.94 157 CYS B N 1
ATOM 2972 C CA . CYS B 1 157 ? -9.391 -12.094 -12.367 1 98.94 157 CYS B CA 1
ATOM 2973 C C . CYS B 1 157 ? -10.461 -11.055 -12.023 1 98.94 157 CYS B C 1
ATOM 2975 O O . CYS B 1 157 ? -11.141 -11.18 -11 1 98.94 157 CYS B O 1
ATOM 2977 N N . LEU B 1 158 ? -10.57 -10.016 -12.883 1 98.94 158 LEU B N 1
ATOM 2978 C CA . LEU B 1 158 ? -11.555 -8.977 -12.617 1 98.94 158 LEU B CA 1
ATOM 2979 C C . LEU B 1 158 ? -12.969 -9.547 -12.625 1 98.94 158 LEU B C 1
ATOM 2981 O O . LEU B 1 158 ? -13.812 -9.133 -11.836 1 98.94 158 LEU B O 1
ATOM 2985 N N . GLN B 1 159 ? -13.219 -10.523 -13.508 1 98.94 159 GLN B N 1
ATOM 2986 C CA . GLN B 1 159 ? -14.516 -11.18 -13.547 1 98.94 159 GLN B CA 1
ATOM 2987 C C . GLN B 1 159 ? -14.758 -12 -12.289 1 98.94 159 GLN B C 1
ATOM 2989 O O . GLN B 1 159 ? -15.883 -12.078 -11.789 1 98.94 159 GLN B O 1
ATOM 2994 N N . LEU B 1 160 ? -13.789 -12.578 -11.773 1 98.94 160 LEU B N 1
ATOM 2995 C CA . LEU B 1 160 ? -13.891 -13.453 -10.617 1 98.94 160 LEU B CA 1
ATOM 2996 C C . LEU B 1 160 ? -13.953 -12.641 -9.328 1 98.94 160 LEU B C 1
ATOM 2998 O O . LEU B 1 160 ? -14.477 -13.125 -8.312 1 98.94 160 LEU B O 1
ATOM 3002 N N . LEU B 1 161 ? -13.438 -11.469 -9.312 1 98.94 161 LEU B N 1
ATOM 3003 C CA . LEU B 1 161 ? -13.305 -10.602 -8.148 1 98.94 161 LEU B CA 1
ATOM 3004 C C . LEU B 1 161 ? -14.625 -9.914 -7.828 1 98.94 161 LEU B C 1
ATOM 3006 O O . LEU B 1 161 ? -15.289 -9.391 -8.727 1 98.94 161 LEU B O 1
ATOM 3010 N N . ARG B 1 162 ? -15.023 -9.922 -6.594 1 98.88 162 ARG B N 1
ATOM 3011 C CA . ARG B 1 162 ? -16.188 -9.172 -6.152 1 98.88 162 ARG B CA 1
ATOM 3012 C C . ARG B 1 162 ? -15.922 -7.668 -6.195 1 98.88 162 ARG B C 1
ATOM 3014 O O . ARG B 1 162 ? -14.766 -7.238 -6.199 1 98.88 162 ARG B O 1
ATOM 3021 N N . LYS B 1 163 ? -17.016 -6.887 -6.207 1 98.5 163 LYS B N 1
ATOM 3022 C CA . LYS B 1 163 ? -16.859 -5.449 -6.016 1 98.5 163 LYS B CA 1
ATOM 3023 C C . LYS B 1 163 ? -16.156 -5.145 -4.699 1 98.5 163 LYS B C 1
ATOM 3025 O O . LYS B 1 163 ? -16.438 -5.77 -3.678 1 98.5 163 LYS B O 1
ATOM 3030 N N . GLY B 1 164 ? -15.219 -4.223 -4.727 1 98.38 164 GLY B N 1
ATOM 3031 C CA . GLY B 1 164 ? -14.445 -3.885 -3.541 1 98.38 164 GLY B CA 1
ATOM 3032 C C . GLY B 1 164 ? -13.258 -4.805 -3.316 1 98.38 164 GLY B C 1
ATOM 3033 O O . GLY B 1 164 ? -12.445 -4.562 -2.426 1 98.38 164 GLY B O 1
ATOM 3034 N N . GLY B 1 165 ? -13.164 -5.891 -4.121 1 98.88 165 GLY B N 1
ATOM 3035 C CA . GLY B 1 165 ? -11.992 -6.754 -4.062 1 98.88 165 GLY B CA 1
ATOM 3036 C C . GLY B 1 165 ? -10.758 -6.129 -4.691 1 98.88 165 GLY B C 1
ATOM 3037 O O . GLY B 1 165 ? -10.852 -5.078 -5.328 1 98.88 165 GLY B O 1
ATOM 3038 N N . VAL B 1 166 ? -9.578 -6.758 -4.492 1 98.94 166 VAL B N 1
ATOM 3039 C CA . VAL B 1 166 ? -8.32 -6.168 -4.922 1 98.94 166 VAL B CA 1
ATOM 3040 C C . VAL B 1 166 ? -7.559 -7.156 -5.809 1 98.94 166 VAL B C 1
ATOM 3042 O O . VAL B 1 166 ? -7.457 -8.344 -5.48 1 98.94 166 VAL B O 1
ATOM 3045 N N . ILE B 1 167 ? -7.102 -6.727 -6.945 1 99 167 ILE B N 1
ATOM 3046 C CA . ILE B 1 167 ? -6.113 -7.441 -7.746 1 99 167 ILE B CA 1
ATOM 3047 C C . ILE B 1 167 ? -4.742 -6.785 -7.578 1 99 167 ILE B C 1
ATOM 3049 O O . ILE B 1 167 ? -4.578 -5.594 -7.859 1 99 167 ILE B O 1
ATOM 3053 N N . ALA B 1 168 ? -3.801 -7.508 -7.047 1 98.94 168 ALA B N 1
ATOM 3054 C CA . ALA B 1 168 ? -2.4 -7.094 -7 1 98.94 168 ALA B CA 1
ATOM 3055 C C . ALA B 1 168 ? -1.615 -7.68 -8.172 1 98.94 168 ALA B C 1
ATOM 3057 O O . ALA B 1 168 ? -1.664 -8.883 -8.422 1 98.94 168 ALA B O 1
ATOM 3058 N N . ILE B 1 169 ? -0.928 -6.852 -8.922 1 98.94 169 ILE B N 1
ATOM 3059 C CA . ILE B 1 169 ? -0.159 -7.27 -10.086 1 98.94 169 ILE B CA 1
ATOM 3060 C C . ILE B 1 169 ? 1.323 -6.98 -9.859 1 98.94 169 ILE B C 1
ATOM 3062 O O . ILE B 1 169 ? 1.713 -5.828 -9.664 1 98.94 169 ILE B O 1
ATOM 3066 N N . ASP B 1 170 ? 2.117 -7.984 -9.906 1 98.56 170 ASP B N 1
ATOM 3067 C CA . ASP B 1 170 ? 3.541 -7.887 -9.602 1 98.56 170 ASP B CA 1
ATOM 3068 C C . ASP B 1 170 ? 4.34 -7.477 -10.836 1 98.56 170 ASP B C 1
ATOM 3070 O O . ASP B 1 170 ? 3.852 -7.594 -11.961 1 98.56 170 ASP B O 1
ATOM 3074 N N . ASN B 1 171 ? 5.562 -6.922 -10.68 1 98.19 171 ASN B N 1
ATOM 3075 C CA . ASN B 1 171 ? 6.59 -6.676 -11.68 1 98.19 171 ASN B CA 1
ATOM 3076 C C . ASN B 1 171 ? 6.113 -5.688 -12.742 1 98.19 171 ASN B C 1
ATOM 3078 O O . ASN B 1 171 ? 6.434 -5.836 -13.922 1 98.19 171 ASN B O 1
ATOM 3082 N N . VAL B 1 172 ? 5.355 -4.73 -12.344 1 98.56 172 VAL B N 1
ATOM 3083 C CA . VAL B 1 172 ? 4.742 -3.854 -13.336 1 98.56 172 VAL B CA 1
ATOM 3084 C C . VAL B 1 172 ? 5.746 -2.799 -13.789 1 98.56 172 VAL B C 1
ATOM 3086 O O . VAL B 1 172 ? 5.508 -2.082 -14.766 1 98.56 172 VAL B O 1
ATOM 3089 N N . LEU B 1 173 ? 6.891 -2.662 -13.102 1 97.62 173 LEU B N 1
ATOM 3090 C CA . LEU B 1 173 ? 7.914 -1.713 -13.523 1 97.62 173 LEU B CA 1
ATOM 3091 C C . LEU B 1 173 ? 9.07 -2.432 -14.211 1 97.62 173 LEU B C 1
ATOM 3093 O O . LEU B 1 173 ? 9.852 -1.811 -14.93 1 97.62 173 LEU B O 1
ATOM 3097 N N . TRP B 1 174 ? 9.273 -3.693 -13.969 1 97.19 174 TRP B N 1
ATOM 3098 C CA . TRP B 1 174 ? 10.117 -4.617 -14.719 1 97.19 174 TRP B CA 1
ATOM 3099 C C . TRP B 1 174 ? 11.547 -4.086 -14.828 1 97.19 174 TRP B C 1
ATOM 3101 O O . TRP B 1 174 ? 12.094 -3.98 -15.93 1 97.19 174 TRP B O 1
ATOM 3111 N N . GLY B 1 175 ? 12.062 -3.768 -13.625 1 93.81 175 GLY B N 1
ATOM 3112 C CA . GLY B 1 175 ? 13.43 -3.27 -13.578 1 93.81 175 GLY B CA 1
ATOM 3113 C C . GLY B 1 175 ? 13.602 -1.936 -14.281 1 93.81 175 GLY B C 1
ATOM 3114 O O . GLY B 1 175 ? 14.711 -1.562 -14.648 1 93.81 175 GLY B O 1
ATOM 3115 N N . GLY B 1 176 ? 12.555 -1.249 -14.57 1 95.31 176 GLY B N 1
ATOM 3116 C CA . GLY B 1 176 ? 12.602 0.051 -15.219 1 95.31 176 GLY B CA 1
ATOM 3117 C C . GLY B 1 176 ? 12.516 -0.034 -16.734 1 95.31 176 GLY B C 1
ATOM 3118 O O . GLY B 1 176 ? 12.453 0.991 -17.422 1 95.31 176 GLY B O 1
ATOM 3119 N N . GLN B 1 177 ? 12.398 -1.175 -17.25 1 96.69 177 GLN B N 1
ATOM 3120 C CA . GLN B 1 177 ? 12.422 -1.375 -18.688 1 96.69 177 GLN B CA 1
ATOM 3121 C C . GLN B 1 177 ? 11.164 -0.808 -19.344 1 96.69 177 GLN B C 1
ATOM 3123 O O . GLN B 1 177 ? 11.156 -0.517 -20.547 1 96.69 177 GLN B O 1
ATOM 3128 N N . VAL B 1 178 ? 10.148 -0.611 -18.609 1 97.94 178 VAL B N 1
ATOM 3129 C CA . VAL B 1 178 ? 8.875 -0.134 -19.141 1 97.94 178 VAL B CA 1
ATOM 3130 C C . VAL B 1 178 ? 9.016 1.322 -19.578 1 97.94 178 VAL B C 1
ATOM 3132 O O . VAL B 1 178 ? 8.172 1.835 -20.312 1 97.94 178 VAL B O 1
ATOM 3135 N N . VAL B 1 179 ? 10.016 2.062 -19.125 1 97.12 179 VAL B N 1
ATOM 3136 C CA . VAL B 1 179 ? 10.227 3.469 -19.469 1 97.12 179 VAL B CA 1
ATOM 3137 C C . VAL B 1 179 ? 10.484 3.613 -20.969 1 97.12 179 VAL B C 1
ATOM 3139 O O . VAL B 1 179 ? 10.047 4.582 -21.578 1 97.12 179 VAL B O 1
ATOM 3142 N N . ASN B 1 180 ? 11.18 2.693 -21.5 1 97.06 180 ASN B N 1
ATOM 3143 C CA . ASN B 1 180 ? 11.477 2.627 -22.938 1 97.06 180 ASN B CA 1
ATOM 3144 C C . ASN B 1 180 ? 11.438 1.19 -23.453 1 97.06 180 ASN B C 1
ATOM 3146 O O . ASN B 1 180 ? 12.484 0.609 -23.75 1 97.06 180 ASN B O 1
ATOM 3150 N N . PRO B 1 181 ? 10.242 0.701 -23.641 1 97.06 181 PRO B N 1
ATOM 3151 C CA . PRO B 1 181 ? 10.117 -0.708 -24.016 1 97.06 181 PRO B CA 1
ATOM 3152 C C . PRO B 1 181 ? 10.656 -0.994 -25.406 1 97.06 181 PRO B C 1
ATOM 3154 O O . PRO B 1 181 ? 10.289 -0.307 -26.375 1 97.06 181 PRO B O 1
ATOM 3157 N N . SER B 1 182 ? 11.508 -1.96 -25.531 1 96.56 182 SER B N 1
ATOM 3158 C CA . SER B 1 182 ? 11.938 -2.449 -26.828 1 96.56 182 SER B CA 1
ATOM 3159 C C . SER B 1 182 ? 10.852 -3.299 -27.484 1 96.56 182 SER B C 1
ATOM 3161 O O . SER B 1 182 ? 10.32 -4.223 -26.875 1 96.56 182 SER B O 1
ATOM 3163 N N . PRO B 1 183 ? 10.586 -3.086 -28.734 1 96.12 183 PRO B N 1
ATOM 3164 C CA . PRO B 1 183 ? 9.57 -3.902 -29.406 1 96.12 183 PRO B CA 1
ATOM 3165 C C . PRO B 1 183 ? 9.953 -5.383 -29.469 1 96.12 183 PRO B C 1
ATOM 3167 O O . PRO B 1 183 ? 9.078 -6.238 -29.625 1 96.12 183 PRO B O 1
ATOM 3170 N N . ASP B 1 184 ? 11.234 -5.707 -29.344 1 97.44 184 ASP B N 1
ATOM 3171 C CA . ASP B 1 184 ? 11.711 -7.082 -29.438 1 97.44 184 ASP B CA 1
ATOM 3172 C C . ASP B 1 184 ? 11.68 -7.762 -28.062 1 97.44 184 ASP B C 1
ATOM 3174 O O . ASP B 1 184 ? 12.133 -8.898 -27.922 1 97.44 184 ASP B O 1
ATOM 3178 N N . ASP B 1 185 ? 11.164 -7.125 -27.094 1 98.06 185 ASP B N 1
ATOM 3179 C CA . ASP B 1 185 ? 10.984 -7.672 -25.75 1 98.06 185 ASP B CA 1
ATOM 3180 C C . ASP B 1 185 ? 9.5 -7.828 -25.422 1 98.06 185 ASP B C 1
ATOM 3182 O O . ASP B 1 185 ? 8.898 -6.945 -24.812 1 98.06 185 ASP B O 1
ATOM 3186 N N . PRO B 1 186 ? 8.922 -8.969 -25.766 1 98.31 186 PRO B N 1
ATOM 3187 C CA . PRO B 1 186 ? 7.469 -9.141 -25.641 1 98.31 186 PRO B CA 1
ATOM 3188 C C . PRO B 1 186 ? 6.98 -8.992 -24.203 1 98.31 186 PRO B C 1
ATOM 3190 O O . PRO B 1 186 ? 5.863 -8.523 -23.969 1 98.31 186 PRO B O 1
ATOM 3193 N N . ASP B 1 187 ? 7.781 -9.414 -23.219 1 98.44 187 ASP B N 1
ATOM 3194 C CA . ASP B 1 187 ? 7.391 -9.258 -21.812 1 98.44 187 ASP B CA 1
ATOM 3195 C C . ASP B 1 187 ? 7.219 -7.781 -21.453 1 98.44 187 ASP B C 1
ATOM 3197 O O . ASP B 1 187 ? 6.18 -7.379 -20.938 1 98.44 187 ASP B O 1
ATOM 3201 N N . THR B 1 188 ? 8.273 -6.973 -21.703 1 98.56 188 THR B N 1
ATOM 3202 C CA . THR B 1 188 ? 8.227 -5.551 -21.406 1 98.56 188 THR B CA 1
ATOM 3203 C C . THR B 1 188 ? 7.062 -4.879 -22.125 1 98.56 188 THR B C 1
ATOM 3205 O O . THR B 1 188 ? 6.363 -4.043 -21.547 1 98.56 188 THR B O 1
ATOM 3208 N N . VAL B 1 189 ? 6.879 -5.219 -23.391 1 98.69 189 VAL B N 1
ATOM 3209 C CA . VAL B 1 189 ? 5.801 -4.652 -24.188 1 98.69 189 VAL B CA 1
ATOM 3210 C C . VAL B 1 189 ? 4.453 -4.984 -23.547 1 98.69 189 VAL B C 1
ATOM 3212 O O . VAL B 1 189 ? 3.58 -4.121 -23.438 1 98.69 189 VAL B O 1
ATOM 3215 N N . ALA B 1 190 ? 4.258 -6.238 -23.125 1 98.81 190 ALA B N 1
ATOM 3216 C CA . ALA B 1 190 ? 3.004 -6.672 -22.516 1 98.81 190 ALA B CA 1
ATOM 3217 C C . ALA B 1 190 ? 2.729 -5.914 -21.219 1 98.81 190 ALA B C 1
ATOM 3219 O O . ALA B 1 190 ? 1.601 -5.477 -20.984 1 98.81 190 ALA B O 1
ATOM 3220 N N . ILE B 1 191 ? 3.717 -5.75 -20.422 1 98.81 191 ILE B N 1
ATOM 3221 C CA . ILE B 1 191 ? 3.566 -5.055 -19.141 1 98.81 191 ILE B CA 1
ATOM 3222 C C . ILE B 1 191 ? 3.219 -3.59 -19.391 1 98.81 191 ILE B C 1
ATOM 3224 O O . ILE B 1 191 ? 2.293 -3.053 -18.781 1 98.81 191 ILE B O 1
ATOM 3228 N N . ASP B 1 192 ? 3.988 -2.926 -20.297 1 98.81 192 ASP B N 1
ATOM 3229 C CA . ASP B 1 192 ? 3.742 -1.529 -20.641 1 98.81 192 ASP B CA 1
ATOM 3230 C C . ASP B 1 192 ? 2.316 -1.332 -21.141 1 98.81 192 ASP B C 1
ATOM 3232 O O . ASP B 1 192 ? 1.639 -0.379 -20.766 1 98.81 192 ASP B O 1
ATOM 3236 N N . LYS B 1 193 ? 1.899 -2.221 -22.016 1 98.69 193 LYS B N 1
ATOM 3237 C CA . LYS B 1 193 ? 0.545 -2.148 -22.562 1 98.69 193 LYS B CA 1
ATOM 3238 C C . LYS B 1 193 ? -0.497 -2.285 -21.453 1 98.69 193 LYS B C 1
ATOM 3240 O O . LYS B 1 193 ? -1.492 -1.559 -21.438 1 98.69 193 LYS B O 1
ATOM 3245 N N . LEU B 1 194 ? -0.322 -3.189 -20.562 1 98.88 194 LEU B N 1
ATOM 3246 C CA . LEU B 1 194 ? -1.252 -3.365 -19.453 1 98.88 194 LEU B CA 1
ATOM 3247 C C . LEU B 1 194 ? -1.294 -2.117 -18.578 1 98.88 194 LEU B C 1
ATOM 3249 O O . LEU B 1 194 ? -2.371 -1.669 -18.188 1 98.88 194 LEU B O 1
ATOM 3253 N N . ASN B 1 195 ? -0.097 -1.587 -18.188 1 98.88 195 ASN B N 1
ATOM 3254 C CA . ASN B 1 195 ? -0.04 -0.379 -17.375 1 98.88 195 ASN B CA 1
ATOM 3255 C C . ASN B 1 195 ? -0.868 0.749 -17.984 1 98.88 195 ASN B C 1
ATOM 3257 O O . ASN B 1 195 ? -1.654 1.394 -17.281 1 98.88 195 ASN B O 1
ATOM 3261 N N . LYS B 1 196 ? -0.708 0.958 -19.234 1 98.75 196 LYS B N 1
ATOM 3262 C CA . LYS B 1 196 ? -1.418 2.027 -19.938 1 98.75 196 LYS B CA 1
ATOM 3263 C C . LYS B 1 196 ? -2.916 1.747 -20 1 98.75 196 LYS B C 1
ATOM 3265 O O . LYS B 1 196 ? -3.73 2.66 -19.844 1 98.75 196 LYS B O 1
ATOM 3270 N N . LYS B 1 197 ? -3.256 0.504 -20.219 1 98.88 197 LYS B N 1
ATOM 3271 C CA . LYS B 1 197 ? -4.66 0.107 -20.219 1 98.88 197 LYS B CA 1
ATOM 3272 C C . LYS B 1 197 ? -5.305 0.366 -18.859 1 98.88 197 LYS B C 1
ATOM 3274 O O . LYS B 1 197 ? -6.406 0.919 -18.781 1 98.88 197 LYS B O 1
ATOM 3279 N N . LEU B 1 198 ? -4.691 -0.042 -17.766 1 98.88 198 LEU B N 1
ATOM 3280 C CA . LEU B 1 198 ? -5.242 0.087 -16.422 1 98.88 198 LEU B CA 1
ATOM 3281 C C . LEU B 1 198 ? -5.43 1.554 -16.047 1 98.88 198 LEU B C 1
ATOM 3283 O O . LEU B 1 198 ? -6.371 1.899 -15.32 1 98.88 198 LEU B O 1
ATOM 3287 N N . HIS B 1 199 ? -4.5 2.395 -16.484 1 98.69 199 HIS B N 1
ATOM 3288 C CA . HIS B 1 199 ? -4.594 3.824 -16.203 1 98.69 199 HIS B CA 1
ATOM 3289 C C . HIS B 1 199 ? -5.934 4.387 -16.672 1 98.69 199 HIS B C 1
ATOM 3291 O O . HIS B 1 199 ? -6.492 5.281 -16.031 1 98.69 199 HIS B O 1
ATOM 3297 N N . ARG B 1 200 ? -6.559 3.809 -17.625 1 98.12 200 ARG B N 1
ATOM 3298 C CA . ARG B 1 200 ? -7.781 4.34 -18.219 1 98.12 200 ARG B CA 1
ATOM 3299 C C . ARG B 1 200 ? -8.984 3.479 -17.859 1 98.12 200 ARG B C 1
ATOM 3301 O O . ARG B 1 200 ? -10.117 3.785 -18.25 1 98.12 200 ARG B O 1
ATOM 3308 N N . ASP B 1 201 ? -8.805 2.377 -17.219 1 98.75 201 ASP B N 1
ATOM 3309 C CA . ASP B 1 201 ? -9.875 1.419 -16.938 1 98.75 201 ASP B CA 1
ATOM 3310 C C . ASP B 1 201 ? -10.82 1.941 -15.859 1 98.75 201 ASP B C 1
ATOM 3312 O O . ASP B 1 201 ? -10.445 2.021 -14.688 1 98.75 201 ASP B O 1
ATOM 3316 N N . VAL B 1 202 ? -12.062 2.252 -16.141 1 98.25 202 VAL B N 1
ATOM 3317 C CA . VAL B 1 202 ? -13 2.92 -15.242 1 98.25 202 VAL B CA 1
ATOM 3318 C C . VAL B 1 202 ? -13.625 1.9 -14.289 1 98.25 202 VAL B C 1
ATOM 3320 O O . VAL B 1 202 ? -14.312 2.271 -13.336 1 98.25 202 VAL B O 1
ATOM 3323 N N . ARG B 1 203 ? -13.367 0.598 -14.492 1 98.81 203 ARG B N 1
ATOM 3324 C CA . ARG B 1 203 ? -13.938 -0.458 -13.664 1 98.81 203 ARG B CA 1
ATOM 3325 C C . ARG B 1 203 ? -13.203 -0.563 -12.328 1 98.81 203 ARG B C 1
ATOM 3327 O O . ARG B 1 203 ? -13.68 -1.228 -11.406 1 98.81 203 ARG B O 1
ATOM 3334 N N . ILE B 1 204 ? -12.023 0.124 -12.227 1 98.88 204 ILE B N 1
ATOM 3335 C CA . ILE B 1 204 ? -11.188 -0.055 -11.047 1 98.88 204 ILE B CA 1
ATOM 3336 C C . ILE B 1 204 ? -10.719 1.306 -10.539 1 98.88 204 ILE B C 1
ATOM 3338 O O . ILE B 1 204 ? -10.703 2.285 -11.289 1 98.88 204 ILE B O 1
ATOM 3342 N N . ASN B 1 205 ? -10.43 1.428 -9.227 1 98.69 205 ASN B N 1
ATOM 3343 C CA . ASN B 1 205 ? -9.461 2.402 -8.727 1 98.69 205 ASN B CA 1
ATOM 3344 C C . ASN B 1 205 ? -8.039 1.846 -8.75 1 98.69 205 ASN B C 1
ATOM 3346 O O . ASN B 1 205 ? -7.824 0.669 -8.453 1 98.69 205 ASN B O 1
ATOM 3350 N N . LEU B 1 206 ? -7.098 2.674 -9.039 1 98.19 206 LEU B N 1
ATOM 3351 C CA . LEU B 1 206 ? -5.773 2.18 -9.391 1 98.19 206 LEU B CA 1
ATOM 3352 C C . LEU B 1 206 ? -4.695 2.865 -8.555 1 98.19 206 LEU B C 1
ATOM 3354 O O . LEU B 1 206 ? -4.758 4.074 -8.336 1 98.19 206 LEU B O 1
ATOM 3358 N N . SER B 1 207 ? -3.723 2.131 -8.031 1 98.69 207 SER B N 1
ATOM 3359 C CA . SER B 1 207 ? -2.457 2.619 -7.488 1 98.69 207 SER B CA 1
ATOM 3360 C C . SER B 1 207 ? -1.281 1.799 -8.008 1 98.69 207 SER B C 1
ATOM 3362 O O . SER B 1 207 ? -1.259 0.575 -7.867 1 98.69 207 SER B O 1
ATOM 3364 N N . MET B 1 208 ? -0.344 2.4 -8.688 1 98.44 208 MET B N 1
ATOM 3365 C CA . MET B 1 208 ? 0.934 1.782 -9.031 1 98.44 208 MET B CA 1
ATOM 3366 C C . MET B 1 208 ? 2.029 2.229 -8.07 1 98.44 208 MET B C 1
ATOM 3368 O O . MET B 1 208 ? 2.299 3.424 -7.941 1 98.44 208 MET B O 1
ATOM 3372 N N . LEU B 1 209 ? 2.619 1.294 -7.367 1 97.31 209 LEU B N 1
ATOM 3373 C CA . LEU 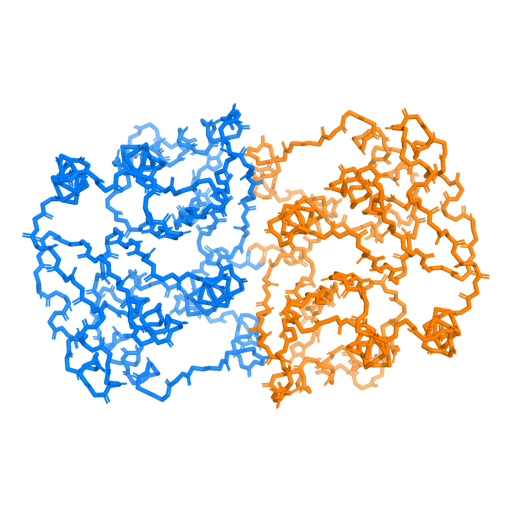B 1 209 ? 3.562 1.593 -6.293 1 97.31 209 LEU B CA 1
ATOM 3374 C C . LEU B 1 209 ? 4.957 1.081 -6.641 1 97.31 209 LEU B C 1
ATOM 3376 O O . LEU B 1 209 ? 5.098 0.072 -7.336 1 97.31 209 LEU B O 1
ATOM 3380 N N . THR B 1 210 ? 5.941 1.741 -6.125 1 95.06 210 THR B N 1
ATOM 3381 C CA . THR B 1 210 ? 7.328 1.343 -6.324 1 95.06 210 THR B CA 1
ATOM 3382 C C . THR B 1 210 ? 7.766 0.342 -5.258 1 95.06 210 THR B C 1
ATOM 3384 O O . THR B 1 210 ? 8.844 0.48 -4.672 1 95.06 210 THR B O 1
ATOM 3387 N N . VAL B 1 211 ? 6.992 -0.567 -4.945 1 95.5 211 VAL B N 1
ATOM 3388 C CA . VAL B 1 211 ? 7.254 -1.67 -4.027 1 95.5 211 VAL B CA 1
ATOM 3389 C C . VAL B 1 211 ? 7.691 -2.904 -4.812 1 95.5 211 VAL B C 1
ATOM 3391 O O . VAL B 1 211 ? 7.062 -3.266 -5.809 1 95.5 211 VAL B O 1
ATOM 3394 N N . GLY B 1 212 ? 8.789 -3.559 -4.383 1 94.56 212 GLY B N 1
ATOM 3395 C CA . GLY B 1 212 ? 9.344 -4.652 -5.164 1 94.56 212 GLY B CA 1
ATOM 3396 C C . GLY B 1 212 ? 9.812 -4.223 -6.543 1 94.56 212 GLY B C 1
ATOM 3397 O O . GLY B 1 212 ? 10.578 -3.271 -6.672 1 94.56 212 GLY B O 1
ATOM 3398 N N . ASP B 1 213 ? 9.398 -4.898 -7.586 1 95.88 213 ASP B N 1
ATOM 3399 C CA . ASP B 1 213 ? 9.664 -4.547 -8.977 1 95.88 213 ASP B CA 1
ATOM 3400 C C . ASP B 1 213 ? 8.461 -3.854 -9.609 1 95.88 213 ASP B C 1
ATOM 3402 O O . ASP B 1 213 ? 8.156 -4.074 -10.781 1 95.88 213 ASP B O 1
ATOM 3406 N N . GLY B 1 214 ? 7.75 -3.113 -8.727 1 96.94 214 GLY B N 1
ATOM 3407 C CA . GLY B 1 214 ? 6.5 -2.49 -9.125 1 96.94 214 GLY B CA 1
ATOM 3408 C C . GLY B 1 214 ? 5.277 -3.32 -8.773 1 96.94 214 GLY B C 1
ATOM 3409 O O . GLY B 1 214 ? 5.227 -4.516 -9.07 1 96.94 214 GLY B O 1
ATOM 3410 N N . LEU B 1 215 ? 4.387 -2.707 -8.078 1 98.5 215 LEU B N 1
ATOM 3411 C CA . LEU B 1 215 ? 3.154 -3.359 -7.648 1 98.5 215 LEU B CA 1
ATOM 3412 C C . LEU B 1 215 ? 1.941 -2.492 -7.965 1 98.5 215 LEU B C 1
ATOM 3414 O O . LEU B 1 215 ? 1.843 -1.356 -7.496 1 98.5 215 LEU B O 1
ATOM 3418 N N . THR B 1 216 ? 1.045 -2.969 -8.789 1 98.88 216 THR B N 1
ATOM 3419 C CA . THR B 1 216 ? -0.225 -2.283 -9.008 1 98.88 216 THR B CA 1
ATOM 3420 C C . THR B 1 216 ? -1.323 -2.898 -8.141 1 98.88 216 THR B C 1
ATOM 3422 O O . THR B 1 216 ? -1.429 -4.121 -8.039 1 98.88 216 THR B O 1
ATOM 3425 N N . LEU B 1 217 ? -2.016 -2.088 -7.445 1 98.94 217 LEU B N 1
ATOM 3426 C CA . LEU B 1 217 ? -3.266 -2.455 -6.785 1 98.94 217 LEU B CA 1
ATOM 3427 C C . LEU B 1 217 ? -4.465 -1.937 -7.57 1 98.94 217 LEU B C 1
ATOM 3429 O O . LEU B 1 217 ? -4.594 -0.729 -7.793 1 98.94 217 LEU B O 1
ATOM 3433 N N . ALA B 1 218 ? -5.266 -2.816 -8.078 1 98.94 218 ALA B N 1
ATOM 3434 C CA . ALA B 1 218 ? -6.527 -2.498 -8.75 1 98.94 218 ALA B CA 1
ATOM 3435 C C . ALA B 1 218 ? -7.719 -2.889 -7.879 1 98.94 218 ALA B C 1
ATOM 3437 O O . ALA B 1 218 ? -7.938 -4.074 -7.613 1 98.94 218 ALA B O 1
ATOM 3438 N N . ILE B 1 219 ? -8.469 -1.918 -7.41 1 98.88 219 ILE B N 1
ATOM 3439 C CA . ILE B 1 219 ? -9.656 -2.162 -6.602 1 98.88 219 ILE B CA 1
ATOM 3440 C C . ILE B 1 219 ? -10.906 -2.109 -7.48 1 98.88 219 ILE B C 1
ATOM 3442 O O . ILE B 1 219 ? -11.188 -1.085 -8.109 1 98.88 219 ILE B O 1
ATOM 3446 N N . LYS B 1 220 ? -11.578 -3.176 -7.504 1 98.88 220 LYS B N 1
ATOM 3447 C CA . LYS B 1 220 ? -12.742 -3.252 -8.383 1 98.88 220 LYS B CA 1
ATOM 3448 C C . LYS B 1 220 ? -13.875 -2.375 -7.867 1 98.88 220 LYS B C 1
ATOM 3450 O O . LYS B 1 220 ? -14.18 -2.383 -6.672 1 98.88 220 LYS B O 1
ATOM 3455 N N . LEU B 1 221 ? -14.5 -1.655 -8.742 1 98.06 221 LEU B N 1
ATOM 3456 C CA . LEU B 1 221 ? -15.609 -0.775 -8.406 1 98.06 221 LEU B CA 1
ATOM 3457 C C . LEU B 1 221 ? -16.953 -1.471 -8.656 1 98.06 221 LEU B C 1
ATOM 3459 O O . LEU B 1 221 ? -17.047 -2.357 -9.5 1 98.06 221 LEU B O 1
#

Sequence (442 aa):
MSIIKSHCGDDPLMQYVLNHSMREHPVLKELRLRTMEHSWNIMMVACEQSQFMANLAKLIKTKKALEIGVYTGYNTLSMALALPDDGVVVACDITDDYPNIGKPFWKEAGVEKKIDLRIQPALKTLDDLLAAGEAETFDFAFIDADKVNYDNYFEKCLQLLRKGGVIAIDNVLWGGQVVNPSPDDPDTVAIDKLNKKLHRDVRINLSMLTVGDGLTLAIKLMSIIKSHCGDDPLMQYVLNHSMREHPVLKELRLRTMEHSWNIMMVACEQSQFMANLAKLIKTKKALEIGVYTGYNTLSMALALPDDGVVVACDITDDYPNIGKPFWKEAGVEKKIDLRIQPALKTLDDLLAAGEAETFDFAFIDADKVNYDNYFEKCLQLLRKGGVIAIDNVLWGGQVVNPSPDDPDTVAIDKLNKKLHRDVRINLSMLTVGDGLTLAIKL

Organism: Scomber scombrus (NCBI:txid13677)

pLDDT: mean 97.07, std 5.5, range [50.19, 99.0]

Foldseek 3Di:
DFLAALLVDDDVVSVVCCVPPDDDDPLLVVLLVLLNPDPVSSLDHRRVVLLVQLVVCLVQQWQEEEEEDQQCNSSVLSNLVSHPLNGAYEYEDQDCVRVVNNQVSCVVVVRNVRYRYDHRNVLVVLVVCVVVVQFQVGQEYEYRDQQLCQVVVVVSVLRNHHAQHKYKYPLLCVRVCLVPPDPVDSNSVSSVVVVVVLVPDPQWDWDWDSHNNIMIITGGD/DFLAALLVDDDVVSVVCCVPPDDDDPLLVVLLVLLNPDPVSSLDHRRVVLLVQLVVCLVQQWQEEEEEDQQCNSSVLSNLVSHPLNGAYEYEDQDCVRVVNNQVSCVVVPRNVRYRYDHRNVLVVLVVCVVVVQFQVGQEYEYRDQQLCQVVVVVSVLRNHHAQHKYKYPLLCVRVCLVPPDPVDSNSVSSVVVVVVLVPDPQWDWDWDSHNNIMIITGGD

Solvent-accessible surface area (backbone atoms only — not comparable to full-atom values): 22536 Å² total; per-residue (Å²): 64,71,39,50,34,63,86,76,55,86,50,64,58,56,51,45,45,48,75,38,31,66,79,70,53,71,53,55,47,51,45,47,58,56,42,62,70,41,93,67,38,81,72,54,76,26,65,68,52,43,48,38,51,25,52,49,37,45,71,72,61,32,43,29,35,38,31,37,44,47,56,44,27,60,57,58,44,50,42,41,71,46,28,54,91,87,16,38,32,41,32,20,24,71,57,60,74,43,34,58,69,25,48,64,44,30,47,73,67,69,39,44,89,24,51,50,77,41,75,37,59,48,70,57,54,51,48,50,40,48,75,69,65,40,52,42,62,26,35,33,33,38,44,55,62,71,44,68,45,45,58,62,52,49,55,52,49,56,51,26,30,20,72,70,14,39,39,38,35,52,51,57,32,53,76,53,42,46,70,68,51,50,90,90,36,58,46,43,40,33,37,43,50,40,44,52,49,55,54,68,40,83,59,40,49,64,36,64,41,60,43,32,25,15,32,32,42,36,31,32,96,67,71,40,51,34,64,87,74,54,84,50,62,58,55,51,45,45,49,73,38,30,64,78,71,52,68,54,56,47,51,44,48,57,57,41,63,71,41,95,66,38,79,72,55,76,26,65,68,52,43,50,38,50,24,53,50,38,44,71,71,62,32,41,32,35,39,32,36,43,46,57,45,26,59,58,57,44,49,43,41,70,45,28,53,90,88,18,38,32,42,32,21,24,70,56,60,75,42,34,58,68,24,47,66,42,30,48,71,66,70,40,44,91,24,50,50,76,43,73,36,60,49,70,57,54,51,48,50,41,46,74,71,66,42,52,43,60,26,36,35,35,38,43,56,62,72,43,70,44,46,58,60,52,49,56,52,48,55,50,25,31,20,72,72,12,39,39,37,36,52,51,58,32,53,76,52,42,46,68,69,53,50,89,90,36,58,45,43,42,34,36,42,52,41,43,54,50,56,53,68,41,82,60,40,50,65,34,64,41,60,42,34,26,15,31,32,42,37,32,31,97

Radius of gyration: 21.26 Å; Cα contacts (8 Å, |Δi|>4): 890; chains: 2; bounding box: 44×60×55 Å

InterPro domains:
  IPR002935 Class I-like SAM-dependent O-methyltransferase [PF01596] (19-220)
  IPR002935 Class I-like SAM-dependent O-methyltransferase [PS51682] (4-221)
  IPR029063 S-adenosyl-L-methionine-dependent methyltransferase superfamily [G3DSA:3.40.50.150] (4-221)
  IPR029063 S-adenosyl-L-methionine-dependent methyltransferase superfamily [SSF53335] (10-220)
  IPR050362 Cation-dependent O-methyltransferase [PTHR10509] (10-220)

Nearest PDB structures (foldseek):
  2avd-assembly1_B  TM=9.840E-01  e=7.197E-30  Homo sapiens
  5log-assembly1_A  TM=9.762E-01  e=1.247E-27  Myxococcus xanthus
  3tr6-assembly1_A-2  TM=9.563E-01  e=1.704E-25  Coxiella burnetii
  3cbg-assembly1_A-2  TM=9.552E-01  e=1.214E-23  Synechocystis sp. PCC 6803
  3r3h-assembly1_B  TM=9.540E-01  e=6.766E-23  Legionella pneumophila subsp. pneumophila str. Philadelphia 1

Secondary structure (DSSP, 8-state):
---S-GGG---HHHHHHHHTT----HHHHHHHHHHHTSTTGGGSPPHHHHHHHHHHHHHTT--EEEEE--TTSHHHHHHHHHS-TT-EEEEEES-STTHHHHHHHHHHTT-GGGEEEEES-HHHHHHHHHHTT-TT-EEEEEE-S-GGGHHHHHHHHHHHEEEEEEEEEE-SSGGGGGGS--TT-HHHHHHHHHHHHHHH-TTEEEEEE-STT-EEEEEE-/--SS-GGG---HHHHHHHHTT----HHHHHHHHHHHTSTTGGGSPPHHHHHHHHHHHHHTT--EEEEE--TTSHHHHHHHHHS-TT-EEEEEES-STTHHHHHHHHHHTT-GGGEEEEES-HHHHHHHHHHTT-TT-EEEEEE-S-GGGHHHHHHHHHHHEEEEEEEEEE-SSGGGGGGS--TT-HHHHHHHHHHHHHHH-TTEEEEEE-STT-EEEEEE-